Protein AF-A0A7C6NDV7-F1 (afdb_monomer_lite)

Sequence (676 aa):
MKKTLTFMTILLSLICLVVVCAGIGMAAESEEYVTLEDGCYLLGDVNFDERVSTVDARIALRVALNLQKIDDAAMQRADIDGDNYVKLVDARRILRIALGIDPLPDHIAEEDAAVAPTCDKPGLTKGSYCSVCGKILEEQKVIPALGHTVVVDEAVAATCEKTGLTSGAHCSVCNKVFAEQKKVEKIKHVEVIDAEKAATCTETGLTEGKHCATCGKIIIAQEIIPALGHKEVIKKNVAPTCTSIGFSEGRVCSVCNVVIEAQDVIEALGHTFETEIVAPTCTVKGYTINKCTVCGYQYNDNYIDATGHSGGTATCTTLAVCKDCGTAYGEIDKNNHKIVKHAAKAATCTEKGWNAYQTCSRCDYTTYVEIPALGHDYADDYTIDIPATCTTAGSKSKHCLRCDATTDVTAIPVTGHTEGTAATCTTKAICSVCGQEYGVALGHNLIAHVAKAATCTEKGWNAYQTCSRCDYSTYEEIAALGHNLLDHAAKAATCTEKGWDAYQTCSRCDYSTYKEIAALGHDLVDHAAKAATCTEKGWNAYQTCSRCDYTTYVEIPALGHDYADDYTIDTPATCTTAGSKSKHCSRCDATTDVTAIPATGHTEGTAATCTTKAICSVCGQEYGAINKNNHQIIQHAAKAATCTADGYKATILVLVVHIRHLKPFLQPDIHLAISS

Foldseek 3Di:
DDDDDDDDDDDDDDDDDDDDDDDDDDDDDDDDDDDDPAPFQFQCPLPPPSDLALVSLVQLVCVQVVNDDDDPVSQLSCDQVQPSDSHNVSSVVSHCCNVVNDPRDDFDKDKDDWAPAEQPGWTWGIWIARPSGRHTPGDIDTHDHPHFDKDKAPWADAEQVGWTWHIWIAGPRPRHTPGDIDTHDHDHFDKDKDDWADAEQPGWTWHIWIAGPRPRHTPGGIDTHDHPHFDKDKDPWAPAEQPGKTWHIFIAGPGPRHTPGGIDIHDHPHFDWDKDWAPAEQQGKIWMKIATPGPRDIDIHDIGDHDHFDDFDAELVGFTATDPPRHTDDDHDNPDFAKAWAAWDDAELAGWIWGTWMAGPPDGGIDTDIGGRNHFAWDPDWDWPADAEQPGKTWTWTQGPGDRDTDDIDIHDHPHFDFDAPAAQQAATAGNPPRDGDDDHPHFPWDWDPWADAEQPRKTWHTKIAGPGDGDIPIDIGDHPHFPKDWDDWDDAEQPGKTWHTKIAGPGDGDIPIDIGDHPHFQWDWDPWDDAEQPGKTWHTKIAGPRDRDIPIDIGDHPHFAWDPDWDFPFDAAQPGWTWIFTQGPGDRDTPPIDTHDHPHADFDAPAACVAATAGPPPRDGDDDHDVVRDDDDDDDDDDDDDDDDDDDDDDDDDDDDDDDDDDDDDDDDDDDDDD

Secondary structure (DSSP, 8-state):
-------------------------------------SS---TT-SSSSSS--HHHHHHHHHHHTTSS---HHHHHHH-SSSSSS--HHHHHHHHHHTTTSSPPPPP-EEEEPPB---SSS-EE--EEEETTT--EEEPPPEEPP----EEEEPPB---SSS-EE--EEEETTT--EEEPPPEEPPPPPPEEEE--B---SSS-EE--EEEETTT--EEEPPPEEPP----EEEE--B---SSS-EE--EEEETTT--EEEPPPEE------EEEEEE---SSS-EEEEEEETTT--EEEEEEE-----------SS--EE-TTT--EES--------EEE---B---SSS-EE---EEESSS--B---EE------B-SSPEEEE---SSS-EEEEEEBTTSS-EEEEEEEPP--PPEEE---SSS-EEETTT--EES------EEEE--B---SSS-EE--EEEETTSS-B---EEPP----EEEE--B---SSS-EE--EEEETTSS-B---EE------EEEE--B---SSS-EE--EEEETTSS-B---EE------B-SSPEEEE---SSS-EEEEEEETTEEEEEEEEEEPP--PPEEE---SSS-EEETTT--EES---TT-----------------------------------------------

Radius of gyration: 81.98 Å; chains: 1; bounding box: 211×60×214 Å

pLDDT: mean 73.93, std 16.57, range [26.19, 93.75]

Structure (mmCIF, N/CA/C/O backbone):
data_AF-A0A7C6NDV7-F1
#
_entry.id   AF-A0A7C6NDV7-F1
#
loop_
_atom_site.group_PDB
_atom_site.id
_atom_site.type_symbol
_atom_site.label_atom_id
_atom_site.label_alt_id
_atom_site.label_comp_id
_atom_site.label_asym_id
_atom_site.label_entity_id
_atom_site.label_seq_id
_atom_site.pdbx_PDB_ins_code
_atom_site.Cartn_x
_atom_site.Cartn_y
_atom_site.Cartn_z
_atom_site.occupancy
_atom_site.B_iso_or_equiv
_atom_site.auth_seq_id
_atom_site.auth_comp_id
_atom_site.auth_asym_id
_atom_site.auth_atom_id
_atom_site.pdbx_PDB_model_num
ATOM 1 N N . MET A 1 1 ? 19.593 -35.541 46.596 1.00 34.72 1 MET A N 1
ATOM 2 C CA . MET A 1 1 ? 20.617 -35.294 47.645 1.00 34.72 1 MET A CA 1
ATOM 3 C C . MET A 1 1 ? 20.335 -33.904 48.205 1.00 34.72 1 MET A C 1
ATOM 5 O O . MET A 1 1 ? 20.211 -32.989 47.412 1.00 34.72 1 MET A O 1
ATOM 9 N N . LYS A 1 2 ? 19.977 -33.721 49.482 1.00 35.78 2 LYS A N 1
ATOM 10 C CA . LYS A 1 2 ? 20.917 -33.541 50.610 1.00 35.78 2 LYS A CA 1
ATOM 11 C C . LYS A 1 2 ? 22.161 -32.709 50.250 1.00 35.78 2 LYS A C 1
ATOM 13 O O . LYS A 1 2 ? 23.162 -33.295 49.847 1.00 35.78 2 LYS A O 1
ATOM 18 N N . LYS A 1 3 ? 22.118 -31.395 50.511 1.00 30.78 3 LYS A N 1
ATOM 19 C CA . LYS A 1 3 ? 23.190 -30.659 51.211 1.00 30.78 3 LYS A CA 1
ATOM 20 C C . LYS A 1 3 ? 22.704 -29.292 51.710 1.00 30.78 3 LYS A C 1
ATOM 22 O O . LYS A 1 3 ? 22.229 -28.474 50.938 1.00 30.78 3 LYS A O 1
ATOM 27 N N . THR A 1 4 ? 22.834 -29.094 53.015 1.00 35.38 4 THR A N 1
ATOM 28 C CA . THR A 1 4 ? 22.647 -27.841 53.758 1.00 35.38 4 THR A CA 1
ATOM 29 C C . THR A 1 4 ? 23.911 -26.982 53.727 1.00 35.38 4 THR A C 1
ATOM 31 O O . THR A 1 4 ? 25.001 -27.540 53.827 1.00 35.38 4 THR A O 1
ATOM 34 N N . LEU A 1 5 ? 23.746 -25.658 53.716 1.00 30.14 5 LEU A N 1
ATOM 35 C CA . LEU A 1 5 ? 24.633 -24.619 54.276 1.00 30.14 5 LEU A CA 1
ATOM 36 C C . LEU A 1 5 ? 23.697 -23.394 54.462 1.00 30.14 5 LEU A C 1
ATOM 38 O O . LEU A 1 5 ? 23.040 -23.039 53.491 1.00 30.14 5 LEU A O 1
ATOM 42 N N . THR A 1 6 ? 23.372 -22.842 55.640 1.00 34.31 6 THR A N 1
ATOM 43 C CA . THR A 1 6 ? 24.144 -22.444 56.846 1.00 34.31 6 THR A CA 1
ATOM 44 C C . THR A 1 6 ? 24.898 -21.117 56.643 1.00 34.31 6 THR A C 1
ATOM 46 O O . THR A 1 6 ? 25.410 -20.906 55.551 1.00 34.31 6 THR A O 1
ATOM 49 N N . PHE A 1 7 ? 25.009 -20.304 57.717 1.00 27.89 7 PHE A N 1
ATOM 50 C CA . PHE A 1 7 ? 25.459 -18.888 57.831 1.00 27.89 7 PHE A CA 1
ATOM 51 C C . PHE A 1 7 ? 24.321 -17.839 57.695 1.00 27.89 7 PHE A C 1
ATOM 53 O O . PHE A 1 7 ? 23.491 -17.974 56.807 1.00 27.89 7 PHE A O 1
ATOM 60 N N . MET A 1 8 ? 24.207 -16.791 58.540 1.00 27.27 8 MET A N 1
ATOM 61 C CA . MET A 1 8 ? 24.938 -16.445 59.787 1.00 27.27 8 MET A CA 1
ATOM 62 C C . MET A 1 8 ? 24.103 -15.515 60.716 1.00 27.27 8 MET A C 1
ATOM 64 O O . MET A 1 8 ? 23.397 -14.668 60.193 1.00 27.27 8 MET A O 1
ATOM 68 N N . THR A 1 9 ? 24.235 -15.674 62.051 1.00 31.41 9 THR A N 1
ATOM 69 C CA . THR A 1 9 ? 24.132 -14.691 63.190 1.00 31.41 9 THR A CA 1
ATOM 70 C C . THR A 1 9 ? 23.209 -13.446 63.120 1.00 31.41 9 THR A C 1
ATOM 72 O O . THR A 1 9 ? 23.171 -12.752 62.116 1.00 31.41 9 THR A O 1
ATOM 75 N N . ILE A 1 10 ? 22.579 -13.003 64.225 1.00 29.23 10 ILE A N 1
ATOM 76 C CA . ILE A 1 10 ? 23.184 -12.154 65.296 1.00 29.23 10 ILE A CA 1
ATOM 77 C C . ILE A 1 10 ? 22.233 -12.066 66.529 1.00 29.23 10 ILE A C 1
ATOM 79 O O . ILE A 1 10 ? 21.060 -11.827 66.295 1.00 29.23 10 ILE A O 1
ATOM 83 N N . LEU A 1 11 ? 22.773 -12.213 67.769 1.00 28.91 11 LEU A N 1
ATOM 84 C CA . LEU A 1 11 ? 22.363 -11.719 69.137 1.00 28.91 11 LEU A CA 1
ATOM 85 C C . LEU A 1 11 ? 20.854 -11.712 69.574 1.00 28.91 11 LEU A C 1
ATOM 87 O O . LEU A 1 11 ? 19.976 -11.611 68.739 1.00 28.91 11 LEU A O 1
ATOM 91 N N . LEU A 1 12 ? 20.399 -11.706 70.849 1.00 28.77 12 LEU A N 1
ATOM 92 C CA . LEU A 1 12 ? 20.880 -11.853 72.259 1.00 28.77 12 LEU A CA 1
ATOM 93 C C . LEU A 1 12 ? 19.614 -11.654 73.163 1.00 28.77 12 LEU A C 1
ATOM 95 O O . LEU A 1 12 ? 18.788 -10.841 72.767 1.00 28.77 12 LEU A O 1
ATOM 99 N N . SER A 1 13 ? 19.319 -12.233 74.343 1.00 30.70 13 SER A N 1
ATOM 100 C CA . SER A 1 13 ? 19.822 -13.286 75.272 1.00 30.70 13 SER A CA 1
ATOM 101 C C . SER A 1 13 ? 18.596 -14.139 75.735 1.00 30.70 13 SER A C 1
ATOM 103 O O . SER A 1 13 ? 17.495 -13.874 75.268 1.00 30.70 13 SER A O 1
ATOM 105 N N . LEU A 1 14 ? 18.603 -15.225 76.531 1.00 30.91 14 LEU A N 1
ATOM 106 C CA . LEU A 1 14 ? 19.435 -15.808 77.611 1.00 30.91 14 LEU A CA 1
ATOM 107 C C . LEU A 1 14 ? 19.204 -15.197 79.020 1.00 30.91 14 LEU A C 1
ATOM 109 O O . LEU A 1 14 ? 19.175 -13.976 79.144 1.00 30.91 14 LEU A O 1
ATOM 113 N N . ILE A 1 15 ? 19.120 -16.082 80.041 1.00 31.23 15 ILE A N 1
ATOM 114 C CA . ILE A 1 15 ? 18.758 -15.900 81.480 1.00 31.23 15 ILE A CA 1
ATOM 115 C C . ILE A 1 15 ? 17.227 -16.011 81.728 1.00 31.23 15 ILE A C 1
ATOM 117 O O . ILE A 1 15 ? 16.472 -15.293 81.091 1.00 31.23 15 ILE A O 1
ATOM 121 N N . CYS A 1 16 ? 16.689 -16.884 82.605 1.00 26.19 16 CYS A N 1
ATOM 122 C CA . CYS A 1 16 ? 17.303 -17.914 83.471 1.00 26.19 16 CYS A CA 1
ATOM 123 C C . CYS A 1 16 ? 16.455 -19.208 83.593 1.00 26.19 16 CYS A C 1
ATOM 125 O O . CYS A 1 16 ? 15.311 -19.256 83.155 1.00 26.19 16 CYS A O 1
ATOM 127 N N . LEU A 1 17 ? 17.034 -20.237 84.226 1.00 31.86 17 LEU A N 1
ATOM 128 C CA . LEU A 1 17 ? 16.395 -21.497 84.652 1.00 31.86 17 LEU A CA 1
ATOM 129 C C . LEU A 1 17 ? 16.696 -21.718 86.162 1.00 31.86 17 LEU A C 1
ATOM 131 O O . LEU A 1 17 ? 17.020 -20.750 86.845 1.00 31.86 17 LEU A O 1
ATOM 135 N N . VAL A 1 18 ? 16.689 -22.979 86.639 1.00 30.23 18 VAL A N 1
ATOM 136 C CA . VAL A 1 18 ? 16.928 -23.459 88.027 1.00 30.23 18 VAL A CA 1
ATOM 137 C C . VAL A 1 18 ? 15.843 -22.979 89.031 1.00 30.23 18 VAL A C 1
ATOM 139 O O . VAL A 1 18 ? 15.357 -21.864 88.934 1.00 30.23 18 VAL A O 1
ATOM 142 N N . VAL A 1 19 ? 15.344 -23.772 89.992 1.00 29.56 19 VAL A N 1
ATOM 143 C CA . VAL A 1 19 ? 15.856 -25.016 90.602 1.00 29.56 19 VAL A CA 1
ATOM 144 C C . VAL A 1 19 ? 14.757 -26.077 90.777 1.00 29.56 19 VAL A C 1
ATOM 146 O O . VAL A 1 19 ? 13.646 -25.760 91.181 1.00 29.56 19 VAL A O 1
ATOM 149 N N . VAL A 1 20 ? 15.112 -27.353 90.578 1.00 34.66 20 VAL A N 1
ATOM 150 C CA . VAL A 1 20 ? 14.409 -28.511 91.163 1.00 34.66 20 VAL A CA 1
ATOM 151 C C . VAL A 1 20 ? 15.345 -29.159 92.181 1.00 34.66 20 VAL A C 1
ATOM 153 O O . VAL A 1 20 ? 16.495 -29.445 91.853 1.00 34.66 20 VAL A O 1
ATOM 156 N N . CYS A 1 21 ? 14.867 -29.400 93.401 1.00 27.98 21 CYS A N 1
ATOM 157 C CA . CYS A 1 21 ? 15.540 -30.237 94.395 1.00 27.98 21 CYS A CA 1
ATOM 158 C C . CYS A 1 21 ? 14.495 -30.815 95.365 1.00 27.98 21 CYS A C 1
ATOM 160 O O . CYS A 1 21 ? 13.426 -30.231 95.524 1.00 27.98 21 CYS A O 1
ATOM 162 N N . ALA A 1 22 ? 14.774 -31.961 95.988 1.00 30.75 22 ALA A N 1
ATOM 163 C CA . ALA A 1 22 ? 13.779 -32.735 96.737 1.00 30.75 22 ALA A CA 1
ATOM 164 C C . ALA A 1 22 ? 14.287 -33.180 98.116 1.00 30.75 22 ALA A C 1
ATOM 166 O O . ALA A 1 22 ? 15.482 -33.424 98.277 1.00 30.75 22 ALA A O 1
ATOM 167 N N . GLY A 1 23 ? 13.365 -33.401 99.063 1.00 29.33 23 GLY A N 1
ATOM 168 C CA . GLY A 1 23 ? 13.603 -34.315 100.187 1.00 29.33 23 GLY A CA 1
ATOM 169 C C . GLY A 1 23 ? 13.052 -33.911 101.561 1.00 29.33 23 GLY A C 1
ATOM 170 O O . GLY A 1 23 ? 13.602 -33.031 102.204 1.00 29.33 23 GLY A O 1
ATOM 171 N N . ILE A 1 24 ? 12.092 -34.715 102.044 1.00 32.75 24 ILE A N 1
ATOM 172 C CA . ILE A 1 24 ? 11.865 -35.091 103.460 1.00 32.75 24 ILE A CA 1
ATOM 173 C C . ILE A 1 24 ? 11.425 -33.970 104.434 1.00 32.75 24 ILE A C 1
ATOM 175 O O . ILE A 1 24 ? 12.221 -33.138 104.854 1.00 32.75 24 ILE A O 1
ATOM 179 N N . GLY A 1 25 ? 10.180 -34.053 104.930 1.00 27.98 25 GLY A N 1
ATOM 180 C CA . GLY A 1 25 ? 9.696 -33.230 106.051 1.00 27.98 25 GLY A CA 1
ATOM 181 C C . GLY A 1 25 ? 8.214 -33.436 106.398 1.00 27.98 25 GLY A C 1
ATOM 182 O O . GLY A 1 25 ? 7.353 -32.755 105.858 1.00 27.98 25 GLY A O 1
ATOM 183 N N . MET A 1 26 ? 7.916 -34.369 107.307 1.00 27.80 26 MET A N 1
ATOM 184 C CA . MET A 1 26 ? 6.593 -34.530 107.947 1.00 27.80 26 MET A CA 1
ATOM 185 C C . MET A 1 26 ? 6.333 -33.391 108.957 1.00 27.80 26 MET A C 1
ATOM 187 O O . MET A 1 26 ? 7.292 -32.911 109.555 1.00 27.80 26 MET A O 1
ATOM 191 N N . ALA A 1 27 ? 5.107 -32.986 109.307 1.00 31.08 27 ALA A N 1
ATOM 192 C CA . ALA A 1 27 ? 3.778 -33.152 108.698 1.00 31.08 27 ALA A CA 1
ATOM 193 C C . ALA A 1 27 ? 2.791 -32.192 109.409 1.00 31.08 27 ALA A C 1
ATOM 195 O O . ALA A 1 27 ? 2.986 -31.889 110.587 1.00 31.08 27 ALA A O 1
ATOM 196 N N . ALA A 1 28 ? 1.721 -31.769 108.732 1.00 28.09 28 ALA A N 1
ATOM 197 C CA . ALA A 1 28 ? 0.513 -31.193 109.335 1.00 28.09 28 ALA A CA 1
ATOM 198 C C . ALA A 1 28 ? -0.662 -31.355 108.356 1.00 28.09 28 ALA A C 1
ATOM 200 O O . ALA A 1 28 ? -0.466 -31.259 107.145 1.00 28.09 28 ALA A O 1
ATOM 201 N N . GLU A 1 29 ? -1.860 -31.631 108.865 1.00 44.25 29 GLU A N 1
ATOM 202 C CA . GLU A 1 29 ? -3.053 -31.892 108.053 1.00 44.25 29 GLU A CA 1
ATOM 203 C C . GLU A 1 29 ? -3.747 -30.575 107.667 1.00 44.25 29 GLU A C 1
ATOM 205 O O . GLU A 1 29 ? -4.026 -29.737 108.523 1.00 44.25 29 GLU A O 1
ATOM 210 N N . SER A 1 30 ? -4.045 -30.397 106.379 1.00 32.09 30 SER A N 1
ATOM 211 C CA . SER A 1 30 ? -4.961 -29.366 105.872 1.00 32.09 30 SER A CA 1
ATOM 212 C C . SER A 1 30 ? -5.590 -29.848 104.564 1.00 32.09 30 SER A C 1
ATOM 214 O O . SER A 1 30 ? -4.985 -30.650 103.853 1.00 32.09 30 SER A O 1
ATOM 216 N N . GLU A 1 31 ? -6.829 -29.433 104.312 1.00 31.36 31 GLU A N 1
ATOM 217 C CA . GLU A 1 31 ? -7.725 -30.045 103.324 1.00 31.36 31 GLU A CA 1
ATOM 218 C C . GLU A 1 31 ? -7.359 -29.701 101.867 1.00 31.36 31 GLU A C 1
ATOM 220 O O . GLU A 1 31 ? -6.602 -28.773 101.589 1.00 31.36 31 GLU A O 1
ATOM 225 N N . GLU A 1 32 ? -7.890 -30.480 100.925 1.00 29.31 32 GLU A N 1
ATOM 226 C CA . GLU A 1 32 ? -7.588 -30.397 99.492 1.00 29.31 32 GLU A CA 1
ATOM 227 C C . GLU A 1 32 ? -8.224 -29.141 98.860 1.00 29.31 32 GLU A C 1
ATOM 229 O O . GLU A 1 32 ? -9.435 -29.071 98.647 1.00 29.31 32 GLU A O 1
ATOM 234 N N . TYR A 1 33 ? -7.406 -28.116 98.590 1.00 30.33 33 TYR A N 1
ATOM 235 C CA . TYR A 1 33 ? -7.852 -26.856 97.984 1.00 30.33 33 TYR A CA 1
ATOM 236 C C . TYR A 1 33 ? -8.092 -27.001 96.476 1.00 30.33 33 TYR A C 1
ATOM 238 O O . TYR A 1 33 ? -7.190 -27.382 95.731 1.00 30.33 33 TYR A O 1
ATOM 246 N N . VAL A 1 34 ? -9.273 -26.579 96.014 1.00 30.00 34 VAL A N 1
ATOM 247 C CA . VAL A 1 34 ? -9.562 -26.332 94.594 1.00 30.00 34 VAL A CA 1
ATOM 248 C C . VAL A 1 34 ? -9.587 -24.824 94.362 1.00 30.00 34 VAL A C 1
ATOM 250 O O . VAL A 1 34 ? -10.553 -24.153 94.715 1.00 30.00 34 VAL A O 1
ATOM 253 N N . THR A 1 35 ? -8.518 -24.285 93.778 1.00 30.61 35 THR A N 1
ATOM 254 C CA . THR A 1 35 ? -8.440 -22.880 93.354 1.00 30.61 35 THR A CA 1
ATOM 255 C C . THR A 1 35 ? -9.020 -22.716 91.952 1.00 30.61 35 THR A C 1
ATOM 257 O O . THR A 1 35 ? -8.578 -23.391 91.023 1.00 30.61 35 THR A O 1
ATOM 260 N N . LEU A 1 36 ? -9.969 -21.796 91.773 1.00 42.62 36 LEU A N 1
ATOM 261 C CA . LEU A 1 36 ? -10.452 -21.399 90.448 1.00 42.62 36 LEU A CA 1
ATOM 262 C C . LEU A 1 36 ? -9.431 -20.448 89.801 1.00 42.62 36 LEU A C 1
ATOM 264 O O . LEU A 1 36 ? -9.338 -19.288 90.186 1.00 42.62 36 LEU A O 1
ATOM 268 N N . GLU A 1 37 ? -8.673 -20.922 88.808 1.00 40.47 37 GLU A N 1
ATOM 269 C CA . GLU A 1 37 ? -7.580 -20.160 88.160 1.00 40.47 37 GLU A CA 1
ATOM 270 C C . GLU A 1 37 ? -8.049 -18.952 87.311 1.00 40.47 37 GLU A C 1
ATOM 272 O O . GLU A 1 37 ? -7.238 -18.215 86.756 1.00 40.47 37 GLU A O 1
ATOM 277 N N . ASP A 1 38 ? -9.361 -18.738 87.193 1.00 48.94 38 ASP A N 1
ATOM 278 C CA . ASP A 1 38 ? -9.977 -18.271 85.944 1.00 48.94 38 ASP A CA 1
ATOM 279 C C . ASP A 1 38 ? -10.532 -16.830 85.984 1.00 48.94 38 ASP A C 1
ATOM 281 O O . ASP A 1 38 ? -11.418 -16.466 85.207 1.00 48.94 38 ASP A O 1
ATOM 285 N N . GLY A 1 39 ? -10.037 -16.008 86.921 1.00 50.88 39 GLY A N 1
ATOM 286 C CA . GLY A 1 39 ? -10.224 -14.545 86.990 1.00 50.88 39 GLY A CA 1
ATOM 287 C C . GLY A 1 39 ? -11.648 -14.014 87.237 1.00 50.88 39 GLY A C 1
ATOM 288 O O . GLY A 1 39 ? -11.821 -12.821 87.480 1.00 50.88 39 GLY A O 1
ATOM 289 N N . CYS A 1 40 ? -12.663 -14.874 87.189 1.00 53.59 40 CYS A N 1
ATOM 290 C CA . CYS A 1 40 ? -14.064 -14.539 87.414 1.00 53.59 40 CYS A CA 1
ATOM 291 C C . CYS A 1 40 ? -14.424 -14.687 88.896 1.00 53.59 40 CYS A C 1
ATOM 293 O O . CYS A 1 40 ? -14.190 -15.738 89.492 1.00 53.59 40 CYS A O 1
ATOM 295 N N . TYR A 1 41 ? -15.044 -13.664 89.485 1.00 63.59 41 TYR A N 1
ATOM 296 C CA . TYR A 1 41 ? -15.533 -13.745 90.861 1.00 63.59 41 TYR A CA 1
ATOM 297 C C . TYR A 1 41 ? -16.676 -14.765 90.995 1.00 63.59 41 TYR A C 1
ATOM 299 O O . TYR A 1 41 ? -17.496 -14.914 90.086 1.00 63.59 41 TYR A O 1
ATOM 307 N N . LEU A 1 42 ? -16.746 -15.453 92.138 1.00 71.62 42 LEU A N 1
ATOM 308 C CA . LEU A 1 42 ? -17.737 -16.497 92.388 1.00 71.62 42 LEU A CA 1
ATOM 309 C C . LEU A 1 42 ? -19.126 -15.886 92.651 1.00 71.62 42 LEU A C 1
ATOM 311 O O . LEU A 1 42 ? -19.357 -15.261 93.684 1.00 71.62 42 LEU A O 1
ATOM 315 N N . LEU A 1 43 ? -20.066 -16.060 91.719 1.00 75.31 43 LEU A N 1
ATOM 316 C CA . LEU A 1 43 ? -21.458 -15.633 91.908 1.00 75.31 43 LEU A CA 1
ATOM 317 C C . LEU A 1 43 ? -22.087 -16.395 93.087 1.00 75.31 43 LEU A C 1
ATOM 319 O O . LEU A 1 43 ? -22.097 -17.625 93.110 1.00 75.31 43 LEU A O 1
ATOM 323 N N . GLY A 1 44 ? -22.611 -15.653 94.063 1.00 75.56 44 GLY A N 1
ATOM 324 C CA . GLY A 1 44 ? -23.125 -16.168 95.332 1.00 75.56 44 GLY A CA 1
ATOM 325 C C . GLY A 1 44 ? -22.149 -16.128 96.516 1.00 75.56 44 GLY A C 1
ATOM 326 O O . GLY A 1 44 ? -22.595 -16.373 97.634 1.00 75.56 44 GLY A O 1
ATOM 327 N N . ASP A 1 45 ? -20.869 -15.800 96.315 1.00 86.12 45 ASP A N 1
ATOM 328 C CA . ASP A 1 45 ? -19.926 -15.457 97.394 1.00 86.12 45 ASP A CA 1
ATOM 329 C C . ASP A 1 45 ? -20.127 -13.978 97.768 1.00 86.12 45 ASP A C 1
ATOM 331 O O . ASP A 1 45 ? -19.810 -13.075 96.998 1.00 86.12 45 ASP A O 1
ATOM 335 N N . VAL A 1 46 ? -20.726 -13.696 98.924 1.00 86.88 46 VAL A N 1
ATOM 336 C CA . VAL A 1 46 ? -21.109 -12.322 99.310 1.00 86.88 46 VAL A CA 1
ATOM 337 C C . VAL A 1 46 ? -20.194 -11.778 100.413 1.00 86.88 46 VAL A C 1
ATOM 339 O O . VAL A 1 46 ? -20.218 -10.581 100.707 1.00 86.88 46 VAL A O 1
ATOM 342 N N . ASN A 1 47 ? -19.371 -12.633 101.024 1.00 86.62 47 ASN A N 1
ATOM 343 C CA . ASN A 1 47 ? -18.405 -12.270 102.058 1.00 86.62 47 ASN A CA 1
ATOM 344 C C . ASN A 1 47 ? -16.936 -12.255 101.581 1.00 86.62 47 ASN A C 1
ATOM 346 O O . ASN A 1 47 ? -16.081 -11.823 102.357 1.00 86.62 47 ASN A O 1
ATOM 350 N N . PHE A 1 48 ? -16.672 -12.624 100.322 1.00 84.31 48 PHE A N 1
ATOM 351 C CA . PHE A 1 48 ? -15.352 -12.776 99.702 1.00 84.31 48 PHE A CA 1
ATOM 352 C C . PHE A 1 48 ? -14.496 -13.904 100.327 1.00 84.31 48 PHE A C 1
ATOM 354 O O . PHE A 1 48 ? -13.273 -13.770 100.385 1.00 84.31 48 PHE A O 1
ATOM 361 N N . ASP A 1 49 ? -15.104 -14.996 100.819 1.00 82.12 49 ASP A N 1
ATOM 362 C CA . ASP A 1 49 ? -14.385 -16.164 101.378 1.00 82.12 49 ASP A CA 1
ATOM 363 C C . ASP A 1 49 ? -14.098 -17.295 100.366 1.00 82.12 49 ASP A C 1
ATOM 365 O O . ASP A 1 49 ? -13.579 -18.353 100.736 1.00 82.12 49 ASP A O 1
ATOM 369 N N . GLU A 1 50 ? -14.353 -17.028 99.078 1.00 77.88 50 GLU A N 1
ATOM 370 C CA . GLU A 1 50 ? -14.174 -17.927 97.928 1.00 77.88 50 GLU A CA 1
ATOM 371 C C . GLU A 1 50 ? -15.125 -19.142 97.932 1.00 77.88 50 GLU A C 1
ATOM 373 O O . GLU A 1 50 ? -14.918 -20.111 97.193 1.00 77.88 50 GLU A O 1
ATOM 378 N N . ARG A 1 51 ? -16.201 -19.110 98.736 1.00 77.75 51 ARG A N 1
ATOM 379 C CA . ARG A 1 51 ? -17.200 -20.187 98.830 1.00 77.75 51 ARG A CA 1
ATOM 380 C C . ARG A 1 51 ? -18.624 -19.627 98.806 1.00 77.75 51 ARG A C 1
ATOM 382 O O . ARG A 1 51 ? -18.939 -18.637 99.449 1.00 77.75 51 ARG A O 1
ATOM 389 N N . VAL A 1 52 ? -19.538 -20.315 98.118 1.00 82.31 52 VAL A N 1
ATOM 390 C CA . VAL A 1 52 ? -20.979 -20.014 98.216 1.00 82.31 52 VAL A CA 1
ATOM 391 C C . VAL A 1 52 ? -21.552 -20.764 99.412 1.00 82.31 52 VAL A C 1
ATOM 393 O O . VAL A 1 52 ? -21.754 -21.978 99.344 1.00 82.31 52 VAL A O 1
ATOM 396 N N . SER A 1 53 ? -21.807 -20.069 100.521 1.00 87.06 53 SER A N 1
ATOM 397 C CA . SER A 1 53 ? -22.217 -20.703 101.776 1.00 87.06 53 SER A CA 1
ATOM 398 C C . SER A 1 53 ? -23.559 -20.193 102.326 1.00 87.06 53 SER A C 1
ATOM 400 O O . SER A 1 53 ? -24.190 -19.254 101.835 1.00 87.06 53 SER A O 1
ATOM 402 N N . THR A 1 54 ? -24.023 -20.814 103.417 1.00 88.12 54 THR A N 1
ATOM 403 C CA . THR A 1 54 ? -25.206 -20.326 104.152 1.00 88.12 54 THR A CA 1
ATOM 404 C C . THR A 1 54 ? -24.955 -18.989 104.869 1.00 88.12 54 THR A C 1
ATOM 406 O O . THR A 1 54 ? -25.912 -18.338 105.300 1.00 88.12 54 THR A O 1
ATOM 409 N N . VAL A 1 55 ? -23.695 -18.544 104.986 1.00 88.12 55 VAL A N 1
ATOM 410 C CA . VAL A 1 55 ? -23.335 -17.197 105.454 1.00 88.12 55 VAL A CA 1
ATOM 411 C C . VAL A 1 55 ? -23.720 -16.157 104.405 1.00 88.12 55 VAL A C 1
ATOM 413 O O . VAL A 1 55 ? -24.335 -15.152 104.759 1.00 88.12 55 VAL A O 1
ATOM 416 N N . ASP A 1 56 ? -23.450 -16.440 103.138 1.00 88.56 56 ASP A N 1
ATOM 417 C CA . ASP A 1 56 ? -23.650 -15.555 101.989 1.00 88.56 56 ASP A CA 1
ATOM 418 C C . ASP A 1 56 ? -25.121 -15.406 101.653 1.00 88.56 56 ASP A C 1
ATOM 420 O O . ASP A 1 56 ? -25.642 -14.293 101.609 1.00 88.56 56 ASP A O 1
ATOM 424 N N . ALA A 1 57 ? -25.836 -16.531 101.600 1.00 88.62 57 ALA A N 1
ATOM 425 C CA . ALA A 1 57 ? -27.292 -16.555 101.525 1.00 88.62 57 ALA A CA 1
ATOM 426 C C . ALA A 1 57 ? -27.948 -15.702 102.628 1.00 88.62 57 ALA A C 1
ATOM 428 O O . ALA A 1 57 ? -28.935 -15.003 102.395 1.00 88.62 57 ALA A O 1
ATOM 429 N N . ARG A 1 58 ? -27.383 -15.721 103.844 1.00 92.88 58 ARG A N 1
ATOM 430 C CA . ARG A 1 58 ? -27.846 -14.918 104.985 1.00 92.88 58 ARG A CA 1
ATOM 431 C C . ARG A 1 58 ? -27.461 -13.439 104.861 1.00 92.88 58 ARG A C 1
ATOM 433 O O . ARG A 1 58 ? -28.202 -12.602 105.375 1.00 92.88 58 ARG A O 1
ATOM 440 N N . ILE A 1 59 ? -26.343 -13.099 104.218 1.00 89.94 59 ILE A N 1
ATOM 441 C CA . ILE A 1 59 ? -25.960 -11.708 103.936 1.00 89.94 59 ILE A CA 1
ATOM 442 C C . ILE A 1 59 ? -26.854 -11.145 102.827 1.00 89.94 59 ILE A C 1
ATOM 444 O O . ILE A 1 59 ? -27.518 -10.138 103.065 1.00 89.94 59 ILE A O 1
ATOM 448 N N . ALA A 1 60 ? -26.987 -11.838 101.692 1.00 88.94 60 ALA A N 1
ATOM 449 C CA . ALA A 1 60 ? -27.919 -11.495 100.617 1.00 88.94 60 ALA A CA 1
ATOM 450 C C . ALA A 1 60 ? -29.358 -11.329 101.140 1.00 88.94 60 ALA A C 1
ATOM 452 O O . ALA A 1 60 ? -30.003 -10.323 100.857 1.00 88.94 60 ALA A O 1
ATOM 453 N N . LEU A 1 61 ? -29.837 -12.234 102.007 1.00 93.19 61 LEU A N 1
ATOM 454 C CA . LEU A 1 61 ? -31.155 -12.117 102.647 1.00 93.19 61 LEU A CA 1
ATOM 455 C C . LEU A 1 61 ? -31.296 -10.840 103.491 1.00 93.19 61 LEU A C 1
ATOM 457 O O . LEU A 1 61 ? -32.351 -10.209 103.488 1.00 93.19 61 LEU A O 1
ATOM 461 N N . ARG A 1 62 ? -30.251 -10.436 104.221 1.00 93.75 62 ARG A N 1
ATOM 462 C CA . ARG A 1 62 ? -30.266 -9.190 105.004 1.00 93.75 62 ARG A CA 1
ATOM 463 C C . ARG A 1 62 ? -30.209 -7.950 104.118 1.00 93.75 62 ARG A C 1
ATOM 465 O O . ARG A 1 62 ? -30.817 -6.950 104.483 1.00 93.75 62 ARG A O 1
ATOM 472 N N . VAL A 1 63 ? -29.519 -8.011 102.983 1.00 91.56 63 VAL A N 1
ATOM 473 C CA . VAL A 1 63 ? -29.438 -6.918 102.002 1.00 91.56 63 VAL A CA 1
ATOM 474 C C . VAL A 1 63 ? -30.775 -6.749 101.277 1.00 91.56 63 VAL A C 1
ATOM 476 O O . VAL A 1 63 ? -31.322 -5.650 101.273 1.00 91.56 63 VAL A O 1
ATOM 479 N N . ALA A 1 64 ? -31.385 -7.843 100.811 1.00 90.50 64 ALA A N 1
ATOM 480 C CA . ALA A 1 64 ? -32.724 -7.861 100.215 1.00 90.50 64 ALA A CA 1
ATOM 481 C C . ALA A 1 64 ? -33.836 -7.381 101.174 1.00 90.50 64 ALA A C 1
ATOM 483 O O . ALA A 1 64 ? -34.868 -6.876 100.736 1.00 90.50 64 ALA A O 1
ATOM 484 N N . LEU A 1 65 ? -33.631 -7.519 102.490 1.00 92.31 65 LEU A N 1
ATOM 485 C CA . LEU A 1 65 ? -34.509 -6.981 103.538 1.00 92.31 65 LEU A CA 1
ATOM 486 C C . LEU A 1 65 ? -34.082 -5.586 104.049 1.00 92.31 65 LEU A C 1
ATOM 488 O O . LEU A 1 65 ? -34.687 -5.075 104.990 1.00 92.31 65 LEU A O 1
ATOM 492 N N . ASN A 1 66 ? -33.053 -4.967 103.455 1.00 89.06 66 ASN A N 1
ATOM 493 C CA . ASN A 1 66 ? -32.478 -3.666 103.836 1.00 89.06 66 ASN A CA 1
ATOM 494 C C . ASN A 1 66 ? -32.040 -3.572 105.322 1.00 89.06 66 ASN A C 1
ATOM 496 O O . ASN A 1 66 ? -32.055 -2.507 105.937 1.00 89.06 66 ASN A O 1
ATOM 500 N N . LEU A 1 67 ? -31.651 -4.710 105.908 1.00 92.12 67 LEU A N 1
ATOM 501 C CA . LEU A 1 67 ? -31.145 -4.860 107.281 1.00 92.12 67 LEU A CA 1
ATOM 502 C C . LEU A 1 67 ? -29.614 -4.769 107.368 1.00 92.12 67 LEU A C 1
ATOM 504 O O . LEU A 1 67 ? -29.062 -4.593 108.452 1.00 92.12 67 LEU A O 1
ATOM 508 N N . GLN A 1 68 ? -28.924 -4.932 106.241 1.00 90.38 68 GLN A N 1
ATOM 509 C CA . GLN A 1 68 ? -27.472 -4.852 106.121 1.00 90.38 68 GLN A CA 1
ATOM 510 C C . GLN A 1 68 ? -27.130 -4.133 104.815 1.00 90.38 68 GLN A C 1
ATOM 512 O O . GLN A 1 68 ? -27.799 -4.339 103.806 1.00 90.38 68 GLN A O 1
ATOM 517 N N . LYS A 1 69 ? -26.085 -3.304 104.837 1.00 89.12 69 LYS A N 1
ATOM 518 C CA . LYS A 1 69 ? -25.458 -2.768 103.625 1.00 89.12 69 LYS A CA 1
ATOM 519 C C . LYS A 1 69 ? -24.170 -3.532 103.342 1.00 89.12 69 LYS A C 1
ATOM 521 O O . LYS A 1 69 ? -23.498 -3.972 104.275 1.00 89.12 69 LYS A O 1
ATOM 526 N N . ILE A 1 70 ? -23.865 -3.663 102.063 1.00 85.50 70 ILE A N 1
ATOM 527 C CA . ILE A 1 70 ? -22.638 -4.225 101.499 1.00 85.50 70 ILE A CA 1
ATOM 528 C C . ILE A 1 70 ? -22.140 -3.251 100.418 1.00 85.50 70 ILE A C 1
ATOM 530 O O . ILE A 1 70 ? -22.868 -2.316 100.074 1.00 85.50 70 ILE A O 1
ATOM 534 N N . ASP A 1 71 ? -20.910 -3.413 99.937 1.00 83.06 71 ASP A N 1
ATOM 535 C CA . ASP A 1 71 ? -20.388 -2.618 98.818 1.00 83.06 71 ASP A CA 1
ATOM 536 C C . ASP A 1 71 ? -20.890 -3.122 97.452 1.00 83.06 71 ASP A C 1
ATOM 538 O O . ASP A 1 71 ? -21.482 -4.198 97.341 1.00 83.06 71 ASP A O 1
ATOM 542 N N . ASP A 1 72 ? -20.646 -2.329 96.406 1.00 79.25 72 ASP A N 1
ATOM 543 C CA . ASP A 1 72 ? -21.063 -2.633 95.032 1.00 79.25 72 ASP A CA 1
ATOM 544 C C . ASP A 1 72 ? -20.426 -3.945 94.522 1.00 79.25 72 ASP A C 1
ATOM 546 O O . ASP A 1 72 ? -21.075 -4.730 93.829 1.00 79.25 72 ASP A O 1
ATOM 550 N N . ALA A 1 73 ? -19.178 -4.213 94.933 1.00 76.81 73 ALA A N 1
ATOM 551 C CA . ALA A 1 73 ? -18.439 -5.460 94.720 1.00 76.81 73 ALA A CA 1
ATOM 552 C C . ALA A 1 73 ? -19.205 -6.705 95.210 1.00 76.81 73 ALA A C 1
ATOM 554 O O . ALA A 1 73 ? -19.306 -7.725 94.521 1.00 76.81 73 ALA A O 1
ATOM 555 N N . ALA A 1 74 ? -19.735 -6.633 96.427 1.00 80.19 74 ALA A N 1
ATOM 556 C CA . ALA A 1 74 ? -20.553 -7.683 97.017 1.00 80.19 74 ALA A CA 1
ATOM 557 C C . ALA A 1 74 ? -21.979 -7.705 96.437 1.00 80.19 74 ALA A C 1
ATOM 559 O O . ALA A 1 74 ? -22.539 -8.788 96.275 1.00 80.19 74 ALA A O 1
ATOM 560 N N . MET A 1 75 ? -22.565 -6.554 96.072 1.00 82.25 75 MET A N 1
ATOM 561 C CA . MET A 1 75 ? -23.870 -6.513 95.392 1.00 82.25 75 MET A CA 1
ATOM 562 C C . MET A 1 75 ? -23.844 -7.299 94.079 1.00 82.25 75 MET A C 1
ATOM 564 O O . MET A 1 75 ? -24.739 -8.105 93.856 1.00 82.25 75 MET A O 1
ATOM 568 N N . GLN A 1 76 ? -22.795 -7.144 93.267 1.00 79.75 76 GLN A N 1
ATOM 569 C CA . GLN A 1 76 ? -22.634 -7.860 91.991 1.00 79.75 76 GLN A CA 1
ATOM 570 C C . GLN A 1 76 ? -22.446 -9.382 92.129 1.00 79.75 76 GLN A C 1
ATOM 572 O O . GLN A 1 76 ? -22.608 -10.097 91.147 1.00 79.75 76 GLN A O 1
ATOM 577 N N . ARG A 1 77 ? -22.110 -9.898 93.322 1.00 82.88 77 ARG A N 1
ATOM 578 C CA . ARG A 1 77 ? -22.124 -11.348 93.613 1.00 82.88 77 ARG A CA 1
ATOM 579 C C . ARG A 1 77 ? -23.381 -11.817 94.337 1.00 82.88 77 ARG A C 1
ATOM 581 O O . ARG A 1 77 ? -23.684 -13.008 94.307 1.00 82.88 77 ARG A O 1
ATOM 588 N N . ALA A 1 78 ? -24.081 -10.908 95.011 1.00 84.88 78 ALA A N 1
ATOM 589 C CA . ALA A 1 78 ? -25.336 -11.180 95.699 1.00 84.88 78 ALA A CA 1
ATOM 590 C C . ALA A 1 78 ? -26.558 -11.109 94.769 1.00 84.88 78 ALA A C 1
ATOM 592 O O . ALA A 1 78 ? -27.602 -11.639 95.131 1.00 84.88 78 ALA A O 1
ATOM 593 N N . ASP A 1 79 ? -26.430 -10.457 93.615 1.00 85.31 79 ASP A N 1
ATOM 594 C CA . ASP A 1 79 ? -27.302 -10.576 92.446 1.00 85.31 79 ASP A CA 1
ATOM 595 C C . ASP A 1 79 ? -26.817 -11.770 91.607 1.00 85.31 79 ASP A C 1
ATOM 597 O O . ASP A 1 79 ? -25.642 -11.842 91.244 1.00 85.31 79 ASP A O 1
ATOM 601 N N . ILE A 1 80 ? -27.690 -12.751 91.373 1.00 79.31 80 ILE A N 1
ATOM 602 C CA . ILE A 1 80 ? -27.334 -14.026 90.727 1.00 79.31 80 ILE A CA 1
ATOM 603 C C . ILE A 1 80 ? -28.284 -14.407 89.580 1.00 79.31 80 ILE A C 1
ATOM 605 O O . ILE A 1 80 ? -28.096 -15.446 88.938 1.00 79.31 80 ILE A O 1
ATOM 609 N N . ASP A 1 81 ? -29.300 -13.588 89.291 1.00 75.12 81 ASP A N 1
ATOM 610 C CA . ASP A 1 81 ? -30.006 -13.610 88.002 1.00 75.12 81 ASP A CA 1
ATOM 611 C C . ASP A 1 81 ? -29.658 -12.434 87.067 1.00 75.12 81 ASP A C 1
ATOM 613 O O . ASP A 1 81 ? -29.933 -12.527 85.870 1.00 75.12 81 ASP A O 1
ATOM 617 N N . GLY A 1 82 ? -28.908 -11.439 87.552 1.00 75.31 82 GLY A N 1
ATOM 618 C CA . GLY A 1 82 ? -28.275 -10.385 86.757 1.00 75.31 82 GLY A CA 1
ATOM 619 C C . GLY A 1 82 ? -29.163 -9.164 86.515 1.00 75.31 82 GLY A C 1
ATOM 620 O O . GLY A 1 82 ? -28.853 -8.343 85.648 1.00 75.31 82 GLY A O 1
ATOM 621 N N . ASP A 1 83 ? -30.277 -9.028 87.240 1.00 78.88 83 ASP A N 1
ATOM 622 C CA . ASP A 1 83 ? -31.254 -7.959 87.006 1.00 78.88 83 ASP A CA 1
ATOM 623 C C . ASP A 1 83 ? -30.917 -6.614 87.693 1.00 78.88 83 ASP A C 1
ATOM 625 O O . ASP A 1 83 ? -31.662 -5.640 87.556 1.00 78.88 83 ASP A O 1
ATOM 629 N N . ASN A 1 84 ? -29.733 -6.529 88.316 1.00 80.38 84 ASN A N 1
ATOM 630 C CA . ASN A 1 84 ? -29.140 -5.408 89.060 1.00 80.38 84 ASN A CA 1
ATOM 631 C C . ASN A 1 84 ? -29.771 -5.129 90.441 1.00 80.38 84 ASN A C 1
ATOM 633 O O . ASN A 1 84 ? -29.559 -4.053 91.014 1.00 80.38 84 ASN A O 1
ATOM 637 N N . TYR A 1 85 ? -30.511 -6.081 91.027 1.00 83.25 85 TYR A N 1
ATOM 638 C CA . TYR A 1 85 ? -31.103 -5.923 92.362 1.00 83.25 85 TYR A CA 1
ATOM 639 C C . TYR A 1 85 ? -31.069 -7.203 93.210 1.00 83.25 85 TYR A C 1
ATOM 641 O O . TYR A 1 85 ? -31.880 -8.101 93.019 1.00 83.25 85 TYR A O 1
ATOM 649 N N . VAL A 1 86 ? -30.265 -7.205 94.278 1.00 86.69 86 VAL A N 1
ATOM 650 C CA . VAL A 1 86 ? -30.253 -8.268 95.304 1.00 86.69 86 VAL A CA 1
ATOM 651 C C . VAL A 1 86 ? -31.639 -8.432 95.956 1.00 86.69 86 VAL A C 1
ATOM 653 O O . VAL A 1 86 ? -32.042 -7.629 96.805 1.00 86.69 86 VAL A O 1
ATOM 656 N N . LYS A 1 87 ? -32.379 -9.483 95.587 1.00 90.75 87 LYS A N 1
ATOM 657 C CA . LYS A 1 87 ? -33.749 -9.771 96.041 1.00 90.75 87 LYS A CA 1
ATOM 658 C C . LYS A 1 87 ? -33.818 -11.022 96.921 1.00 90.75 87 LYS A C 1
ATOM 660 O O . LYS A 1 87 ? -32.859 -11.755 97.155 1.00 90.75 87 LYS A O 1
ATOM 665 N N . LEU A 1 88 ? -35.030 -11.302 97.408 1.00 89.62 88 LEU A N 1
ATOM 666 C CA . LEU A 1 88 ? -35.365 -12.574 98.063 1.00 89.62 88 LEU A CA 1
ATOM 667 C C . LEU A 1 88 ? -35.244 -13.784 97.116 1.00 89.62 88 LEU A C 1
ATOM 669 O O . LEU A 1 88 ? -35.189 -14.916 97.595 1.00 89.62 88 LEU A O 1
ATOM 673 N N . VAL A 1 89 ? -35.224 -13.558 95.797 1.00 87.44 89 VAL A N 1
ATOM 674 C CA . VAL A 1 89 ? -34.984 -14.594 94.782 1.00 87.44 89 VAL A CA 1
ATOM 675 C C . VAL A 1 89 ? -33.520 -15.025 94.836 1.00 87.44 89 VAL A C 1
ATOM 677 O O . VAL A 1 89 ? -33.249 -16.206 95.055 1.00 87.44 89 VAL A O 1
ATOM 680 N N . ASP A 1 90 ? -32.593 -14.072 94.776 1.00 87.50 90 ASP A N 1
ATOM 681 C CA . ASP A 1 90 ? -31.150 -14.300 94.846 1.00 87.50 90 ASP A CA 1
ATOM 682 C C . ASP A 1 90 ? -30.737 -14.934 96.161 1.00 87.50 90 ASP A C 1
ATOM 684 O O . ASP A 1 90 ? -30.147 -16.010 96.177 1.00 87.50 90 ASP A O 1
ATOM 688 N N . ALA A 1 91 ? -31.153 -14.345 97.285 1.00 89.00 91 ALA A N 1
ATOM 689 C CA . ALA A 1 91 ? -30.865 -14.882 98.611 1.00 89.00 91 ALA A CA 1
ATOM 690 C C . ALA A 1 91 ? -31.336 -16.342 98.771 1.00 89.00 91 ALA A C 1
ATOM 692 O O . ALA A 1 91 ? -30.702 -17.137 99.467 1.00 89.00 91 ALA A O 1
ATOM 693 N N . ARG A 1 92 ? -32.432 -16.721 98.097 1.00 91.06 92 ARG A N 1
ATOM 694 C CA . ARG A 1 92 ? -32.941 -18.098 98.050 1.00 91.06 92 ARG A CA 1
ATOM 695 C C . ARG A 1 92 ? -32.161 -18.986 97.077 1.00 91.06 92 ARG A C 1
ATOM 697 O O . ARG A 1 92 ? -31.988 -20.166 97.374 1.00 91.06 92 ARG A O 1
ATOM 704 N N . ARG A 1 93 ? -31.707 -18.462 95.937 1.00 86.50 93 ARG A N 1
ATOM 705 C CA . ARG A 1 93 ? -30.915 -19.194 94.935 1.00 86.50 93 ARG A CA 1
ATOM 706 C C . ARG A 1 93 ? -29.498 -19.464 95.444 1.00 86.50 93 ARG A C 1
ATOM 708 O O . ARG A 1 93 ? -29.079 -20.614 95.446 1.00 86.50 93 ARG A O 1
ATOM 715 N N . ILE A 1 94 ? -28.845 -18.461 96.031 1.00 86.44 94 ILE A N 1
ATOM 716 C CA . ILE A 1 94 ? -27.584 -18.582 96.779 1.00 86.44 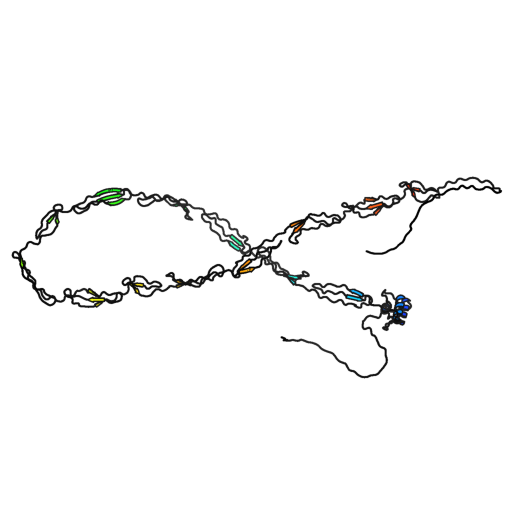94 ILE A CA 1
ATOM 717 C C . ILE A 1 94 ? -27.731 -19.623 97.901 1.00 86.44 94 ILE A C 1
ATOM 719 O O . ILE A 1 94 ? -26.887 -20.506 98.025 1.00 86.44 94 ILE A O 1
ATOM 723 N N . LEU A 1 95 ? -28.842 -19.619 98.658 1.00 88.50 95 LEU A N 1
ATOM 724 C CA . LEU A 1 95 ? -29.101 -20.657 99.670 1.00 88.50 95 LEU A CA 1
ATOM 725 C C . LEU A 1 95 ? -29.213 -22.069 99.075 1.00 88.50 95 LEU A C 1
ATOM 727 O O . LEU A 1 95 ? -28.774 -23.026 99.705 1.00 88.50 95 LEU A O 1
ATOM 731 N N . ARG A 1 96 ? -29.814 -22.227 97.891 1.00 87.06 96 ARG A N 1
ATOM 732 C CA . ARG A 1 96 ? -29.939 -23.536 97.230 1.00 87.06 96 ARG A CA 1
ATOM 733 C C . ARG A 1 96 ? -28.607 -24.013 96.652 1.00 87.06 96 ARG A C 1
ATOM 735 O O . ARG A 1 96 ? -28.324 -25.200 96.774 1.00 87.06 96 ARG A O 1
ATOM 742 N N . ILE A 1 97 ? -27.775 -23.116 96.126 1.00 83.38 97 ILE A N 1
ATOM 743 C CA . ILE A 1 97 ? -26.403 -23.423 95.685 1.00 83.38 97 ILE A CA 1
ATOM 744 C C . ILE A 1 97 ? -25.537 -23.834 96.885 1.00 83.38 97 ILE A C 1
ATOM 746 O O . ILE A 1 97 ? -24.938 -24.905 96.869 1.00 83.38 97 ILE A O 1
ATOM 750 N N . ALA A 1 98 ? -25.581 -23.075 97.985 1.00 84.56 98 ALA A N 1
ATOM 751 C CA . ALA A 1 98 ? -24.887 -23.387 99.242 1.00 84.56 98 ALA A CA 1
ATOM 752 C C . ALA A 1 98 ? -25.321 -24.709 99.914 1.00 84.56 98 ALA A C 1
ATOM 754 O O . ALA A 1 98 ? -24.663 -25.183 100.841 1.00 84.56 98 ALA A O 1
ATOM 755 N N . LEU A 1 99 ? -26.443 -25.292 99.482 1.00 85.44 99 LEU A N 1
ATOM 756 C CA . LEU A 1 99 ? -26.951 -26.593 99.927 1.00 85.44 99 LEU A CA 1
ATOM 757 C C . LEU A 1 99 ? -26.776 -27.700 98.866 1.00 85.44 99 LEU A C 1
ATOM 759 O O . LEU A 1 99 ? -27.256 -28.813 99.078 1.00 85.44 99 LEU A O 1
ATOM 763 N N . GLY A 1 100 ? -26.134 -27.414 97.726 1.00 78.19 100 GLY A N 1
ATOM 764 C CA . GLY A 1 100 ? -25.961 -28.357 96.613 1.00 78.19 100 GLY A CA 1
ATOM 765 C C . GLY A 1 100 ? -27.262 -28.738 95.890 1.00 78.19 100 GLY A C 1
ATOM 766 O O . GLY A 1 100 ? -27.330 -29.788 95.257 1.00 78.19 100 GLY A O 1
ATOM 767 N N . ILE A 1 101 ? -28.313 -27.920 96.020 1.00 85.31 101 ILE A N 1
ATOM 768 C CA . ILE A 1 101 ? -29.655 -28.160 95.461 1.00 85.31 101 ILE A CA 1
ATOM 769 C C . ILE A 1 101 ? -29.798 -27.549 94.056 1.00 85.31 101 ILE A C 1
ATOM 771 O O . ILE A 1 101 ? -30.556 -28.072 93.241 1.00 85.31 101 ILE A O 1
ATOM 775 N N . ASP A 1 102 ? -29.096 -26.447 93.787 1.00 80.31 102 ASP A N 1
ATOM 776 C CA . ASP A 1 102 ? -28.947 -25.837 92.459 1.00 80.31 102 ASP A CA 1
ATOM 777 C C . ASP A 1 102 ? -27.454 -25.803 92.081 1.00 80.31 102 ASP A C 1
ATOM 779 O O . ASP A 1 102 ? -26.619 -25.623 92.972 1.00 80.31 102 ASP A O 1
ATOM 783 N N . PRO A 1 103 ? -27.093 -25.937 90.792 1.00 72.00 103 PRO A N 1
ATOM 784 C CA . PRO A 1 103 ? -25.739 -25.656 90.323 1.00 72.00 103 PRO A CA 1
ATOM 785 C C . PRO A 1 103 ? -25.447 -24.146 90.325 1.00 72.00 103 PRO A C 1
ATOM 787 O O . PRO A 1 103 ? -26.362 -23.315 90.323 1.00 72.00 103 PRO A O 1
ATOM 790 N N . LEU A 1 104 ? -24.158 -23.794 90.271 1.00 67.38 104 LEU A N 1
ATOM 791 C CA . LEU A 1 104 ? -23.719 -22.438 89.922 1.00 67.38 104 LEU A CA 1
ATOM 792 C C . LEU A 1 104 ? -24.257 -22.041 88.529 1.00 67.38 104 LEU A C 1
ATOM 794 O O . LEU A 1 104 ? -24.419 -22.916 87.677 1.00 67.38 104 LEU A O 1
ATOM 798 N N . PRO A 1 105 ? -24.556 -20.752 88.282 1.00 66.31 105 PRO A N 1
ATOM 799 C CA . PRO A 1 105 ? -25.035 -20.294 86.980 1.00 66.31 105 PRO A CA 1
ATOM 800 C C . PRO A 1 105 ? -23.932 -20.337 85.911 1.00 66.31 105 PRO A C 1
ATOM 802 O O . PRO A 1 105 ? -22.821 -19.857 86.135 1.00 66.31 105 PRO A O 1
ATOM 805 N N . ASP A 1 106 ? -24.273 -20.853 84.729 1.00 62.97 106 ASP A N 1
ATOM 806 C CA . ASP A 1 106 ? -23.421 -20.796 83.537 1.00 62.97 106 ASP A CA 1
ATOM 807 C C . ASP A 1 106 ? -23.256 -19.354 83.010 1.00 62.97 106 ASP A C 1
ATOM 809 O O . ASP A 1 106 ? -24.086 -18.474 83.253 1.00 62.97 106 ASP A O 1
ATOM 813 N N . HIS A 1 107 ? -22.185 -19.107 82.250 1.00 66.94 107 HIS A N 1
ATOM 814 C CA . HIS A 1 107 ? -21.932 -17.812 81.611 1.00 66.94 107 HIS A CA 1
ATOM 815 C C . HIS A 1 107 ? -22.938 -17.513 80.482 1.00 66.94 107 HIS A C 1
ATOM 817 O O . HIS A 1 107 ? -23.164 -18.344 79.602 1.00 66.94 107 HIS A O 1
ATOM 823 N N . ILE A 1 108 ? -23.497 -16.297 80.467 1.00 68.88 108 ILE A N 1
ATOM 824 C CA . ILE A 1 108 ? -24.441 -15.832 79.438 1.00 68.88 108 ILE A CA 1
ATOM 825 C C . ILE A 1 108 ? -23.657 -15.164 78.304 1.00 68.88 108 ILE A C 1
ATOM 827 O O . ILE A 1 108 ? -23.111 -14.081 78.493 1.00 68.88 108 ILE A O 1
ATOM 831 N N . ALA A 1 109 ? -23.588 -15.812 77.141 1.00 71.12 109 ALA A N 1
ATOM 832 C CA . ALA A 1 109 ? -22.808 -15.336 75.999 1.00 71.12 109 ALA A CA 1
ATOM 833 C C . ALA A 1 109 ? -23.529 -14.249 75.177 1.00 71.12 109 ALA A C 1
ATOM 835 O O . ALA A 1 109 ? -24.645 -14.462 74.703 1.00 71.12 109 ALA A O 1
ATOM 836 N N . GLU A 1 110 ? -22.845 -13.131 74.934 1.00 76.38 110 GLU A N 1
ATOM 837 C CA . GLU A 1 110 ? -23.142 -12.164 73.869 1.00 76.38 110 GLU A CA 1
ATOM 838 C C . GLU A 1 110 ? -22.100 -12.293 72.745 1.00 76.38 110 GLU A C 1
ATOM 840 O O . GLU A 1 110 ? -20.959 -12.689 72.987 1.00 76.38 110 GLU A O 1
ATOM 845 N N . GLU A 1 111 ? -22.495 -12.011 71.498 1.00 81.50 111 GLU A N 1
ATOM 846 C CA . GLU A 1 111 ? -21.682 -12.287 70.305 1.00 81.50 111 GLU A CA 1
ATOM 847 C C . GLU A 1 111 ? -21.050 -11.024 69.699 1.00 81.50 111 GLU A C 1
ATOM 849 O O . GLU A 1 111 ? -21.754 -10.110 69.264 1.00 81.50 111 GLU A O 1
ATOM 854 N N . ASP A 1 112 ? -19.724 -11.023 69.546 1.00 79.38 112 ASP A N 1
ATOM 855 C CA . ASP A 1 112 ? -19.004 -9.991 68.800 1.00 79.38 112 ASP A CA 1
ATOM 856 C C . ASP A 1 112 ? -19.099 -10.247 67.291 1.00 79.38 112 ASP A C 1
ATOM 858 O O . ASP A 1 112 ? -18.661 -11.284 66.773 1.00 79.38 112 ASP A O 1
ATOM 862 N N . ALA A 1 113 ? -19.640 -9.275 66.555 1.00 76.88 113 ALA A N 1
ATOM 863 C CA . ALA A 1 113 ? -19.789 -9.362 65.107 1.00 76.88 113 ALA A CA 1
ATOM 864 C C . ALA A 1 113 ? -18.429 -9.394 64.378 1.00 76.88 113 ALA A C 1
ATOM 866 O O . ALA A 1 113 ? -17.512 -8.625 64.674 1.00 76.88 113 ALA A O 1
ATOM 867 N N . ALA A 1 114 ? -18.319 -10.257 63.364 1.00 80.56 114 ALA A N 1
ATOM 868 C CA . ALA A 1 114 ? -17.133 -10.338 62.516 1.00 80.56 114 ALA A CA 1
ATOM 869 C C . ALA A 1 114 ? -16.971 -9.081 61.640 1.00 80.56 114 ALA A C 1
ATOM 871 O O . ALA A 1 114 ? -17.933 -8.597 61.041 1.00 80.56 114 ALA A O 1
ATOM 872 N N . VAL A 1 115 ? -15.735 -8.601 61.496 1.00 83.44 115 VAL A N 1
ATOM 873 C CA . VAL A 1 115 ? -15.384 -7.425 60.686 1.00 83.44 115 VAL A CA 1
ATOM 874 C C . VAL A 1 115 ? -14.496 -7.867 59.528 1.00 83.44 115 VAL A C 1
ATOM 876 O O . VAL A 1 115 ? -13.394 -8.369 59.740 1.00 83.44 115 VAL A O 1
ATOM 879 N N . ALA A 1 116 ? -14.950 -7.684 58.288 1.00 78.81 116 ALA A N 1
ATOM 880 C CA . ALA A 1 116 ? -14.175 -8.086 57.115 1.00 78.81 116 ALA A CA 1
ATOM 881 C C . ALA A 1 116 ? -12.883 -7.249 56.958 1.00 78.81 116 ALA A C 1
ATOM 883 O O . ALA A 1 116 ? -12.921 -6.029 57.147 1.00 78.81 116 ALA A O 1
ATOM 884 N N . PRO A 1 117 ? -11.741 -7.862 56.583 1.00 81.75 117 PRO A N 1
ATOM 885 C CA . PRO A 1 117 ? -10.516 -7.127 56.284 1.00 81.75 117 PRO A CA 1
ATOM 886 C C . PRO A 1 117 ? -10.669 -6.286 55.011 1.00 81.75 117 PRO A C 1
ATOM 888 O O . PRO A 1 117 ? -11.424 -6.614 54.097 1.00 81.75 117 PRO A O 1
ATOM 891 N N . THR A 1 118 ? -9.884 -5.217 54.925 1.00 81.56 118 THR A N 1
ATOM 892 C CA . THR A 1 118 ? -9.770 -4.358 53.736 1.00 81.56 118 THR A CA 1
ATOM 893 C C . THR A 1 118 ? -8.321 -4.340 53.243 1.00 81.56 118 THR A C 1
ATOM 895 O O . THR A 1 118 ? -7.439 -4.924 53.870 1.00 81.56 118 THR A O 1
ATOM 898 N N . CYS A 1 119 ? -8.041 -3.649 52.136 1.00 80.50 119 CYS A N 1
ATOM 899 C CA . CYS A 1 119 ? -6.680 -3.534 51.595 1.00 80.50 119 CYS A CA 1
ATOM 900 C C . CYS A 1 119 ? -5.693 -2.858 52.573 1.00 80.50 119 CYS A C 1
ATOM 902 O O . CYS A 1 119 ? -4.520 -3.218 52.610 1.00 80.50 119 CYS A O 1
ATOM 904 N N . ASP A 1 120 ? -6.172 -1.895 53.374 1.00 80.69 120 ASP A N 1
ATOM 905 C CA . ASP A 1 120 ? -5.355 -1.076 54.289 1.00 80.69 120 ASP A CA 1
ATOM 906 C C . ASP A 1 120 ? -5.595 -1.362 55.787 1.00 80.69 120 ASP A C 1
ATOM 908 O O . ASP A 1 120 ? -4.811 -0.911 56.621 1.00 80.69 120 ASP A O 1
ATOM 912 N N . LYS A 1 121 ? -6.664 -2.082 56.161 1.00 80.88 121 LYS A N 1
ATOM 913 C CA . LYS A 1 121 ? -7.005 -2.389 57.565 1.00 80.88 121 LYS A CA 1
ATOM 914 C C . LYS A 1 121 ? -7.274 -3.886 57.772 1.00 80.88 121 LYS A C 1
ATOM 916 O O . LYS A 1 121 ? -8.045 -4.446 56.988 1.00 80.88 121 LYS A O 1
ATOM 921 N N . PRO A 1 122 ? -6.713 -4.510 58.827 1.00 82.50 122 PRO A N 1
ATOM 922 C CA . PRO A 1 122 ? -7.103 -5.846 59.274 1.00 82.50 122 PRO A CA 1
ATOM 923 C C . PRO A 1 122 ? -8.597 -5.954 59.602 1.00 82.50 122 PRO A C 1
ATOM 925 O O . PRO A 1 122 ? -9.249 -4.954 59.907 1.00 82.50 122 PRO A O 1
ATOM 928 N N . GLY A 1 123 ? -9.110 -7.179 59.551 1.00 85.12 123 GLY A N 1
ATOM 929 C CA . GLY A 1 123 ? -10.436 -7.564 60.027 1.00 85.12 123 GLY A CA 1
ATOM 930 C C . GLY A 1 123 ? -10.375 -8.322 61.356 1.00 85.12 123 GLY A C 1
ATOM 931 O O . GLY A 1 123 ? -9.299 -8.543 61.914 1.00 85.12 123 GLY A O 1
ATOM 932 N N . LEU A 1 124 ? -11.534 -8.762 61.835 1.00 88.06 124 LEU A N 1
ATOM 933 C CA . LEU A 1 124 ? -11.720 -9.548 63.055 1.00 88.06 124 LEU A CA 1
ATOM 934 C C . LEU A 1 124 ? -12.677 -10.709 62.771 1.00 88.06 124 LEU A C 1
ATOM 936 O O . LEU A 1 124 ? -13.673 -10.535 62.064 1.00 88.06 124 LEU A O 1
ATOM 940 N N . THR A 1 125 ? -12.405 -11.892 63.322 1.00 83.81 125 THR A N 1
ATOM 941 C CA . THR A 1 125 ? -13.393 -12.982 63.329 1.00 83.81 125 THR A CA 1
ATOM 942 C C . THR A 1 125 ? -14.588 -12.636 64.219 1.00 83.81 125 THR A C 1
ATOM 944 O O . THR A 1 125 ? -14.557 -11.679 64.992 1.00 83.81 125 THR A O 1
ATOM 947 N N . LYS A 1 126 ? -15.636 -13.462 64.157 1.00 84.31 126 LYS A N 1
ATOM 948 C CA . LYS A 1 126 ? -16.626 -13.522 65.237 1.00 84.31 126 LYS A CA 1
ATOM 949 C C . LYS A 1 126 ? -15.919 -13.855 66.564 1.00 84.31 126 LYS A C 1
ATOM 951 O O . LYS A 1 126 ? -14.870 -14.510 66.536 1.00 84.31 126 LYS A O 1
ATOM 956 N N . GLY A 1 127 ? -16.484 -13.401 67.675 1.00 84.88 127 GLY A N 1
ATOM 957 C CA . GLY A 1 127 ? -16.092 -13.762 69.039 1.00 84.88 127 GLY A CA 1
ATOM 958 C C . GLY A 1 127 ? -17.308 -13.771 69.966 1.00 84.88 127 GLY A C 1
ATOM 959 O O . GLY A 1 127 ? -18.440 -13.607 69.503 1.00 84.88 127 GLY A O 1
ATOM 960 N N . SER A 1 128 ? -17.088 -13.971 71.262 1.00 79.56 128 SER A N 1
ATOM 961 C CA . SER A 1 128 ? -18.132 -13.821 72.281 1.00 79.56 128 SER A CA 1
ATOM 962 C C . SER A 1 128 ? -17.561 -13.550 73.672 1.00 79.56 128 SER A C 1
ATOM 964 O O . SER A 1 128 ? -16.453 -13.985 73.999 1.00 79.56 128 SER A O 1
ATOM 966 N N . TYR A 1 129 ? -18.344 -12.878 74.516 1.00 80.31 129 TYR A N 1
ATOM 967 C CA . TYR A 1 129 ? -18.031 -12.603 75.921 1.00 80.31 129 TYR A CA 1
ATOM 968 C C . TYR A 1 129 ? -19.238 -12.880 76.828 1.00 80.31 129 TYR A C 1
ATOM 970 O O . TYR A 1 129 ? -20.381 -12.928 76.380 1.00 80.31 129 TYR A O 1
ATOM 978 N N . CYS A 1 130 ? -18.992 -13.071 78.123 1.00 75.81 130 CYS A N 1
ATOM 979 C CA . CYS A 1 130 ? -20.036 -13.203 79.132 1.00 75.81 130 CYS A CA 1
ATOM 980 C C . CYS A 1 130 ? -20.582 -11.820 79.509 1.00 75.81 130 CYS A C 1
ATOM 982 O O . CYS A 1 130 ? -19.844 -11.018 80.084 1.00 75.81 130 CYS A O 1
ATOM 984 N N . SER A 1 131 ? -21.859 -11.539 79.252 1.00 67.94 131 SER A N 1
ATOM 985 C CA . SER A 1 131 ? -22.455 -10.217 79.515 1.00 67.94 131 SER A CA 1
ATOM 986 C C . SER A 1 131 ? -22.512 -9.838 81.001 1.00 67.94 131 SER A C 1
ATOM 988 O O . SER A 1 131 ? -22.522 -8.657 81.337 1.00 67.94 131 SER A O 1
ATOM 990 N N . VAL A 1 132 ? -22.480 -10.830 81.899 1.00 62.81 132 VAL A N 1
ATOM 991 C CA . VAL A 1 132 ? -22.547 -10.637 83.360 1.00 62.81 132 VAL A CA 1
ATOM 992 C C . VAL A 1 132 ? -21.179 -10.318 83.981 1.00 62.81 132 VAL A C 1
ATOM 994 O O . VAL A 1 132 ? -21.109 -9.553 84.938 1.00 62.81 132 VAL A O 1
ATOM 997 N N . CYS A 1 133 ? -20.081 -10.892 83.468 1.00 66.00 133 CYS A N 1
ATOM 998 C CA . CYS A 1 133 ? -18.747 -10.763 84.083 1.00 66.00 133 CYS A CA 1
ATOM 999 C C . CYS A 1 133 ? -17.619 -10.310 83.138 1.00 66.00 133 CYS A C 1
ATOM 1001 O O . CYS A 1 133 ? -16.467 -10.232 83.558 1.00 66.00 133 CYS A O 1
ATOM 1003 N N . GLY A 1 134 ? -17.911 -10.035 81.864 1.00 66.00 134 GLY A N 1
ATOM 1004 C CA . GLY A 1 134 ? -16.940 -9.566 80.867 1.00 66.00 134 GLY A CA 1
ATOM 1005 C C . GLY A 1 134 ? -15.904 -10.603 80.413 1.00 66.00 134 GLY A C 1
ATOM 1006 O O . GLY A 1 134 ? -15.053 -10.287 79.583 1.00 66.00 134 GLY A O 1
ATOM 1007 N N . LYS A 1 135 ? -15.950 -11.840 80.928 1.00 71.44 135 LYS A N 1
ATOM 1008 C CA . LYS A 1 135 ? -15.036 -12.918 80.528 1.00 71.44 135 LYS A CA 1
ATOM 1009 C C . LYS A 1 135 ? -15.213 -13.246 79.046 1.00 71.44 135 LYS A C 1
ATOM 1011 O O . LYS A 1 135 ? -16.309 -13.614 78.633 1.00 71.44 135 LYS A O 1
ATOM 1016 N N . ILE A 1 136 ? -14.139 -13.163 78.265 1.00 74.00 136 ILE A N 1
ATOM 1017 C CA . ILE A 1 136 ? -14.135 -13.594 76.862 1.00 74.00 136 ILE A CA 1
ATOM 1018 C C . ILE A 1 136 ? -14.349 -15.114 76.819 1.00 74.00 136 ILE A C 1
ATOM 1020 O O . ILE A 1 136 ? -13.652 -15.863 77.503 1.00 74.00 136 ILE A O 1
ATOM 1024 N N . LEU A 1 137 ? -15.330 -15.554 76.033 1.00 78.62 137 LEU A N 1
ATOM 1025 C CA . LEU A 1 137 ? -15.700 -16.958 75.843 1.00 78.62 137 LEU A CA 1
ATOM 1026 C C . LEU A 1 137 ? -15.121 -17.496 74.524 1.00 78.62 137 LEU A C 1
ATOM 1028 O O . LEU A 1 137 ? -14.606 -18.611 74.489 1.00 78.62 137 LEU A O 1
ATOM 1032 N N . GLU A 1 138 ? -15.108 -16.671 73.472 1.00 80.12 138 GLU A N 1
ATOM 1033 C CA . GLU A 1 138 ? -14.360 -16.914 72.234 1.00 80.12 138 GLU A CA 1
ATOM 1034 C C . GLU A 1 138 ? -13.611 -15.644 71.796 1.00 80.12 138 GLU A C 1
ATOM 1036 O O . GLU A 1 138 ? -14.225 -14.629 71.469 1.00 80.12 138 GLU A O 1
ATOM 1041 N N . GLU A 1 139 ? -12.276 -15.695 71.752 1.00 80.12 139 GLU A N 1
ATOM 1042 C CA . GLU A 1 139 ? -11.444 -14.558 71.332 1.00 80.12 139 GLU A CA 1
ATOM 1043 C C . GLU A 1 139 ? -11.621 -14.203 69.844 1.00 80.12 139 GLU A C 1
ATOM 1045 O O . GLU A 1 139 ? -11.403 -15.043 68.961 1.00 80.12 139 GLU A O 1
ATOM 1050 N N . GLN A 1 140 ? -11.888 -12.923 69.551 1.00 78.38 140 GLN A N 1
ATOM 1051 C CA . GLN A 1 140 ? -11.785 -12.392 68.191 1.00 78.38 140 GLN A CA 1
ATOM 1052 C C . GLN A 1 140 ? -10.336 -12.453 67.689 1.00 78.38 140 GLN A C 1
ATOM 1054 O O . GLN A 1 140 ? -9.426 -11.850 68.258 1.00 78.38 140 GLN A O 1
ATOM 1059 N N . LYS A 1 141 ? -10.117 -13.136 66.563 1.00 83.88 141 LYS A N 1
ATOM 1060 C CA . LYS A 1 141 ? -8.799 -13.276 65.934 1.00 83.88 141 LYS A CA 1
ATOM 1061 C C . LYS A 1 141 ? -8.639 -12.255 64.818 1.00 83.88 141 LYS A C 1
ATOM 1063 O O . LYS A 1 141 ? -9.528 -12.080 63.985 1.00 83.88 141 LYS A O 1
ATOM 1068 N N . VAL A 1 142 ? -7.483 -11.593 64.787 1.00 81.06 142 VAL A N 1
ATOM 1069 C CA . VAL A 1 142 ? -7.159 -10.600 63.756 1.00 81.06 142 VAL A CA 1
ATOM 1070 C C . VAL A 1 142 ? -6.963 -11.294 62.410 1.00 81.06 142 VAL A C 1
ATOM 1072 O O . VAL A 1 142 ? -6.062 -12.116 62.243 1.00 81.06 142 VAL A O 1
ATOM 1075 N N . ILE A 1 143 ? -7.787 -10.925 61.434 1.00 78.06 143 ILE A N 1
ATOM 1076 C CA . ILE A 1 143 ? -7.641 -11.327 60.037 1.00 78.06 143 ILE A CA 1
ATOM 1077 C C . ILE A 1 143 ? -6.718 -10.295 59.372 1.00 78.06 143 ILE A C 1
ATOM 1079 O O . ILE A 1 143 ? -7.063 -9.112 59.385 1.00 78.06 143 ILE A O 1
ATOM 1083 N N . PRO A 1 144 ? -5.559 -10.671 58.797 1.00 80.31 144 PRO A N 1
ATOM 1084 C CA . PRO A 1 144 ? -4.664 -9.714 58.149 1.00 80.31 144 PRO A CA 1
ATOM 1085 C C . PRO A 1 144 ? -5.365 -8.850 57.092 1.00 80.31 144 PRO A C 1
ATOM 1087 O O . PRO A 1 144 ? -6.305 -9.295 56.432 1.00 80.31 144 PRO A O 1
ATOM 1090 N N . ALA A 1 145 ? -4.888 -7.615 56.913 1.00 81.06 145 ALA A N 1
ATOM 1091 C CA . ALA A 1 145 ? -5.322 -6.772 55.801 1.00 81.06 145 ALA A CA 1
ATOM 1092 C C . ALA A 1 145 ? -5.046 -7.489 54.468 1.00 81.06 145 ALA A C 1
ATOM 1094 O O . ALA A 1 145 ? -4.017 -8.150 54.322 1.00 81.06 145 ALA A O 1
ATOM 1095 N N . LEU A 1 146 ? -5.937 -7.325 53.488 1.00 80.62 146 LEU A N 1
ATOM 1096 C CA . LEU A 1 146 ? -5.835 -7.985 52.178 1.00 80.62 146 LEU A CA 1
ATOM 1097 C C . LEU A 1 146 ? -4.597 -7.536 51.377 1.00 80.62 146 LEU A C 1
ATOM 1099 O O . LEU A 1 146 ? -4.188 -8.216 50.439 1.00 80.62 146 LEU A O 1
ATOM 1103 N N . GLY A 1 147 ? -3.999 -6.400 51.752 1.00 75.12 147 GLY A N 1
ATOM 1104 C CA . GLY A 1 147 ? -2.914 -5.767 51.013 1.00 75.12 147 GLY A CA 1
ATOM 1105 C C . GLY A 1 147 ? -3.397 -5.135 49.708 1.00 75.12 147 GLY A C 1
ATOM 1106 O O . GLY A 1 147 ? -4.595 -5.028 49.449 1.00 75.12 147 GLY A O 1
ATOM 1107 N N . HIS A 1 148 ? -2.448 -4.701 48.878 1.00 81.12 148 HIS A N 1
ATOM 1108 C CA . HIS A 1 148 ? -2.738 -4.097 47.578 1.00 81.12 148 HIS A CA 1
ATOM 1109 C C . HIS A 1 148 ? -2.180 -4.956 46.449 1.00 81.12 148 HIS A C 1
ATOM 1111 O O . HIS A 1 148 ? -0.965 -5.067 46.289 1.00 81.12 148 HIS A O 1
ATOM 1117 N N . THR A 1 149 ? -3.065 -5.527 45.635 1.00 80.25 149 THR A N 1
ATOM 1118 C CA . THR A 1 149 ? -2.687 -6.137 44.357 1.00 80.25 149 THR A CA 1
ATOM 1119 C C . THR A 1 149 ? -2.483 -5.024 43.335 1.00 80.25 149 THR A C 1
ATOM 1121 O O . THR A 1 149 ? -3.445 -4.474 42.801 1.00 80.25 149 THR A O 1
ATOM 1124 N N . VAL A 1 150 ? -1.222 -4.657 43.104 1.00 81.25 150 VAL A N 1
ATOM 1125 C CA . VAL A 1 150 ? -0.853 -3.593 42.164 1.00 81.25 150 VAL A CA 1
ATOM 1126 C C . VAL A 1 150 ? -0.980 -4.097 40.726 1.00 81.25 150 VAL A C 1
ATOM 1128 O O . VAL A 1 150 ? -0.288 -5.033 40.329 1.00 81.25 150 VAL A O 1
ATOM 1131 N N . VAL A 1 151 ? -1.838 -3.446 39.947 1.00 80.62 151 VAL A N 1
ATOM 1132 C CA . VAL A 1 151 ? -1.915 -3.553 38.488 1.00 80.62 151 VAL A CA 1
ATOM 1133 C C . VAL A 1 151 ? -1.153 -2.377 37.883 1.00 80.62 151 VAL A C 1
ATOM 1135 O O . VAL A 1 151 ? -1.201 -1.265 38.408 1.00 80.62 151 VAL A O 1
ATOM 1138 N N . VAL A 1 152 ? -0.422 -2.634 36.799 1.00 83.00 152 VAL A N 1
ATOM 1139 C CA . VAL A 1 152 ? 0.295 -1.609 36.031 1.00 83.00 152 VAL A CA 1
ATOM 1140 C C . VAL A 1 152 ? -0.598 -1.136 34.891 1.00 83.00 152 VAL A C 1
ATOM 1142 O O . VAL A 1 152 ? -1.057 -1.942 34.086 1.00 83.00 152 VAL A O 1
ATOM 1145 N N . ASP A 1 153 ? -0.801 0.173 34.808 1.00 82.81 153 ASP A N 1
ATOM 1146 C CA . ASP A 1 153 ? -1.464 0.823 33.684 1.00 82.81 153 ASP A CA 1
ATOM 1147 C C . ASP A 1 153 ? -0.420 1.064 32.587 1.00 82.81 153 ASP A C 1
ATOM 1149 O O . ASP A 1 153 ? 0.581 1.757 32.810 1.00 82.81 153 ASP A O 1
ATOM 1153 N N . GLU A 1 154 ? -0.606 0.470 31.408 1.00 84.25 154 GLU A N 1
ATOM 1154 C CA . GLU A 1 154 ? 0.372 0.567 30.319 1.00 84.25 154 GLU A CA 1
ATOM 1155 C C . GLU A 1 154 ? 0.496 1.997 29.762 1.00 84.25 154 GLU A C 1
ATOM 1157 O O . GLU A 1 154 ? -0.430 2.810 29.808 1.00 84.25 154 GLU A O 1
ATOM 1162 N N . ALA A 1 155 ? 1.679 2.325 29.233 1.00 81.94 155 ALA A N 1
ATOM 1163 C CA . ALA A 1 155 ? 1.938 3.629 28.633 1.00 81.94 155 ALA A CA 1
ATOM 1164 C C . ALA A 1 155 ? 1.296 3.733 27.240 1.00 81.94 155 ALA A C 1
ATOM 1166 O O . ALA A 1 155 ? 1.608 2.950 26.344 1.00 81.94 155 ALA A O 1
ATOM 1167 N N . VAL A 1 156 ? 0.471 4.757 27.021 1.00 81.88 156 VAL A N 1
ATOM 1168 C CA . VAL A 1 156 ? -0.090 5.065 25.700 1.00 81.88 156 VAL A CA 1
ATOM 1169 C C . VAL A 1 156 ? 0.854 6.029 24.987 1.00 81.88 156 VAL A C 1
ATOM 1171 O O . VAL A 1 156 ? 0.989 7.184 25.389 1.00 81.88 156 VAL A O 1
ATOM 1174 N N . ALA A 1 157 ? 1.516 5.581 23.921 1.00 77.50 157 ALA A N 1
ATOM 1175 C CA . ALA A 1 157 ? 2.433 6.432 23.163 1.00 77.50 157 ALA A CA 1
ATOM 1176 C C . ALA A 1 157 ? 1.720 7.668 22.576 1.00 77.50 157 ALA A C 1
ATOM 1178 O O . ALA A 1 157 ? 0.611 7.576 22.046 1.00 77.50 157 ALA A O 1
ATOM 1179 N N . ALA A 1 158 ? 2.371 8.832 22.645 1.00 77.12 158 ALA A N 1
ATOM 1180 C CA . ALA A 1 158 ? 1.888 10.033 21.970 1.00 77.12 158 ALA A CA 1
ATOM 1181 C C . ALA A 1 158 ? 2.029 9.887 20.448 1.00 77.12 158 ALA A C 1
ATOM 1183 O O . ALA A 1 158 ? 3.000 9.313 19.956 1.00 77.12 158 ALA A O 1
ATOM 1184 N N . THR A 1 159 ? 1.087 10.450 19.696 1.00 78.38 159 THR A N 1
ATOM 1185 C CA . THR A 1 159 ? 1.146 10.528 18.230 1.00 78.38 159 THR A CA 1
ATOM 1186 C C . THR A 1 159 ? 1.215 11.988 17.788 1.00 78.38 159 THR A C 1
ATOM 1188 O O . THR A 1 159 ? 1.241 12.900 18.616 1.00 78.38 159 THR A O 1
ATOM 1191 N N . CYS A 1 160 ? 1.245 12.247 16.478 1.00 74.81 160 CYS A N 1
ATOM 1192 C CA . CYS A 1 160 ? 1.174 13.617 15.965 1.00 74.81 160 CYS A CA 1
ATOM 1193 C C . CYS A 1 160 ? -0.221 14.263 16.079 1.00 74.81 160 CYS A C 1
ATOM 1195 O O . CYS A 1 160 ? -0.347 15.481 15.956 1.00 74.81 160 CYS A O 1
ATOM 1197 N N . GLU A 1 161 ? -1.259 13.475 16.379 1.00 74.69 161 GLU A N 1
ATOM 1198 C CA . GLU A 1 161 ? -2.644 13.956 16.479 1.00 74.69 161 GLU A CA 1
ATOM 1199 C C . GLU A 1 161 ? -3.243 13.819 17.887 1.00 74.69 161 GLU A C 1
ATOM 1201 O O . GLU A 1 161 ? -4.141 14.582 18.242 1.00 74.69 161 GLU A O 1
ATOM 1206 N N . LYS A 1 162 ? -2.739 12.888 18.712 1.00 78.81 162 LYS A N 1
ATOM 1207 C CA . LYS A 1 162 ? -3.241 12.608 20.067 1.00 78.81 162 LYS A CA 1
ATOM 1208 C C . LYS A 1 162 ? -2.102 12.621 21.090 1.00 78.81 162 LYS A C 1
ATOM 1210 O O . LYS A 1 162 ? -1.043 12.042 20.857 1.00 78.81 162 LYS A O 1
ATOM 1215 N N . THR A 1 163 ? -2.339 13.256 22.236 1.00 78.62 163 THR A N 1
ATOM 1216 C CA . THR A 1 163 ? -1.448 13.191 23.407 1.00 78.62 163 THR A CA 1
ATOM 1217 C C . THR A 1 163 ? -1.383 11.772 23.962 1.00 78.62 163 THR A C 1
ATOM 1219 O O . THR A 1 163 ? -2.409 11.093 24.017 1.00 78.62 163 THR A O 1
ATOM 1222 N N . GLY A 1 164 ? -0.206 11.357 24.419 1.00 85.06 164 GLY A N 1
ATOM 1223 C CA . GLY A 1 164 ? 0.001 10.077 25.094 1.00 85.06 164 GLY A CA 1
ATOM 1224 C C . GLY A 1 164 ? -0.232 10.144 26.605 1.00 85.06 164 GLY A C 1
ATOM 1225 O O . GLY A 1 164 ? -0.556 11.197 27.160 1.00 85.06 164 GLY A O 1
ATOM 1226 N N . LEU A 1 165 ? 0.001 9.017 27.271 1.00 87.31 165 LEU A N 1
ATOM 1227 C CA . LEU A 1 165 ? -0.004 8.838 28.721 1.00 87.31 165 LEU A CA 1
ATOM 1228 C C . LEU A 1 165 ? 1.235 8.033 29.132 1.00 87.31 165 LEU A C 1
ATOM 1230 O O . LEU A 1 165 ? 1.566 7.036 28.492 1.00 87.31 165 LEU A O 1
ATOM 1234 N N . THR A 1 166 ? 1.916 8.429 30.208 1.00 84.62 166 THR A N 1
ATOM 1235 C CA . THR A 1 166 ? 2.931 7.564 30.831 1.00 84.62 166 THR A CA 1
ATOM 1236 C C . THR A 1 166 ? 2.274 6.319 31.425 1.00 84.62 166 THR A C 1
ATOM 1238 O O . THR A 1 166 ? 1.075 6.311 31.696 1.00 84.62 166 THR A O 1
ATOM 1241 N N . SER A 1 167 ? 3.067 5.280 31.693 1.00 85.00 167 SER A N 1
ATOM 1242 C CA . SER A 1 167 ? 2.598 4.175 32.532 1.00 85.00 167 SER A CA 1
ATOM 1243 C C . SER A 1 167 ? 2.222 4.692 33.930 1.00 85.00 167 SER A C 1
ATOM 1245 O O . SER A 1 167 ? 2.781 5.691 34.401 1.00 85.00 167 SER A O 1
ATOM 1247 N N . GLY A 1 168 ? 1.246 4.033 34.548 1.00 86.69 168 GLY A N 1
ATOM 1248 C CA . GLY A 1 168 ? 0.767 4.267 35.907 1.00 86.69 168 GLY A CA 1
ATOM 1249 C C . GLY A 1 168 ? 0.616 2.943 36.656 1.00 86.69 168 GLY A C 1
ATOM 1250 O O . GLY A 1 168 ? 1.033 1.894 36.164 1.00 86.69 168 GLY A O 1
ATOM 1251 N N . ALA A 1 169 ? 0.046 2.984 37.856 1.00 85.69 169 ALA A N 1
ATOM 1252 C CA . ALA A 1 169 ? -0.295 1.781 38.605 1.00 85.69 169 ALA A CA 1
ATOM 1253 C C . ALA A 1 169 ? -1.378 2.054 39.655 1.00 85.69 169 ALA A C 1
ATOM 1255 O O . ALA A 1 169 ? -1.329 3.082 40.340 1.00 85.69 169 ALA A O 1
ATOM 1256 N N . HIS A 1 170 ? -2.284 1.098 39.860 1.00 84.31 170 HIS A N 1
ATOM 1257 C CA . HIS A 1 170 ? -3.379 1.170 40.832 1.00 84.31 170 HIS A CA 1
ATOM 1258 C C . HIS A 1 170 ? -3.627 -0.179 41.533 1.00 84.31 170 HIS A C 1
ATOM 1260 O O . HIS A 1 170 ? -3.155 -1.224 41.093 1.00 84.31 170 HIS A O 1
ATOM 1266 N N . CYS A 1 171 ? -4.361 -0.180 42.648 1.00 85.62 171 CYS A N 1
ATOM 1267 C CA . CYS A 1 171 ? -4.820 -1.410 43.303 1.00 85.62 171 CYS A CA 1
ATOM 1268 C C . CYS A 1 171 ? -6.094 -1.941 42.633 1.00 85.62 171 CYS A C 1
ATOM 1270 O O . CYS A 1 171 ? -7.105 -1.242 42.652 1.00 85.62 171 CYS A O 1
ATOM 1272 N N . SER A 1 172 ? -6.106 -3.181 42.138 1.00 82.50 172 SER A N 1
ATOM 1273 C CA . SER A 1 172 ? -7.295 -3.772 41.489 1.00 82.50 172 SER A CA 1
ATOM 1274 C C . SER A 1 172 ? -8.505 -3.976 42.411 1.00 82.50 172 SER A C 1
ATOM 1276 O O . SER A 1 172 ? -9.613 -4.196 41.929 1.00 82.50 172 SER A O 1
ATOM 1278 N N . VAL A 1 173 ? -8.307 -3.922 43.733 1.00 79.31 173 VAL A N 1
ATOM 1279 C CA . VAL A 1 173 ? -9.350 -4.191 44.741 1.00 79.31 173 VAL A CA 1
ATOM 1280 C C . VAL A 1 173 ? -9.954 -2.901 45.318 1.00 79.31 173 VAL A C 1
ATOM 1282 O O . VAL A 1 173 ? -11.100 -2.903 45.760 1.00 79.31 173 VAL A O 1
ATOM 1285 N N . CYS A 1 174 ? -9.214 -1.786 45.322 1.00 79.88 174 CYS A N 1
ATOM 1286 C CA . CYS A 1 174 ? -9.672 -0.517 45.914 1.00 79.88 174 CYS A CA 1
ATOM 1287 C C . CYS A 1 174 ? -9.350 0.745 45.096 1.00 79.88 174 CYS A C 1
ATOM 1289 O O . CYS A 1 174 ? -9.556 1.853 45.587 1.00 79.88 174 CYS A O 1
ATOM 1291 N N . ASN A 1 175 ? -8.832 0.601 43.872 1.00 80.31 175 ASN A N 1
ATOM 1292 C CA . ASN A 1 175 ? -8.488 1.673 42.925 1.00 80.31 175 ASN A CA 1
ATOM 1293 C C . ASN A 1 175 ? -7.522 2.752 43.459 1.00 80.31 175 ASN A C 1
ATOM 1295 O O . ASN A 1 175 ? -7.356 3.812 42.857 1.00 80.31 175 ASN A O 1
ATOM 1299 N N . LYS A 1 176 ? -6.837 2.474 44.574 1.00 82.06 176 LYS A N 1
ATOM 1300 C CA . LYS A 1 176 ? -5.778 3.313 45.143 1.00 82.06 176 LYS A CA 1
ATOM 1301 C C . LYS A 1 176 ? -4.618 3.418 44.152 1.00 82.06 176 LYS A C 1
ATOM 1303 O O . LYS A 1 176 ? -4.006 2.404 43.825 1.00 82.06 176 LYS A O 1
ATOM 1308 N N . VAL A 1 177 ? -4.330 4.626 43.676 1.00 80.88 177 VAL A N 1
ATOM 1309 C CA . VAL A 1 177 ? -3.257 4.892 42.706 1.00 80.88 177 VAL A CA 1
ATOM 1310 C C . VAL A 1 177 ? -1.899 4.931 43.415 1.00 80.88 177 VAL A C 1
ATOM 1312 O O . VAL A 1 177 ? -1.743 5.601 44.434 1.00 80.88 177 VAL A O 1
ATOM 1315 N N . PHE A 1 178 ? -0.915 4.225 42.858 1.00 81.31 178 PHE A N 1
ATOM 1316 C CA . PHE A 1 178 ? 0.486 4.216 43.298 1.00 81.31 178 PHE A CA 1
ATOM 1317 C C . PHE A 1 178 ? 1.401 5.002 42.354 1.00 81.31 178 PHE A C 1
ATOM 1319 O O . PHE A 1 178 ? 2.403 5.560 42.796 1.00 81.31 178 PHE A O 1
ATOM 1326 N N . ALA A 1 179 ? 1.049 5.071 41.068 1.00 84.81 179 ALA A N 1
ATOM 1327 C CA . ALA A 1 179 ? 1.717 5.912 40.083 1.00 84.81 179 ALA A CA 1
ATOM 1328 C C . ALA A 1 179 ? 0.679 6.531 39.136 1.00 84.81 179 ALA A C 1
ATOM 1330 O O . ALA A 1 179 ? -0.067 5.820 38.468 1.00 84.81 179 ALA A O 1
ATOM 1331 N N . GLU A 1 180 ? 0.626 7.860 39.081 1.00 81.00 180 GLU A N 1
ATOM 1332 C CA . GLU A 1 180 ? -0.301 8.592 38.212 1.00 81.00 180 GLU A CA 1
ATOM 1333 C C . GLU A 1 180 ? 0.183 8.604 36.755 1.00 81.00 180 GLU A C 1
ATOM 1335 O O . GLU A 1 180 ? 1.333 8.962 36.477 1.00 81.00 180 GLU A O 1
ATOM 1340 N N . GLN A 1 181 ? -0.714 8.304 35.811 1.00 78.19 181 GLN A N 1
ATOM 1341 C CA . GLN A 1 181 ? -0.451 8.501 34.386 1.00 78.19 181 GLN A CA 1
ATOM 1342 C C . GLN A 1 181 ? -0.385 9.997 34.050 1.00 78.19 181 GLN A C 1
ATOM 1344 O O . GLN A 1 181 ? -1.354 10.739 34.223 1.00 78.19 181 GLN A O 1
ATOM 1349 N N . LYS A 1 182 ? 0.753 10.453 33.523 1.00 84.88 182 LYS A N 1
ATOM 1350 C CA . LYS A 1 182 ? 0.972 11.847 33.114 1.00 84.88 182 LYS A CA 1
ATOM 1351 C C . LYS A 1 182 ? 0.775 11.990 31.612 1.00 84.88 182 LYS A C 1
ATOM 1353 O O . LYS A 1 182 ? 1.221 11.141 30.844 1.00 84.88 182 LYS A O 1
ATOM 1358 N N . LYS A 1 183 ? 0.137 13.080 31.182 1.00 84.12 183 LYS A N 1
ATOM 1359 C CA . LYS A 1 183 ? -0.037 13.378 29.754 1.00 84.12 183 LYS A CA 1
ATOM 1360 C C . LYS A 1 183 ? 1.315 13.641 29.093 1.00 84.12 183 LYS A C 1
ATOM 1362 O O . LYS A 1 183 ? 2.117 14.421 29.601 1.00 84.12 183 LYS A O 1
ATOM 1367 N N . VAL A 1 184 ? 1.531 13.004 27.949 1.00 80.50 184 VAL A N 1
ATOM 1368 C CA . VAL A 1 184 ? 2.683 13.222 27.072 1.00 80.50 184 VAL A CA 1
ATOM 1369 C C . VAL A 1 184 ? 2.209 14.061 25.892 1.00 80.50 184 VAL A C 1
ATOM 1371 O O . VAL A 1 184 ? 1.255 13.686 25.206 1.00 80.50 184 VAL A O 1
ATOM 1374 N N . GLU A 1 185 ? 2.851 15.205 25.667 1.00 81.44 185 GLU A N 1
ATOM 1375 C CA . GLU A 1 185 ? 2.480 16.110 24.578 1.00 81.44 185 GLU A CA 1
ATOM 1376 C C . GLU A 1 185 ? 2.573 15.448 23.201 1.00 81.44 185 GLU A C 1
ATOM 1378 O O . GLU A 1 185 ? 3.379 14.544 22.968 1.00 81.44 185 GLU A O 1
ATOM 1383 N N . LYS A 1 186 ? 1.725 15.909 22.276 1.00 80.75 186 LYS A N 1
ATOM 1384 C CA . LYS A 1 186 ? 1.687 15.378 20.908 1.00 80.75 186 LYS A CA 1
ATOM 1385 C C . LYS A 1 186 ? 3.020 15.601 20.188 1.00 80.75 186 LYS A C 1
ATOM 1387 O O . LYS A 1 186 ? 3.649 16.656 20.305 1.00 80.75 186 LYS A O 1
ATOM 1392 N N . ILE A 1 187 ? 3.427 14.617 19.395 1.00 78.88 187 ILE A N 1
ATOM 1393 C CA . ILE A 1 187 ? 4.642 14.689 18.581 1.00 78.88 187 ILE A CA 1
ATOM 1394 C C . ILE A 1 187 ? 4.418 15.726 17.464 1.00 78.88 187 ILE A C 1
ATOM 1396 O O . ILE A 1 187 ? 3.315 15.866 16.939 1.00 78.88 187 ILE A O 1
ATOM 1400 N N . LYS A 1 188 ? 5.442 16.495 17.085 1.00 74.31 188 LYS A N 1
ATOM 1401 C CA . LYS A 1 188 ? 5.331 17.393 15.921 1.00 74.31 188 LYS A CA 1
ATOM 1402 C C . LYS A 1 188 ? 5.273 16.568 14.631 1.00 74.31 188 LYS A C 1
ATOM 1404 O O . LYS A 1 188 ? 5.920 15.528 14.542 1.00 74.31 188 LYS A O 1
ATOM 1409 N N . HIS A 1 189 ? 4.531 17.035 13.626 1.00 77.12 189 HIS A N 1
ATOM 1410 C CA . HIS A 1 189 ? 4.574 16.417 12.301 1.00 77.12 189 HIS A CA 1
ATOM 1411 C C . HIS A 1 189 ? 6.013 16.450 11.761 1.00 77.12 189 HIS A C 1
ATOM 1413 O O . HIS A 1 189 ? 6.631 17.512 11.716 1.00 77.12 189 HIS A O 1
ATOM 1419 N N . VAL A 1 190 ? 6.537 15.289 11.364 1.00 79.75 190 VAL A N 1
ATOM 1420 C CA . VAL A 1 190 ? 7.791 15.188 10.606 1.00 79.75 190 VAL A CA 1
ATOM 1421 C C . VAL A 1 190 ? 7.455 15.411 9.137 1.00 79.75 190 VAL A C 1
ATOM 1423 O O . VAL A 1 190 ? 6.658 14.653 8.583 1.00 79.75 190 VAL A O 1
ATOM 1426 N N . GLU A 1 191 ? 8.014 16.460 8.537 1.00 82.94 191 GLU A N 1
ATOM 1427 C CA . GLU A 1 191 ? 7.792 16.810 7.131 1.00 82.94 191 GLU A CA 1
ATOM 1428 C C . GLU A 1 191 ? 8.573 15.872 6.201 1.00 82.94 191 GLU A C 1
ATOM 1430 O O . GLU A 1 191 ? 9.782 15.696 6.358 1.00 82.94 191 GLU A O 1
ATOM 1435 N N . VAL A 1 192 ? 7.884 15.311 5.209 1.00 79.75 192 VAL A N 1
ATOM 1436 C CA . VAL A 1 192 ? 8.469 14.702 4.008 1.00 79.75 192 VAL A CA 1
ATOM 1437 C C . VAL A 1 192 ? 8.185 15.646 2.847 1.00 79.75 192 VAL A C 1
ATOM 1439 O O . VAL A 1 192 ? 7.100 16.224 2.788 1.00 79.75 192 VAL A O 1
ATOM 1442 N N . ILE A 1 193 ? 9.156 15.823 1.952 1.00 83.19 193 ILE A N 1
ATOM 1443 C CA . ILE A 1 193 ? 9.001 16.644 0.748 1.00 83.19 193 ILE A CA 1
ATOM 1444 C C . ILE A 1 193 ? 8.511 15.751 -0.392 1.00 83.19 193 ILE A C 1
ATOM 1446 O O . ILE A 1 193 ? 9.174 14.777 -0.751 1.00 83.19 193 ILE A O 1
ATOM 1450 N N . ASP A 1 194 ? 7.367 16.109 -0.965 1.00 84.06 194 ASP A N 1
ATOM 1451 C CA . ASP A 1 194 ? 6.841 15.526 -2.193 1.00 84.06 194 ASP A CA 1
ATOM 1452 C C . ASP A 1 194 ? 7.472 16.269 -3.372 1.00 84.06 194 ASP A C 1
ATOM 1454 O O . ASP A 1 194 ? 7.186 17.445 -3.607 1.00 84.06 194 ASP A O 1
ATOM 1458 N N . ALA A 1 195 ? 8.387 15.598 -4.073 1.00 81.31 195 ALA A N 1
ATOM 1459 C CA . ALA A 1 195 ? 9.185 16.214 -5.126 1.00 81.31 195 ALA A CA 1
ATOM 1460 C C . ALA A 1 195 ? 8.316 16.790 -6.259 1.00 81.31 195 ALA A C 1
ATOM 1462 O O . ALA A 1 195 ? 7.325 16.183 -6.680 1.00 81.31 195 ALA A O 1
ATOM 1463 N N . GLU A 1 196 ? 8.723 17.948 -6.781 1.00 81.75 196 GLU A N 1
ATOM 1464 C CA . GLU A 1 196 ? 8.090 18.546 -7.954 1.00 81.75 196 GLU A CA 1
ATOM 1465 C C . GLU A 1 196 ? 8.228 17.655 -9.200 1.00 81.75 196 GLU A C 1
ATOM 1467 O O . GLU A 1 196 ? 9.229 16.964 -9.405 1.00 81.75 196 GLU A O 1
ATOM 1472 N N . LYS A 1 197 ? 7.218 17.701 -10.073 1.00 85.19 197 LYS A N 1
ATOM 1473 C CA . LYS A 1 197 ? 7.241 17.060 -11.390 1.00 85.19 197 LYS A CA 1
ATOM 1474 C C . LYS A 1 197 ? 7.051 18.136 -12.450 1.00 85.19 197 LYS A C 1
ATOM 1476 O O . LYS A 1 197 ? 5.959 18.679 -12.586 1.00 85.19 197 LYS A O 1
ATOM 1481 N N . ALA A 1 198 ? 8.082 18.423 -13.239 1.00 80.31 198 ALA A N 1
ATOM 1482 C CA . ALA A 1 198 ? 7.964 19.368 -14.348 1.00 80.31 198 ALA A CA 1
ATOM 1483 C C . ALA A 1 198 ? 6.881 18.931 -15.359 1.00 80.31 198 ALA A C 1
ATOM 1485 O O . ALA A 1 198 ? 6.766 17.750 -15.696 1.00 80.31 198 ALA A O 1
ATOM 1486 N N . ALA A 1 199 ? 6.097 19.892 -15.857 1.00 81.94 199 ALA A N 1
ATOM 1487 C CA . ALA A 1 199 ? 5.126 19.655 -16.924 1.00 81.94 199 ALA A CA 1
ATOM 1488 C C . ALA A 1 199 ? 5.830 19.352 -18.258 1.00 81.94 199 ALA A C 1
ATOM 1490 O O . ALA A 1 199 ? 6.900 19.892 -18.546 1.00 81.94 199 ALA A O 1
ATOM 1491 N N . THR A 1 200 ? 5.213 18.520 -19.097 1.00 82.62 200 THR A N 1
ATOM 1492 C CA . THR A 1 200 ? 5.709 18.199 -20.447 1.00 82.62 200 THR A CA 1
ATOM 1493 C C . THR A 1 200 ? 4.777 18.793 -21.507 1.00 82.62 200 THR A C 1
ATOM 1495 O O . THR A 1 200 ? 3.806 19.473 -21.181 1.00 82.62 200 THR A O 1
ATOM 1498 N N . CYS A 1 201 ? 5.036 18.562 -22.799 1.00 77.81 201 CYS A N 1
ATOM 1499 C CA . CYS A 1 201 ? 4.127 19.012 -23.862 1.00 77.81 201 CYS A CA 1
ATOM 1500 C C . CYS A 1 201 ? 2.731 18.365 -23.790 1.00 77.81 201 CYS A C 1
ATOM 1502 O O . CYS A 1 201 ? 1.777 18.948 -24.299 1.00 77.81 201 CYS A O 1
ATOM 1504 N N . THR A 1 202 ? 2.614 17.183 -23.175 1.00 75.44 202 THR A N 1
ATOM 1505 C CA . THR A 1 202 ? 1.392 16.358 -23.157 1.00 75.44 202 THR A CA 1
ATOM 1506 C C . THR A 1 202 ? 0.912 15.984 -21.754 1.00 75.44 202 THR A C 1
ATOM 1508 O O . THR A 1 202 ? -0.262 15.665 -21.593 1.00 75.44 202 THR A O 1
ATOM 1511 N N . GLU A 1 203 ? 1.774 16.037 -20.734 1.00 80.56 203 GLU A N 1
ATOM 1512 C CA . GLU A 1 203 ? 1.421 15.759 -19.337 1.00 80.56 203 GLU A CA 1
ATOM 1513 C C . GLU A 1 203 ? 1.484 17.020 -18.472 1.00 80.56 203 GLU A C 1
ATOM 1515 O O . GLU A 1 203 ? 2.397 17.841 -18.595 1.00 80.56 203 GLU A O 1
ATOM 1520 N N . THR A 1 204 ? 0.543 17.132 -17.536 1.00 79.81 204 THR A N 1
ATOM 1521 C CA . THR A 1 204 ? 0.592 18.124 -16.461 1.00 79.81 204 THR A CA 1
ATOM 1522 C C . THR A 1 204 ? 1.716 17.822 -15.471 1.00 79.81 204 THR A C 1
ATOM 1524 O O . THR A 1 204 ? 1.997 16.660 -15.157 1.00 79.81 204 THR A O 1
ATOM 1527 N N . GLY A 1 205 ? 2.323 18.881 -14.947 1.00 85.38 205 GLY A N 1
ATOM 1528 C CA . GLY A 1 205 ? 3.269 18.822 -13.839 1.00 85.38 205 GLY A CA 1
ATOM 1529 C C . GLY A 1 205 ? 2.597 18.969 -12.473 1.00 85.38 205 GLY A C 1
ATOM 1530 O O . GLY A 1 205 ? 1.383 19.152 -12.374 1.00 85.38 205 GLY A O 1
ATOM 1531 N N . LEU A 1 206 ? 3.415 18.925 -11.426 1.00 88.12 206 LEU A N 1
ATOM 1532 C CA . LEU A 1 206 ? 3.062 19.146 -10.026 1.00 88.12 206 LEU A CA 1
ATOM 1533 C C . LEU A 1 206 ? 4.131 20.030 -9.373 1.00 88.12 206 LEU A C 1
ATOM 1535 O O . LEU A 1 206 ? 5.320 19.824 -9.626 1.00 88.12 206 LEU A O 1
ATOM 1539 N N . THR A 1 207 ? 3.732 20.978 -8.527 1.00 84.81 207 THR A N 1
ATOM 1540 C CA . THR A 1 207 ? 4.673 21.739 -7.680 1.00 84.81 207 THR A CA 1
ATOM 1541 C C . THR A 1 207 ? 5.325 20.847 -6.619 1.00 84.81 207 THR A C 1
ATOM 1543 O O . THR A 1 207 ? 4.872 19.727 -6.378 1.00 84.81 207 THR A O 1
ATOM 1546 N N . GLU A 1 208 ? 6.349 21.346 -5.920 1.00 88.75 208 GLU A N 1
ATOM 1547 C CA . GLU A 1 208 ? 6.767 20.738 -4.649 1.00 88.75 208 GLU A CA 1
ATOM 1548 C C . GLU A 1 208 ? 5.574 20.730 -3.672 1.00 88.75 208 GLU A C 1
ATOM 1550 O O . GLU A 1 208 ? 4.769 21.668 -3.641 1.00 88.75 208 GLU A O 1
ATOM 1555 N N . GLY A 1 209 ? 5.445 19.654 -2.899 1.00 87.56 209 GLY A N 1
ATOM 1556 C CA . GLY A 1 209 ? 4.471 19.508 -1.820 1.00 87.56 209 GLY A CA 1
ATOM 1557 C C . GLY A 1 209 ? 5.124 18.963 -0.556 1.00 87.56 209 GLY A C 1
ATOM 1558 O O . GLY A 1 209 ? 6.328 18.709 -0.512 1.00 87.56 209 GLY A O 1
ATOM 1559 N N . LYS A 1 210 ? 4.326 18.787 0.497 1.00 88.75 210 LYS A N 1
ATOM 1560 C CA . LYS A 1 210 ? 4.767 18.153 1.742 1.00 88.75 210 LYS A CA 1
ATOM 1561 C C . LYS A 1 210 ? 3.645 17.373 2.403 1.00 88.75 210 LYS A C 1
ATOM 1563 O O . LYS A 1 210 ? 2.540 17.899 2.555 1.00 88.75 210 LYS A O 1
ATOM 1568 N N . HIS A 1 211 ? 3.971 16.219 2.973 1.00 83.81 211 HIS A N 1
ATOM 1569 C CA . HIS A 1 211 ? 3.094 15.461 3.867 1.00 83.81 211 HIS A CA 1
ATOM 1570 C C . HIS A 1 211 ? 3.807 15.076 5.170 1.00 83.81 211 HIS A C 1
ATOM 1572 O O . HIS A 1 211 ? 5.023 15.205 5.311 1.00 83.81 211 HIS A O 1
ATOM 1578 N N . CYS A 1 212 ? 3.047 14.610 6.163 1.00 83.88 212 CYS A N 1
ATOM 1579 C CA . CYS A 1 212 ? 3.621 14.089 7.398 1.00 83.88 212 CYS A CA 1
ATOM 1580 C C . CYS A 1 212 ? 4.002 12.607 7.269 1.00 83.88 212 CYS A C 1
ATOM 1582 O O . CYS A 1 212 ? 3.120 11.771 7.068 1.00 83.88 212 CYS A O 1
ATOM 1584 N N . ALA A 1 213 ? 5.272 12.275 7.530 1.00 78.94 213 ALA A N 1
ATOM 1585 C CA . ALA A 1 213 ? 5.808 10.906 7.504 1.00 78.94 213 ALA A CA 1
ATOM 1586 C C . ALA A 1 213 ? 4.990 9.885 8.323 1.00 78.94 213 ALA A C 1
ATOM 1588 O O . ALA A 1 213 ? 4.979 8.698 8.019 1.00 78.94 213 ALA A O 1
ATOM 1589 N N . THR A 1 214 ? 4.344 10.338 9.403 1.00 75.44 214 THR A N 1
ATOM 1590 C CA . THR A 1 214 ? 3.715 9.470 10.413 1.00 75.44 214 THR A CA 1
ATOM 1591 C C . THR A 1 214 ? 2.213 9.260 10.204 1.00 75.44 214 THR A C 1
ATOM 1593 O O . THR A 1 214 ? 1.668 8.288 10.715 1.00 75.44 214 THR A O 1
ATOM 1596 N N . CYS A 1 215 ? 1.521 10.164 9.501 1.00 76.88 215 CYS A N 1
ATOM 1597 C CA . CYS A 1 215 ? 0.064 10.079 9.311 1.00 76.88 215 CYS A CA 1
ATOM 1598 C C . CYS A 1 215 ? -0.423 10.393 7.887 1.00 76.88 215 CYS A C 1
ATOM 1600 O O . CYS A 1 215 ? -1.629 10.457 7.668 1.00 76.88 215 CYS A O 1
ATOM 1602 N N . GLY A 1 216 ? 0.474 10.641 6.926 1.00 77.44 216 GLY A N 1
ATOM 1603 C CA . GLY A 1 216 ? 0.124 10.951 5.532 1.00 77.44 216 GLY A CA 1
ATOM 1604 C C . GLY A 1 216 ? -0.597 12.289 5.324 1.00 77.44 216 GLY A C 1
ATOM 1605 O O . GLY A 1 216 ? -0.894 12.660 4.193 1.00 77.44 216 GLY A O 1
ATOM 1606 N N . LYS A 1 217 ? -0.880 13.040 6.396 1.00 81.31 217 LYS A N 1
ATOM 1607 C CA . LYS A 1 217 ? -1.574 14.325 6.322 1.00 81.31 217 LYS A CA 1
ATOM 1608 C C . LYS A 1 217 ? -0.761 15.329 5.511 1.00 81.31 217 LYS A C 1
ATOM 1610 O O . LYS A 1 217 ? 0.386 15.611 5.854 1.00 81.31 217 LYS A O 1
ATOM 1615 N N . ILE A 1 218 ? -1.386 15.884 4.478 1.00 79.56 218 ILE A N 1
ATOM 1616 C CA . ILE A 1 218 ? -0.812 16.927 3.627 1.00 79.56 218 ILE A CA 1
ATOM 1617 C C . ILE A 1 218 ? -0.578 18.192 4.469 1.00 79.56 218 ILE A C 1
ATOM 1619 O O . ILE A 1 218 ? -1.468 18.655 5.184 1.00 79.56 218 ILE A O 1
ATOM 1623 N N . ILE A 1 219 ? 0.641 18.718 4.386 1.00 83.19 219 ILE A N 1
ATOM 1624 C CA . ILE A 1 219 ? 1.130 19.933 5.052 1.00 83.19 219 ILE A CA 1
ATOM 1625 C C . ILE A 1 219 ? 1.200 21.079 4.031 1.00 83.19 219 ILE A C 1
ATOM 1627 O O . ILE A 1 219 ? 0.794 22.197 4.336 1.00 83.19 219 ILE A O 1
ATOM 1631 N N . ILE A 1 220 ? 1.654 20.781 2.808 1.00 83.62 220 ILE A N 1
ATOM 1632 C CA . ILE A 1 220 ? 1.592 21.655 1.629 1.00 83.62 220 ILE A CA 1
ATOM 1633 C C . ILE A 1 220 ? 1.076 20.798 0.469 1.00 83.62 220 ILE A C 1
ATOM 1635 O O . ILE A 1 220 ? 1.665 19.763 0.165 1.00 83.62 220 ILE A O 1
ATOM 1639 N N . ALA A 1 221 ? -0.034 21.190 -0.155 1.00 81.06 221 ALA A N 1
ATOM 1640 C CA . ALA A 1 221 ? -0.587 20.458 -1.294 1.00 81.06 221 ALA A CA 1
ATOM 1641 C C . ALA A 1 221 ? 0.206 20.753 -2.576 1.00 81.06 221 ALA A C 1
ATOM 1643 O O . ALA A 1 221 ? 0.615 21.892 -2.791 1.00 81.06 221 ALA A O 1
ATOM 1644 N N . GLN A 1 222 ? 0.381 19.746 -3.435 1.00 80.62 222 GLN A N 1
ATOM 1645 C CA . GLN A 1 222 ? 0.914 19.954 -4.782 1.00 80.62 222 GLN A CA 1
ATOM 1646 C C . GLN A 1 222 ? -0.163 20.581 -5.676 1.00 80.62 222 GLN A C 1
ATOM 1648 O O . GLN A 1 222 ? -1.273 20.054 -5.773 1.00 80.62 222 GLN A O 1
ATOM 1653 N N . GLU A 1 223 ? 0.163 21.680 -6.355 1.00 86.38 223 GLU A N 1
ATOM 1654 C CA . GLU A 1 223 ? -0.702 22.285 -7.370 1.00 86.38 223 GLU A CA 1
ATOM 1655 C C . GLU A 1 223 ? -0.388 21.718 -8.762 1.00 86.38 223 GLU A C 1
ATOM 1657 O O . GLU A 1 223 ? 0.760 21.397 -9.079 1.00 86.38 223 GLU A O 1
ATOM 1662 N N . ILE A 1 224 ? -1.415 21.586 -9.608 1.00 80.69 224 ILE A N 1
ATOM 1663 C CA . ILE A 1 224 ? -1.282 21.016 -10.955 1.00 80.69 224 ILE A CA 1
ATOM 1664 C C . ILE A 1 224 ? -0.792 22.092 -11.927 1.00 80.69 224 ILE A C 1
ATOM 1666 O O . ILE A 1 224 ? -1.494 23.064 -12.204 1.00 80.69 224 ILE A O 1
ATOM 1670 N N . ILE A 1 225 ? 0.386 21.874 -12.507 1.00 79.62 225 ILE A N 1
ATOM 1671 C CA . ILE A 1 225 ? 0.959 22.731 -13.548 1.00 79.62 225 ILE A CA 1
ATOM 1672 C C . ILE A 1 225 ? 0.402 22.269 -14.908 1.00 79.62 225 ILE A C 1
ATOM 1674 O O . ILE A 1 225 ? 0.600 21.103 -15.265 1.00 79.62 225 ILE A O 1
ATOM 1678 N N . PRO A 1 226 ? -0.275 23.124 -15.700 1.00 79.81 226 PRO A N 1
ATOM 1679 C CA . PRO A 1 226 ? -0.789 22.740 -17.016 1.00 79.81 226 PRO A CA 1
ATOM 1680 C C . PRO A 1 226 ? 0.298 22.204 -17.960 1.00 79.81 226 PRO A C 1
ATOM 1682 O O . PRO A 1 226 ? 1.444 22.651 -17.921 1.00 79.81 226 PRO A O 1
ATOM 1685 N N . ALA A 1 227 ? -0.073 21.268 -18.839 1.00 81.88 227 ALA A N 1
ATOM 1686 C CA . ALA A 1 227 ? 0.818 20.783 -19.891 1.00 81.88 227 ALA A CA 1
ATOM 1687 C C . ALA A 1 227 ? 1.238 21.937 -20.823 1.00 81.88 227 ALA A C 1
ATOM 1689 O O . ALA A 1 227 ? 0.428 22.795 -21.176 1.00 81.88 227 ALA A O 1
ATOM 1690 N N . LEU A 1 228 ? 2.502 21.939 -21.248 1.00 82.25 228 LEU A N 1
ATOM 1691 C CA . LEU A 1 228 ? 3.128 23.023 -22.017 1.00 82.25 228 LEU A CA 1
ATOM 1692 C C . LEU A 1 228 ? 2.595 23.150 -23.457 1.00 82.25 228 LEU A C 1
ATOM 1694 O O . LEU A 1 228 ? 2.853 24.154 -24.123 1.00 82.25 228 LEU A O 1
ATOM 1698 N N . GLY A 1 229 ? 1.886 22.130 -23.948 1.00 74.44 229 GLY A N 1
ATOM 1699 C CA . GLY A 1 229 ? 1.405 22.041 -25.323 1.00 74.44 229 GLY A CA 1
ATOM 1700 C C . GLY A 1 229 ? 2.523 21.861 -26.356 1.00 74.44 229 GLY A C 1
ATOM 1701 O O . GLY A 1 229 ? 3.708 21.718 -26.036 1.00 74.44 229 GLY A O 1
ATOM 1702 N N . HIS A 1 230 ? 2.137 21.874 -27.634 1.00 80.12 230 HIS A N 1
ATOM 1703 C CA . HIS A 1 230 ? 3.070 21.788 -28.754 1.00 80.12 230 HIS A CA 1
ATOM 1704 C C . HIS A 1 230 ? 3.310 23.162 -29.382 1.00 80.12 230 HIS A C 1
ATOM 1706 O O . HIS A 1 230 ? 2.409 23.768 -29.954 1.00 80.12 230 HIS A O 1
ATOM 1712 N N . LYS A 1 231 ? 4.558 23.636 -29.321 1.00 80.44 231 LYS A N 1
ATOM 1713 C CA . LYS A 1 231 ? 5.011 24.816 -30.067 1.00 80.44 231 LYS A CA 1
ATOM 1714 C C . LYS A 1 231 ? 5.509 24.399 -31.449 1.00 80.44 231 LYS A C 1
ATOM 1716 O O . LYS A 1 231 ? 6.525 23.712 -31.541 1.00 80.44 231 LYS A O 1
ATOM 1721 N N . GLU A 1 232 ? 4.790 24.781 -32.497 1.00 82.00 232 GLU A N 1
ATOM 1722 C CA . GLU A 1 232 ? 5.086 24.367 -33.873 1.00 82.00 232 GLU A CA 1
ATOM 1723 C C . GLU A 1 232 ? 6.323 25.067 -34.457 1.00 82.00 232 GLU A C 1
ATOM 1725 O O . GLU A 1 232 ? 6.536 26.264 -34.257 1.00 82.00 232 GLU A O 1
ATOM 1730 N N . VAL A 1 233 ? 7.114 24.323 -35.233 1.00 79.62 233 VAL A N 1
ATOM 1731 C CA . VAL A 1 233 ? 8.181 24.826 -36.105 1.00 79.62 233 VAL A CA 1
ATOM 1732 C C . VAL A 1 233 ? 8.049 24.176 -37.480 1.00 79.62 233 VAL A C 1
ATOM 1734 O O . VAL A 1 233 ? 7.885 22.961 -37.600 1.00 79.62 233 VAL A O 1
ATOM 1737 N N . ILE A 1 234 ? 8.138 25.009 -38.517 1.00 81.19 234 ILE A N 1
ATOM 1738 C CA . ILE A 1 234 ? 8.024 24.608 -39.919 1.00 81.19 234 ILE A CA 1
ATOM 1739 C C . ILE A 1 234 ? 9.341 23.983 -40.394 1.00 81.19 234 ILE A C 1
ATOM 1741 O O . ILE A 1 234 ? 10.401 24.617 -40.363 1.00 81.19 234 ILE A O 1
ATOM 1745 N N . LYS A 1 235 ? 9.264 22.746 -40.886 1.00 77.62 235 LYS A N 1
ATOM 1746 C CA . LYS A 1 235 ? 10.334 22.047 -41.594 1.00 77.62 235 LYS A CA 1
ATOM 1747 C C . LYS A 1 235 ? 10.119 22.244 -43.095 1.00 77.62 235 LYS A C 1
ATOM 1749 O O . LYS A 1 235 ? 9.216 21.655 -43.684 1.00 77.62 235 LYS A O 1
ATOM 1754 N N . LYS A 1 236 ? 10.953 23.106 -43.684 1.00 81.06 236 LYS A N 1
ATOM 1755 C CA . LYS A 1 236 ? 10.857 23.537 -45.087 1.00 81.06 236 LYS A CA 1
ATOM 1756 C C . LYS A 1 236 ? 10.857 22.361 -46.069 1.00 81.06 236 LYS A C 1
ATOM 1758 O O . LYS A 1 236 ? 11.516 21.343 -45.843 1.00 81.06 236 LYS A O 1
ATOM 1763 N N . ASN A 1 237 ? 10.157 22.568 -47.178 1.00 71.94 237 ASN A N 1
ATOM 1764 C CA . ASN A 1 237 ? 10.137 21.676 -48.330 1.00 71.94 237 ASN A CA 1
ATOM 1765 C C . ASN A 1 237 ? 11.513 21.537 -49.012 1.00 71.94 237 ASN A C 1
ATOM 1767 O O . ASN A 1 237 ? 12.405 22.376 -48.869 1.00 71.94 237 ASN A O 1
ATOM 1771 N N . VAL A 1 238 ? 11.668 20.463 -49.789 1.00 83.88 238 VAL A N 1
ATOM 1772 C CA . VAL A 1 238 ? 12.851 20.172 -50.612 1.00 83.88 238 VAL A CA 1
ATOM 1773 C C . VAL A 1 238 ? 12.372 19.737 -51.994 1.00 83.88 238 VAL A C 1
ATOM 1775 O O . VAL A 1 238 ? 11.599 18.791 -52.106 1.00 83.88 238 VAL A O 1
ATOM 1778 N N . ALA A 1 239 ? 12.804 20.415 -53.057 1.00 79.06 239 ALA A N 1
ATOM 1779 C CA . ALA A 1 239 ? 12.408 20.050 -54.418 1.00 79.06 239 ALA A CA 1
ATOM 1780 C C . ALA A 1 239 ? 13.096 18.744 -54.883 1.00 79.06 239 ALA A C 1
ATOM 1782 O O . ALA A 1 239 ? 14.273 18.547 -54.564 1.00 79.06 239 ALA A O 1
ATOM 1783 N N . PRO A 1 240 ? 12.408 17.869 -55.644 1.00 81.75 240 PRO A N 1
ATOM 1784 C CA . PRO A 1 240 ? 13.017 16.681 -56.241 1.00 81.75 240 PRO A CA 1
ATOM 1785 C C . PRO A 1 240 ? 14.034 17.048 -57.333 1.00 81.75 240 PRO A C 1
ATOM 1787 O O . PRO A 1 240 ? 13.996 18.132 -57.918 1.00 81.75 240 PRO A O 1
ATOM 1790 N N . THR A 1 241 ? 14.921 16.107 -57.651 1.00 81.00 241 THR A N 1
ATOM 1791 C CA . THR A 1 241 ? 15.895 16.202 -58.750 1.00 81.00 241 THR A CA 1
ATOM 1792 C C . THR A 1 241 ? 15.712 15.037 -59.731 1.00 81.00 241 THR A C 1
ATOM 1794 O O . THR A 1 241 ? 14.803 14.223 -59.586 1.00 81.00 241 THR A O 1
ATOM 1797 N N . CYS A 1 242 ? 16.576 14.920 -60.743 1.00 74.38 242 CYS A N 1
ATOM 1798 C CA . CYS A 1 242 ? 16.560 13.805 -61.703 1.00 74.38 242 CYS A CA 1
ATOM 1799 C C . CYS A 1 242 ? 16.914 12.436 -61.079 1.00 74.38 242 CYS A C 1
ATOM 1801 O O . CYS A 1 242 ? 16.657 11.400 -61.690 1.00 74.38 242 CYS A O 1
ATOM 1803 N N . THR A 1 243 ? 17.521 12.424 -59.885 1.00 74.75 243 THR A N 1
ATOM 1804 C CA . THR A 1 243 ? 17.999 11.218 -59.178 1.00 74.75 243 THR A CA 1
ATOM 1805 C C . THR A 1 243 ? 17.544 11.114 -57.721 1.00 74.75 243 THR A C 1
ATOM 1807 O O . THR A 1 243 ? 17.664 10.039 -57.140 1.00 74.75 243 THR A O 1
ATOM 1810 N N . SER A 1 244 ? 17.032 12.195 -57.125 1.00 78.50 244 SER A N 1
ATOM 1811 C CA . SER A 1 244 ? 16.646 12.249 -55.711 1.00 78.50 244 SER A CA 1
ATOM 1812 C C . SER A 1 244 ? 15.197 12.691 -55.547 1.00 78.50 244 SER A C 1
ATOM 1814 O O . SER A 1 244 ? 14.766 13.663 -56.170 1.00 78.50 244 SER A O 1
ATOM 1816 N N . ILE A 1 245 ? 14.475 12.015 -54.655 1.00 79.06 245 ILE A N 1
ATOM 1817 C CA . ILE A 1 245 ? 13.148 12.433 -54.194 1.00 79.06 245 ILE A CA 1
ATOM 1818 C C . ILE A 1 245 ? 13.201 13.780 -53.456 1.00 79.06 245 ILE A C 1
ATOM 1820 O O . ILE A 1 245 ? 14.212 14.139 -52.846 1.00 79.06 245 ILE A O 1
ATOM 1824 N N . GLY A 1 246 ? 12.094 14.513 -53.517 1.00 83.00 246 GLY A N 1
ATOM 1825 C CA . GLY A 1 246 ? 11.821 15.717 -52.739 1.00 83.00 246 GLY A CA 1
ATOM 1826 C C . GLY A 1 246 ? 10.857 15.452 -51.580 1.00 83.00 246 GLY A C 1
ATOM 1827 O O . GLY A 1 246 ? 10.386 14.333 -51.382 1.00 83.00 246 GLY A O 1
ATOM 1828 N N . PHE A 1 247 ? 10.544 16.508 -50.834 1.00 83.75 247 PHE A N 1
ATOM 1829 C CA . PHE A 1 247 ? 9.654 16.486 -49.673 1.00 83.75 247 PHE A CA 1
ATOM 1830 C C . PHE A 1 247 ? 8.762 17.735 -49.638 1.00 83.75 247 PHE A C 1
ATOM 1832 O O . PHE A 1 247 ? 9.252 18.840 -49.900 1.00 83.75 247 PHE A O 1
ATOM 1839 N N . SER A 1 248 ? 7.481 17.587 -49.279 1.00 80.94 248 SER A N 1
ATOM 1840 C CA . SER A 1 248 ? 6.575 18.722 -49.021 1.00 80.94 248 SER A CA 1
ATOM 1841 C C . SER A 1 248 ? 6.968 19.492 -47.741 1.00 80.94 248 SER A C 1
ATOM 1843 O O . SER A 1 248 ? 7.972 19.182 -47.096 1.00 80.94 248 SER A O 1
ATOM 1845 N N . GLU A 1 249 ? 6.253 20.562 -47.390 1.00 82.25 249 GLU A N 1
ATOM 1846 C CA . GLU A 1 249 ? 6.467 21.258 -46.111 1.00 82.25 249 GLU A CA 1
ATOM 1847 C C . GLU A 1 249 ? 5.787 20.485 -44.970 1.00 82.25 249 GLU A C 1
ATOM 1849 O O . GLU A 1 249 ? 4.722 19.914 -45.171 1.00 82.25 249 GLU A O 1
ATOM 1854 N N . GLY A 1 250 ? 6.395 20.451 -43.780 1.00 81.50 250 GLY A N 1
ATOM 1855 C CA . GLY A 1 250 ? 5.832 19.760 -42.612 1.00 81.50 250 GLY A CA 1
ATOM 1856 C C . GLY A 1 250 ? 6.056 20.527 -41.311 1.00 81.50 250 GLY A C 1
ATOM 1857 O O . GLY A 1 250 ? 6.805 21.505 -41.273 1.00 81.50 250 GLY A O 1
ATOM 1858 N N . ARG A 1 251 ? 5.433 20.082 -40.217 1.00 83.25 251 ARG A N 1
ATOM 1859 C CA . ARG A 1 251 ? 5.479 20.761 -38.908 1.00 83.25 251 ARG A CA 1
ATOM 1860 C C . ARG A 1 251 ? 5.894 19.810 -37.791 1.00 83.25 251 ARG A C 1
ATOM 1862 O O . ARG A 1 251 ? 5.414 18.682 -37.715 1.00 83.25 251 ARG A O 1
ATOM 1869 N N . VAL A 1 252 ? 6.768 20.272 -36.896 1.00 82.56 252 VAL A N 1
ATOM 1870 C CA . VAL A 1 252 ? 7.229 19.517 -35.713 1.00 82.56 252 VAL A CA 1
ATOM 1871 C C . VAL A 1 252 ? 7.130 20.365 -34.448 1.00 82.56 252 VAL A C 1
ATOM 1873 O O . VAL A 1 252 ? 7.183 21.592 -34.516 1.00 82.56 252 VAL A O 1
ATOM 1876 N N . CYS A 1 253 ? 7.025 19.737 -33.278 1.00 83.19 253 CYS A N 1
ATOM 1877 C CA . CYS A 1 253 ? 7.098 20.460 -32.010 1.00 83.19 253 CYS A CA 1
ATOM 1878 C C . CYS A 1 253 ? 8.550 20.803 -31.638 1.00 83.19 253 CYS A C 1
ATOM 1880 O O . CYS A 1 253 ? 9.376 19.906 -31.512 1.00 83.19 253 CYS A O 1
ATOM 1882 N N . SER A 1 254 ? 8.852 22.072 -31.344 1.00 79.06 254 SER A N 1
ATOM 1883 C CA . SER A 1 254 ? 10.208 22.542 -31.002 1.00 79.06 254 SER A CA 1
ATOM 1884 C C . SER A 1 254 ? 10.749 22.095 -29.635 1.00 79.06 254 SER A C 1
ATOM 1886 O O . SER A 1 254 ? 11.814 22.561 -29.235 1.00 79.06 254 SER A O 1
ATOM 1888 N N . VAL A 1 255 ? 9.983 21.312 -28.870 1.00 77.25 255 VAL A N 1
ATOM 1889 C CA . VAL A 1 255 ? 10.292 20.948 -27.472 1.00 77.25 255 VAL A CA 1
ATOM 1890 C C . VAL A 1 255 ? 10.381 19.430 -27.294 1.00 77.25 255 VAL A C 1
ATOM 1892 O O . VAL A 1 255 ? 11.290 18.951 -26.628 1.00 77.25 255 VAL A O 1
ATOM 1895 N N . CYS A 1 256 ? 9.475 18.667 -27.916 1.00 79.06 256 CYS A N 1
ATOM 1896 C CA . CYS A 1 256 ? 9.468 17.198 -27.869 1.00 79.06 256 CYS A CA 1
ATOM 1897 C C . CYS A 1 256 ? 9.725 16.522 -29.228 1.00 79.06 256 CYS A C 1
ATOM 1899 O O . CYS A 1 256 ? 9.656 15.301 -29.317 1.00 79.06 256 CYS A O 1
ATO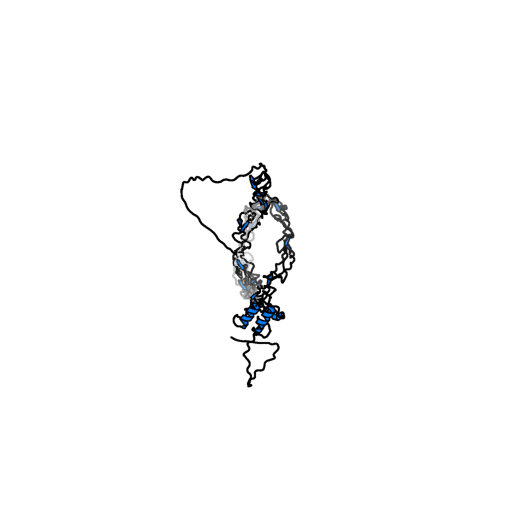M 1901 N N . ASN A 1 257 ? 9.993 17.291 -30.291 1.00 76.56 257 ASN A N 1
ATOM 1902 C CA . ASN A 1 257 ? 10.249 16.824 -31.661 1.00 76.56 257 ASN A CA 1
ATOM 1903 C C . ASN A 1 257 ? 9.168 15.920 -32.289 1.00 76.56 257 ASN A C 1
ATOM 1905 O O . ASN A 1 257 ? 9.402 15.357 -33.359 1.00 76.56 257 ASN A O 1
ATOM 1909 N N . VAL A 1 258 ? 7.976 15.804 -31.686 1.00 81.75 258 VAL A N 1
ATOM 1910 C CA . VAL A 1 258 ? 6.862 15.065 -32.296 1.00 81.75 258 VAL A CA 1
ATOM 1911 C C . VAL A 1 258 ? 6.471 15.713 -33.626 1.00 81.75 258 VAL A C 1
ATOM 1913 O O . VAL A 1 258 ? 6.448 16.942 -33.749 1.00 81.75 258 VAL A O 1
ATOM 1916 N N . VAL A 1 259 ? 6.186 14.882 -34.626 1.00 77.94 259 VAL A N 1
ATOM 1917 C CA . VAL A 1 259 ? 5.694 15.327 -35.932 1.00 77.94 259 VAL A CA 1
ATOM 1918 C C . VAL A 1 259 ? 4.220 15.693 -35.785 1.00 77.94 259 VAL A C 1
ATOM 1920 O O . VAL A 1 259 ? 3.419 14.871 -35.350 1.00 77.94 259 VAL A O 1
ATOM 1923 N N . ILE A 1 260 ? 3.890 16.937 -36.121 1.00 81.62 260 ILE A N 1
ATOM 1924 C CA . ILE A 1 260 ? 2.535 17.500 -36.080 1.00 81.62 260 ILE A CA 1
ATOM 1925 C C . ILE A 1 260 ? 1.897 17.354 -37.466 1.00 81.62 260 ILE A C 1
ATOM 1927 O O . ILE A 1 260 ? 0.763 16.904 -37.581 1.00 81.62 260 ILE A O 1
ATOM 1931 N N . GLU A 1 261 ? 2.671 17.634 -38.519 1.00 80.81 261 GLU A N 1
ATOM 1932 C CA . GLU A 1 261 ? 2.351 17.286 -39.906 1.00 80.81 261 GLU A CA 1
ATOM 1933 C C . GLU A 1 261 ? 3.587 16.683 -40.574 1.00 80.81 261 GLU A C 1
ATOM 1935 O O . GLU A 1 261 ? 4.683 17.252 -40.516 1.00 80.81 261 GLU A O 1
ATOM 1940 N N . ALA A 1 262 ? 3.415 15.508 -41.180 1.00 76.19 262 ALA A N 1
ATOM 1941 C CA . ALA A 1 262 ? 4.474 14.813 -41.900 1.00 76.19 262 ALA A CA 1
ATOM 1942 C C . ALA A 1 262 ? 4.749 15.477 -43.257 1.00 76.19 262 ALA A C 1
ATOM 1944 O O . ALA A 1 262 ? 3.875 16.119 -43.826 1.00 76.19 262 ALA A O 1
ATOM 1945 N N . GLN A 1 263 ? 5.964 15.292 -43.778 1.00 78.06 263 GLN A N 1
ATOM 1946 C CA . GLN A 1 263 ? 6.292 15.675 -45.150 1.00 78.06 263 GLN A CA 1
ATOM 1947 C C . GLN A 1 263 ? 5.964 14.511 -46.088 1.00 78.06 263 GLN A C 1
ATOM 1949 O O . GLN A 1 263 ? 6.461 13.401 -45.886 1.00 78.06 263 GLN A O 1
ATOM 1954 N N . ASP A 1 264 ? 5.188 14.780 -47.129 1.00 82.31 264 ASP A N 1
ATOM 1955 C CA . ASP A 1 264 ? 4.946 13.856 -48.234 1.00 82.31 264 ASP A CA 1
ATOM 1956 C C . ASP A 1 264 ? 6.210 13.699 -49.081 1.00 82.31 264 ASP A C 1
ATOM 1958 O O . ASP A 1 264 ? 6.964 14.657 -49.278 1.00 82.31 264 ASP A O 1
ATOM 1962 N N . VAL A 1 265 ? 6.417 12.501 -49.625 1.00 79.06 265 VAL A N 1
ATOM 1963 C CA . VAL A 1 265 ? 7.482 12.232 -50.597 1.00 79.06 265 VAL A CA 1
ATOM 1964 C C . VAL A 1 265 ? 7.049 12.723 -51.977 1.00 79.06 265 VAL A C 1
ATOM 1966 O O . VAL A 1 265 ? 5.944 12.433 -52.433 1.00 79.06 265 VAL A O 1
ATOM 1969 N N . ILE A 1 266 ? 7.940 13.443 -52.655 1.00 78.56 266 ILE A N 1
ATOM 1970 C CA . ILE A 1 266 ? 7.764 13.884 -54.040 1.00 78.56 266 ILE A CA 1
ATOM 1971 C C . ILE A 1 266 ? 8.740 13.083 -54.903 1.00 78.56 266 ILE A C 1
ATOM 1973 O O . ILE A 1 266 ? 9.950 13.167 -54.700 1.00 78.56 266 ILE A O 1
ATOM 1977 N N . GLU A 1 267 ? 8.230 12.303 -55.853 1.00 79.50 267 GLU A N 1
ATOM 1978 C CA . GLU A 1 267 ? 9.063 11.410 -56.667 1.00 79.50 267 GLU A CA 1
ATOM 1979 C C . GLU A 1 267 ? 10.111 12.141 -57.523 1.00 79.50 267 GLU A C 1
ATOM 1981 O O . GLU A 1 267 ? 9.959 13.310 -57.891 1.00 79.50 267 GLU A O 1
ATOM 1986 N N . ALA A 1 268 ? 11.200 11.434 -57.836 1.00 79.38 268 ALA A N 1
ATOM 1987 C CA . ALA A 1 268 ? 12.296 11.968 -58.640 1.00 79.38 268 ALA A CA 1
ATOM 1988 C C . ALA A 1 268 ? 11.870 12.202 -60.104 1.00 79.38 268 ALA A C 1
ATOM 1990 O O . ALA A 1 268 ? 11.124 11.422 -60.692 1.00 79.38 268 ALA A O 1
ATOM 1991 N N . LEU A 1 269 ? 12.403 13.258 -60.725 1.00 79.25 269 LEU A N 1
ATOM 1992 C CA . LEU A 1 269 ? 11.991 13.746 -62.052 1.00 79.25 269 LEU A CA 1
ATOM 1993 C C . LEU A 1 269 ? 12.417 12.844 -63.229 1.00 79.25 269 LEU A C 1
ATOM 1995 O O . LEU A 1 269 ? 12.001 13.077 -64.363 1.00 79.25 269 LEU A O 1
ATOM 1999 N N . GLY A 1 270 ? 13.257 11.834 -62.984 1.00 70.81 270 GLY A N 1
ATOM 2000 C CA . GLY A 1 270 ? 13.792 10.9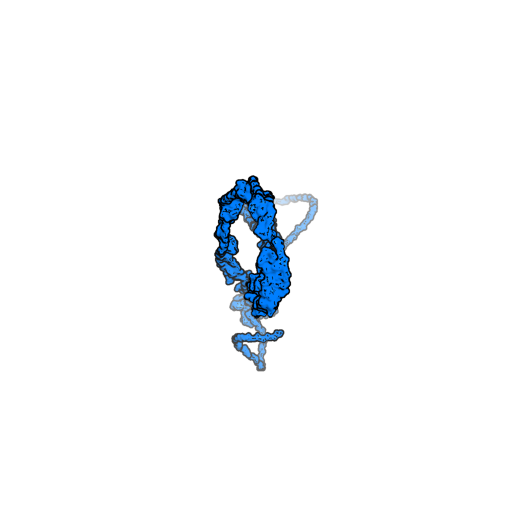50 -64.020 1.00 70.81 270 GLY A CA 1
ATOM 2001 C C . GLY A 1 270 ? 14.763 11.645 -64.985 1.00 70.81 270 GLY A C 1
ATOM 2002 O O . GLY A 1 270 ? 15.314 12.705 -64.692 1.00 70.81 270 GLY A O 1
ATOM 2003 N N . HIS A 1 271 ? 15.010 11.015 -66.137 1.00 77.81 271 HIS A N 1
ATOM 2004 C CA . HIS A 1 271 ? 15.900 11.522 -67.189 1.00 77.81 271 HIS A CA 1
ATOM 2005 C C . HIS A 1 271 ? 15.214 11.433 -68.557 1.00 77.81 271 HIS A C 1
ATOM 2007 O O . HIS A 1 271 ? 14.572 10.433 -68.865 1.00 77.81 271 HIS A O 1
ATOM 2013 N N . THR A 1 272 ? 15.393 12.458 -69.392 1.00 74.56 272 THR A N 1
ATOM 2014 C CA . THR A 1 272 ? 14.944 12.495 -70.796 1.00 74.56 272 THR A CA 1
ATOM 2015 C C . THR A 1 272 ? 16.141 12.877 -71.661 1.00 74.56 272 THR A C 1
ATOM 2017 O O . THR A 1 272 ? 16.792 13.878 -71.366 1.00 74.56 272 THR A O 1
ATOM 2020 N N . PHE A 1 273 ? 16.463 12.070 -72.676 1.00 80.06 273 PHE A N 1
ATOM 2021 C CA . PHE A 1 273 ? 17.721 12.162 -73.426 1.00 80.06 273 PHE A CA 1
ATOM 2022 C C . PHE A 1 273 ? 17.523 12.610 -74.883 1.00 80.06 273 PHE A C 1
ATOM 2024 O O . PHE A 1 273 ? 16.607 12.147 -75.556 1.00 80.06 273 PHE A O 1
ATOM 2031 N N . GLU A 1 274 ? 18.436 13.452 -75.369 1.00 77.75 274 GLU A N 1
ATOM 2032 C CA . GLU A 1 274 ? 18.648 13.784 -76.787 1.00 77.75 274 GLU A CA 1
ATOM 2033 C C . GLU A 1 274 ? 19.946 13.125 -77.294 1.00 77.75 274 GLU A C 1
ATOM 2035 O O . GLU A 1 274 ? 20.799 12.745 -76.485 1.00 77.75 274 GLU A O 1
ATOM 2040 N N . THR A 1 275 ? 20.104 12.956 -78.615 1.00 79.12 275 THR A N 1
ATOM 2041 C CA . THR A 1 275 ? 21.135 12.067 -79.194 1.00 79.12 275 THR A CA 1
ATOM 2042 C C . THR A 1 275 ? 21.887 12.640 -80.402 1.00 79.12 275 THR A C 1
ATOM 2044 O O . THR A 1 275 ? 21.264 13.219 -81.291 1.00 79.12 275 THR A O 1
ATOM 2047 N N . GLU A 1 276 ? 23.194 12.378 -80.496 1.00 80.38 276 GLU A N 1
ATOM 2048 C CA . GLU A 1 276 ? 24.108 12.831 -81.568 1.00 80.38 276 GLU A CA 1
ATOM 2049 C C . GLU A 1 276 ? 25.050 11.689 -82.017 1.00 80.38 276 GLU A C 1
ATOM 2051 O O . GLU A 1 276 ? 25.407 10.847 -81.198 1.00 80.38 276 GLU A O 1
ATOM 2056 N N . ILE A 1 277 ? 25.465 11.624 -83.294 1.00 79.56 277 ILE A N 1
ATOM 2057 C CA . ILE A 1 277 ? 26.239 10.491 -83.861 1.00 79.56 277 ILE A CA 1
ATOM 2058 C C . ILE A 1 277 ? 27.606 10.942 -84.407 1.00 79.56 277 ILE A C 1
ATOM 2060 O O . ILE A 1 277 ? 27.687 11.870 -85.209 1.00 79.56 277 ILE A O 1
ATOM 2064 N N . VAL A 1 278 ? 28.671 10.222 -84.037 1.00 78.50 278 VAL A N 1
ATOM 2065 C CA . VAL A 1 278 ? 30.067 10.434 -84.457 1.00 78.50 278 VAL A CA 1
ATOM 2066 C C . VAL A 1 278 ? 30.547 9.270 -85.338 1.00 78.50 278 VAL A C 1
ATOM 2068 O O . VAL A 1 278 ? 30.441 8.105 -84.956 1.00 78.50 278 VAL A O 1
ATOM 2071 N N . ALA A 1 279 ? 31.101 9.568 -86.516 1.00 72.44 279 ALA A N 1
ATOM 2072 C CA . ALA A 1 279 ? 31.534 8.564 -87.498 1.00 72.44 279 ALA A CA 1
ATOM 2073 C C . ALA A 1 279 ? 32.975 8.034 -87.262 1.00 72.44 279 ALA A C 1
ATOM 2075 O O . ALA A 1 279 ? 33.821 8.781 -86.767 1.00 72.44 279 ALA A O 1
ATOM 2076 N N . PRO A 1 280 ? 33.285 6.774 -87.642 1.00 77.62 280 PRO A N 1
ATOM 2077 C CA . PRO A 1 280 ? 34.632 6.200 -87.541 1.00 77.62 280 PRO A CA 1
ATOM 2078 C C . PRO A 1 280 ? 35.617 6.761 -88.582 1.00 77.62 280 PRO A C 1
ATOM 2080 O O . PRO A 1 280 ? 35.233 7.295 -89.622 1.00 77.62 280 PRO A O 1
ATOM 2083 N N . THR A 1 281 ? 36.912 6.564 -88.327 1.00 74.38 281 THR A N 1
ATOM 2084 C CA . THR A 1 281 ? 38.028 6.882 -89.237 1.00 74.38 281 THR A CA 1
ATOM 2085 C C . THR A 1 281 ? 38.899 5.642 -89.490 1.00 74.38 281 THR A C 1
ATOM 2087 O O . THR A 1 281 ? 38.586 4.545 -89.028 1.00 74.38 281 THR A O 1
ATOM 2090 N N . CYS A 1 282 ? 40.025 5.780 -90.201 1.00 62.94 282 CYS A N 1
ATOM 2091 C CA . CYS A 1 282 ? 40.962 4.666 -90.409 1.00 62.94 282 CYS A CA 1
ATOM 2092 C C . CYS A 1 282 ? 41.648 4.165 -89.124 1.00 62.94 282 CYS A C 1
ATOM 2094 O O . CYS A 1 282 ? 42.155 3.044 -89.123 1.00 62.94 282 CYS A O 1
ATOM 2096 N N . THR A 1 283 ? 41.632 4.946 -88.034 1.00 63.12 283 THR A N 1
ATOM 2097 C CA . THR A 1 283 ? 42.285 4.612 -86.752 1.00 63.12 283 THR A CA 1
ATOM 2098 C C . THR A 1 283 ? 41.407 4.798 -85.507 1.00 63.12 283 THR A C 1
ATOM 2100 O O . THR A 1 283 ? 41.808 4.364 -84.429 1.00 63.12 283 THR A O 1
ATOM 2103 N N . VAL A 1 284 ? 40.220 5.411 -85.615 1.00 75.38 284 VAL A N 1
ATOM 2104 C CA . VAL A 1 284 ? 39.342 5.737 -84.471 1.00 75.38 284 VAL A CA 1
ATOM 2105 C C . VAL A 1 284 ? 37.921 5.214 -84.702 1.00 75.38 284 VAL A C 1
ATOM 2107 O O . VAL A 1 284 ? 37.402 5.286 -85.815 1.00 75.38 284 VAL A O 1
ATOM 2110 N N . LYS A 1 285 ? 37.290 4.689 -83.645 1.00 77.62 285 LYS A N 1
ATOM 2111 C CA . LYS A 1 285 ? 35.909 4.181 -83.665 1.00 77.62 285 LYS A CA 1
ATOM 2112 C C . LYS A 1 285 ? 34.873 5.313 -83.636 1.00 77.62 285 LYS A C 1
ATOM 2114 O O . LYS A 1 285 ? 35.082 6.312 -82.953 1.00 77.62 285 LYS A O 1
ATOM 2119 N N . GLY A 1 286 ? 33.748 5.120 -84.322 1.00 81.75 286 GLY A N 1
ATOM 2120 C CA . GLY A 1 286 ? 32.546 5.955 -84.195 1.00 81.75 286 GLY A CA 1
ATOM 2121 C C . GLY A 1 286 ? 31.673 5.517 -83.015 1.00 81.75 286 GLY A C 1
ATOM 2122 O O . GLY A 1 286 ? 31.896 4.434 -82.469 1.00 81.75 286 GLY A O 1
ATOM 2123 N N . TYR A 1 287 ? 30.706 6.345 -82.615 1.00 85.00 287 TYR A N 1
ATOM 2124 C CA . TYR A 1 287 ? 29.758 6.094 -81.515 1.00 85.00 287 TYR A CA 1
ATOM 2125 C C . TYR A 1 287 ? 28.610 7.11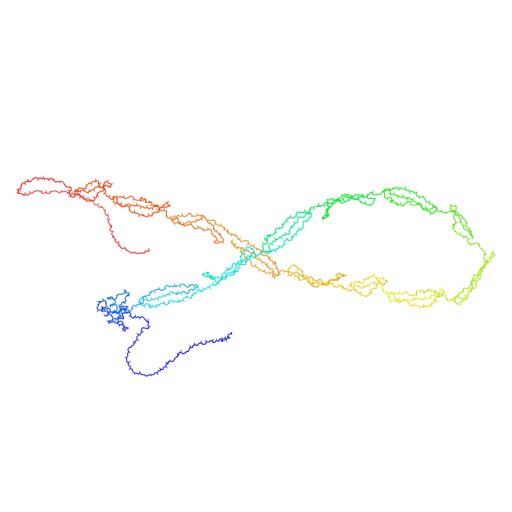7 -81.506 1.00 85.00 287 TYR A C 1
ATOM 2127 O O . TYR A 1 287 ? 28.713 8.183 -82.111 1.00 85.00 287 TYR A O 1
ATOM 2135 N N . THR A 1 288 ? 27.542 6.825 -80.767 1.00 82.56 288 THR A N 1
ATOM 2136 C CA . THR A 1 288 ? 26.441 7.756 -80.468 1.00 82.56 288 THR A CA 1
ATOM 2137 C C . THR A 1 288 ? 26.612 8.334 -79.060 1.00 82.56 288 THR A C 1
ATOM 2139 O O . THR A 1 288 ? 27.127 7.662 -78.168 1.00 82.56 288 THR A O 1
ATOM 2142 N N . ILE A 1 289 ? 26.197 9.582 -78.848 1.00 83.12 289 ILE A N 1
ATOM 2143 C CA . ILE A 1 289 ? 26.159 10.277 -77.553 1.00 83.12 289 ILE A CA 1
ATOM 2144 C C . ILE A 1 289 ? 24.692 10.480 -77.167 1.00 83.12 289 ILE A C 1
ATOM 2146 O O . ILE A 1 289 ? 23.932 11.028 -77.959 1.00 83.12 289 ILE A O 1
ATOM 2150 N N . ASN A 1 290 ? 24.311 10.098 -75.949 1.00 81.12 290 ASN A N 1
ATOM 2151 C CA . ASN A 1 290 ? 23.004 10.359 -75.341 1.00 81.12 290 ASN A CA 1
ATOM 2152 C C . ASN A 1 290 ? 23.175 11.381 -74.206 1.00 81.12 290 ASN A C 1
ATOM 2154 O O . ASN A 1 290 ? 24.007 11.162 -73.324 1.00 81.12 290 ASN A O 1
ATOM 2158 N N . LYS A 1 291 ? 22.391 12.465 -74.172 1.00 81.38 291 LYS A N 1
ATOM 2159 C CA . LYS A 1 291 ? 22.516 13.546 -73.174 1.00 81.38 291 LYS A CA 1
ATOM 2160 C C . LYS A 1 291 ? 21.181 13.955 -72.558 1.00 81.38 291 LYS A C 1
ATOM 2162 O O . LYS A 1 291 ? 20.241 14.278 -73.273 1.00 81.38 291 LYS A O 1
ATOM 2167 N N . CYS A 1 292 ? 21.107 13.970 -71.228 1.00 82.12 292 CYS A N 1
ATOM 2168 C CA . CYS A 1 292 ? 19.911 14.362 -70.491 1.00 82.12 292 CYS A CA 1
ATOM 2169 C C . CYS A 1 292 ? 19.703 15.881 -70.537 1.00 82.12 292 CYS A C 1
ATOM 2171 O O . CYS A 1 292 ? 20.586 16.643 -70.134 1.00 82.12 292 CYS A O 1
ATOM 2173 N N . THR A 1 293 ? 18.516 16.315 -70.959 1.00 76.69 293 THR A N 1
ATOM 2174 C CA . THR A 1 293 ? 18.170 17.735 -71.139 1.00 76.69 293 THR A CA 1
ATOM 2175 C C . THR A 1 293 ? 18.013 18.510 -69.826 1.00 76.69 293 THR A C 1
ATOM 2177 O O . THR A 1 293 ? 18.122 19.733 -69.829 1.00 76.69 293 THR A O 1
ATOM 2180 N N . VAL A 1 294 ? 17.794 17.819 -68.698 1.00 75.25 294 VAL A N 1
ATOM 2181 C CA . VAL A 1 294 ? 17.513 18.447 -67.391 1.00 75.25 294 VAL A CA 1
ATOM 2182 C C . VAL A 1 294 ? 18.751 18.524 -66.488 1.00 75.25 294 VAL A C 1
ATOM 2184 O O . VAL A 1 294 ? 18.999 19.561 -65.880 1.00 75.25 294 VAL A O 1
ATOM 2187 N N . CYS A 1 295 ? 19.551 17.453 -66.399 1.00 78.75 295 CYS A N 1
ATOM 2188 C CA . CYS A 1 295 ? 20.738 17.396 -65.528 1.00 78.75 295 CYS A CA 1
ATOM 2189 C C . CYS A 1 295 ? 22.083 17.449 -66.272 1.00 78.75 295 CYS A C 1
ATOM 2191 O O . CYS A 1 295 ? 23.131 17.488 -65.631 1.00 78.75 295 CYS A O 1
ATOM 2193 N N . GLY A 1 296 ? 22.088 17.409 -67.609 1.00 72.44 296 GLY A N 1
ATOM 2194 C CA . GLY A 1 296 ? 23.308 17.441 -68.423 1.00 72.44 296 GLY A CA 1
ATOM 2195 C C . GLY A 1 296 ? 24.149 16.157 -68.419 1.00 72.44 296 GLY A C 1
ATOM 2196 O O . GLY A 1 296 ? 25.135 16.100 -69.155 1.00 72.44 296 GLY A O 1
ATOM 2197 N N . TYR A 1 297 ? 23.772 15.130 -67.643 1.00 77.31 297 TYR A N 1
ATOM 2198 C CA . TYR A 1 297 ? 24.413 13.809 -67.656 1.00 77.31 297 TYR A CA 1
ATOM 2199 C C . TYR A 1 297 ? 24.386 13.203 -69.065 1.00 77.31 297 TYR A C 1
ATOM 2201 O O . TYR A 1 297 ? 23.343 13.208 -69.719 1.00 77.31 297 TYR A O 1
ATOM 2209 N N . GLN A 1 298 ? 25.518 12.667 -69.523 1.00 82.19 298 GLN A N 1
ATOM 2210 C CA . GLN A 1 298 ? 25.655 12.074 -70.852 1.00 82.19 298 GLN A CA 1
ATOM 2211 C C . GLN A 1 298 ? 26.479 10.784 -70.831 1.00 82.19 298 GLN A C 1
ATOM 2213 O O . GLN A 1 298 ? 27.388 10.638 -70.013 1.00 82.19 298 GLN A O 1
ATOM 2218 N N . TYR A 1 299 ? 26.169 9.872 -71.751 1.00 83.31 299 TYR A N 1
ATOM 2219 C CA . TYR A 1 299 ? 26.881 8.611 -71.967 1.00 83.31 299 TYR A CA 1
ATOM 2220 C C . TYR A 1 299 ? 26.946 8.271 -73.461 1.00 83.31 299 TYR A C 1
ATOM 2222 O O . TYR A 1 299 ? 26.134 8.760 -74.246 1.00 83.31 299 TYR A O 1
ATOM 2230 N N . ASN A 1 300 ? 27.895 7.416 -73.849 1.00 85.75 300 ASN A N 1
ATOM 2231 C CA . ASN A 1 300 ? 28.130 7.055 -75.247 1.00 85.75 300 ASN A CA 1
ATOM 2232 C C . ASN A 1 300 ? 27.869 5.558 -75.485 1.00 85.75 300 ASN A C 1
ATOM 2234 O O . ASN A 1 300 ? 28.343 4.724 -74.708 1.00 85.75 300 ASN A O 1
ATOM 2238 N N . ASP A 1 301 ? 27.177 5.219 -76.572 1.00 79.94 301 ASP A N 1
ATOM 2239 C CA . ASP A 1 301 ? 26.838 3.848 -76.979 1.00 79.94 301 ASP A CA 1
ATOM 2240 C C . ASP A 1 301 ? 27.013 3.625 -78.501 1.00 79.94 301 ASP A C 1
ATOM 2242 O O . ASP A 1 301 ? 27.646 4.430 -79.184 1.00 79.94 301 ASP A O 1
ATOM 2246 N N . ASN A 1 302 ? 26.506 2.498 -79.025 1.00 78.94 302 ASN A N 1
ATOM 2247 C CA . ASN A 1 302 ? 26.439 2.188 -80.463 1.00 78.94 302 ASN A CA 1
ATOM 2248 C C . ASN A 1 302 ? 27.771 2.388 -81.225 1.00 78.94 302 ASN A C 1
ATOM 2250 O O . ASN A 1 302 ? 27.832 3.024 -82.276 1.00 78.94 302 ASN A O 1
ATOM 2254 N N . TYR A 1 303 ? 28.853 1.833 -80.672 1.00 80.44 303 TYR A N 1
ATOM 2255 C CA . TYR A 1 303 ? 30.209 1.956 -81.214 1.00 80.44 303 TYR A CA 1
ATOM 2256 C C . TYR A 1 303 ? 30.393 1.220 -82.554 1.00 80.44 303 TYR A C 1
ATOM 2258 O O . TYR A 1 303 ? 29.934 0.090 -82.715 1.00 80.44 303 TYR A O 1
ATOM 2266 N N . ILE A 1 304 ? 31.139 1.829 -83.484 1.00 75.56 304 ILE A N 1
ATOM 2267 C CA . ILE A 1 304 ? 31.450 1.288 -84.823 1.00 75.56 304 ILE A CA 1
ATOM 2268 C C . ILE A 1 304 ? 32.970 1.276 -85.041 1.00 75.56 304 ILE A C 1
ATOM 2270 O O . ILE A 1 304 ? 33.642 2.269 -84.769 1.00 75.56 304 ILE A O 1
ATOM 2274 N N . ASP A 1 305 ? 33.518 0.164 -85.536 1.00 72.25 305 ASP A N 1
ATOM 2275 C CA . ASP A 1 305 ? 34.965 -0.042 -85.703 1.00 72.25 305 ASP A CA 1
ATOM 2276 C C . ASP A 1 305 ? 35.641 0.825 -86.790 1.00 72.25 305 ASP A C 1
ATOM 2278 O O . ASP A 1 305 ? 35.000 1.372 -87.687 1.00 72.25 305 ASP A O 1
ATOM 2282 N N . ALA A 1 306 ? 36.970 0.952 -86.678 1.00 73.00 306 ALA A N 1
ATOM 2283 C CA . ALA A 1 306 ? 37.837 1.741 -87.562 1.00 73.00 306 ALA A CA 1
ATOM 2284 C C . ALA A 1 306 ? 38.207 1.004 -88.871 1.00 73.00 306 ALA A C 1
ATOM 2286 O O . ALA A 1 306 ? 38.187 -0.225 -88.927 1.00 73.00 306 ALA A O 1
ATOM 2287 N N . THR A 1 307 ? 38.569 1.744 -89.929 1.00 68.00 307 THR A N 1
ATOM 2288 C CA . THR A 1 307 ? 38.510 1.233 -91.320 1.00 68.00 307 THR A CA 1
ATOM 2289 C C . THR A 1 307 ? 39.811 0.710 -91.965 1.00 68.00 307 THR A C 1
ATOM 2291 O O . THR A 1 307 ? 39.722 0.059 -93.005 1.00 68.00 307 THR A O 1
ATOM 2294 N N . GLY A 1 308 ? 41.005 0.905 -91.382 1.00 64.62 308 GLY A N 1
ATOM 2295 C CA . GLY A 1 308 ? 42.251 0.238 -91.826 1.00 64.62 308 GLY A CA 1
ATOM 2296 C C . GLY A 1 308 ? 43.114 0.947 -92.897 1.00 64.62 308 GLY A C 1
ATOM 2297 O O . GLY A 1 308 ? 43.002 2.154 -93.114 1.00 64.62 308 GLY A O 1
ATOM 2298 N N . HIS A 1 309 ? 44.049 0.204 -93.519 1.00 64.94 309 HIS A N 1
ATOM 2299 C CA . HIS A 1 309 ? 45.130 0.698 -94.410 1.00 64.94 309 HIS A CA 1
ATOM 2300 C C . HIS A 1 309 ? 45.380 -0.231 -95.624 1.00 64.94 309 HIS A C 1
ATOM 2302 O O . HIS A 1 309 ? 45.184 -1.442 -95.507 1.00 64.94 309 HIS A O 1
ATOM 2308 N N . SER A 1 310 ? 45.860 0.294 -96.771 1.00 62.75 310 SER A N 1
ATOM 2309 C CA . SER A 1 310 ? 46.076 -0.501 -98.002 1.00 62.75 310 SER A CA 1
ATOM 2310 C C . SER A 1 310 ? 47.207 -0.026 -98.959 1.00 62.75 310 SER A C 1
ATOM 2312 O O . SER A 1 310 ? 47.444 1.171 -99.115 1.00 62.75 310 SER A O 1
ATOM 2314 N N . GLY A 1 311 ? 47.857 -0.977 -99.660 1.00 62.00 311 GLY A N 1
ATOM 2315 C CA . GLY A 1 311 ? 48.746 -0.784 -100.834 1.00 62.00 311 GLY A CA 1
ATOM 2316 C C . GLY A 1 311 ? 50.275 -0.665 -100.602 1.00 62.00 311 GLY A C 1
ATOM 2317 O O . GLY A 1 311 ? 50.712 0.049 -99.715 1.00 62.00 311 GLY A O 1
ATOM 2318 N N . GLY A 1 312 ? 51.104 -1.299 -101.457 1.00 63.12 312 GLY A N 1
ATOM 2319 C CA . GLY A 1 312 ? 52.564 -1.048 -101.563 1.00 63.12 312 GLY A CA 1
ATOM 2320 C C . GLY A 1 312 ? 53.469 -2.289 -101.754 1.00 63.12 312 GLY A C 1
ATOM 2321 O O . GLY A 1 312 ? 52.988 -3.418 -101.720 1.00 63.12 312 GLY A O 1
ATOM 2322 N N . THR A 1 313 ? 54.784 -2.082 -101.952 1.00 57.22 313 THR A N 1
ATOM 2323 C CA . THR A 1 313 ? 55.839 -3.128 -102.069 1.00 57.22 313 THR A CA 1
ATOM 2324 C C . THR A 1 313 ? 57.194 -2.642 -101.522 1.00 57.22 313 THR A C 1
ATOM 2326 O O . THR A 1 313 ? 57.495 -1.457 -101.645 1.00 57.22 313 THR A O 1
ATOM 2329 N N . ALA A 1 314 ? 58.017 -3.545 -100.972 1.00 58.12 314 ALA A N 1
ATOM 2330 C CA . ALA A 1 314 ? 59.262 -3.251 -100.237 1.00 58.12 314 ALA A CA 1
ATOM 2331 C C . ALA A 1 314 ? 60.535 -3.862 -100.881 1.00 58.12 314 ALA A C 1
ATOM 2333 O O . ALA A 1 314 ? 60.444 -4.668 -101.806 1.00 58.12 314 ALA A O 1
ATOM 2334 N N . THR A 1 315 ? 61.728 -3.490 -100.390 1.00 59.53 315 THR A N 1
ATOM 2335 C CA . THR A 1 315 ? 63.046 -4.011 -100.837 1.00 59.53 315 THR A CA 1
ATOM 2336 C C . THR A 1 315 ? 64.003 -4.235 -99.655 1.00 59.53 315 THR A C 1
ATOM 2338 O O . THR A 1 315 ? 63.640 -3.943 -98.520 1.00 59.53 315 THR A O 1
ATOM 2341 N N . CYS A 1 316 ? 65.247 -4.680 -99.889 1.00 56.56 316 CYS A N 1
ATOM 2342 C CA . CYS A 1 316 ? 66.253 -4.872 -98.831 1.00 56.56 316 CYS A CA 1
ATOM 2343 C C . CYS A 1 316 ? 66.734 -3.594 -98.122 1.00 56.56 316 CYS A C 1
ATOM 2345 O O . CYS A 1 316 ? 67.482 -3.696 -97.150 1.00 56.56 316 CYS A O 1
ATOM 2347 N N . THR A 1 317 ? 66.291 -2.410 -98.557 1.00 57.44 317 THR A N 1
ATOM 2348 C CA . THR A 1 317 ? 66.587 -1.123 -97.904 1.00 57.44 317 THR A CA 1
ATOM 2349 C C . THR A 1 317 ? 65.372 -0.198 -97.725 1.00 57.44 317 THR A C 1
ATOM 2351 O O . THR A 1 317 ? 65.535 0.867 -97.131 1.00 57.44 317 THR A O 1
ATOM 2354 N N . THR A 1 318 ? 64.163 -0.555 -98.188 1.00 61.53 318 THR A N 1
ATOM 2355 C CA . THR A 1 318 ? 62.986 0.352 -98.180 1.00 61.53 318 THR A CA 1
ATOM 2356 C C . THR A 1 318 ? 61.642 -0.338 -97.904 1.00 61.53 318 THR A C 1
ATOM 2358 O O . THR A 1 318 ? 61.441 -1.493 -98.276 1.00 61.53 318 THR A O 1
ATOM 2361 N N . LEU A 1 319 ? 60.724 0.392 -97.250 1.00 64.88 319 LEU A N 1
ATOM 2362 C CA . LEU A 1 319 ? 59.380 -0.040 -96.818 1.00 64.88 319 LEU A CA 1
ATOM 2363 C C . LEU A 1 319 ? 58.273 0.240 -97.858 1.00 64.88 319 LEU A C 1
ATOM 2365 O O . LEU A 1 319 ? 58.463 1.033 -98.779 1.00 64.88 319 LEU A O 1
ATOM 2369 N N . ALA A 1 320 ? 57.095 -0.360 -97.649 1.00 61.91 320 ALA A N 1
ATOM 2370 C CA . ALA A 1 320 ? 55.851 -0.031 -98.354 1.00 61.91 320 ALA A CA 1
ATOM 2371 C C . ALA A 1 320 ? 55.136 1.198 -97.738 1.00 61.91 320 ALA A C 1
ATOM 2373 O O . ALA A 1 320 ? 55.426 1.596 -96.609 1.00 61.91 320 ALA A O 1
ATOM 2374 N N . VAL A 1 321 ? 54.205 1.819 -98.480 1.00 69.50 321 VAL A N 1
ATOM 2375 C CA . VAL A 1 321 ? 53.526 3.075 -98.094 1.00 69.50 321 VAL A CA 1
ATOM 2376 C C . VAL A 1 321 ? 52.039 3.034 -98.450 1.00 69.50 321 VAL A C 1
ATOM 2378 O O . VAL A 1 321 ? 51.688 2.813 -99.606 1.00 69.50 321 VAL A O 1
ATOM 2381 N N . CYS A 1 322 ? 51.182 3.285 -97.456 1.00 68.50 322 CYS A N 1
ATOM 2382 C CA . CYS A 1 322 ? 49.726 3.209 -97.558 1.00 68.50 322 CYS A CA 1
ATOM 2383 C C . CYS A 1 322 ? 49.157 4.294 -98.482 1.00 68.50 322 CYS A C 1
ATOM 2385 O O . CYS A 1 322 ? 49.492 5.474 -98.363 1.00 68.50 322 CYS A O 1
ATOM 2387 N N . LYS A 1 323 ? 48.242 3.897 -99.369 1.00 62.53 323 LYS A N 1
ATOM 2388 C CA . LYS A 1 323 ? 47.644 4.757 -100.395 1.00 62.53 323 LYS A CA 1
ATOM 2389 C C . LYS A 1 323 ? 46.710 5.829 -99.827 1.00 62.53 323 LYS A C 1
ATOM 2391 O O . LYS A 1 323 ? 46.659 6.931 -100.365 1.00 62.53 323 LYS A O 1
ATOM 2396 N N . ASP A 1 324 ? 45.986 5.506 -98.758 1.00 61.53 324 ASP A N 1
ATOM 2397 C CA . ASP A 1 324 ? 44.845 6.303 -98.285 1.00 61.53 324 ASP A CA 1
ATOM 2398 C C . ASP A 1 324 ? 45.226 7.313 -97.183 1.00 61.53 324 ASP A C 1
ATOM 2400 O O . ASP A 1 324 ? 44.535 8.310 -96.985 1.00 61.53 324 ASP A O 1
ATOM 2404 N N . CYS A 1 325 ? 46.352 7.091 -96.491 1.00 68.81 325 CYS A N 1
ATOM 2405 C CA . CYS A 1 325 ? 46.888 7.978 -95.446 1.00 68.81 325 CYS A CA 1
ATOM 2406 C C . CYS A 1 325 ? 48.371 8.367 -95.633 1.00 68.81 325 CYS A C 1
ATOM 2408 O O . CYS A 1 325 ? 48.940 9.054 -94.785 1.00 68.81 325 CYS A O 1
ATOM 2410 N N . GLY A 1 326 ? 49.028 7.916 -96.710 1.00 65.44 326 GLY A N 1
ATOM 2411 C CA . GLY A 1 326 ? 50.415 8.268 -97.049 1.00 65.44 326 GLY A CA 1
ATOM 2412 C C . GLY A 1 326 ? 51.494 7.754 -96.084 1.00 65.44 326 GLY A C 1
ATOM 2413 O O . GLY A 1 326 ? 52.657 8.125 -96.219 1.00 65.44 326 GLY A O 1
ATOM 2414 N N . THR A 1 327 ? 51.137 6.933 -95.092 1.00 66.12 327 THR A N 1
ATOM 2415 C CA . THR A 1 327 ? 52.052 6.496 -94.026 1.00 66.12 327 THR A CA 1
ATOM 2416 C C . THR A 1 327 ? 52.812 5.223 -94.420 1.00 66.12 327 THR A C 1
ATOM 2418 O O . THR A 1 327 ? 52.232 4.303 -95.000 1.00 66.12 327 THR A O 1
ATOM 2421 N N . ALA A 1 328 ? 54.109 5.147 -94.107 1.00 63.84 328 ALA A N 1
ATOM 2422 C CA . ALA A 1 328 ? 54.912 3.941 -94.329 1.00 63.84 328 ALA A CA 1
ATOM 2423 C C . ALA A 1 328 ? 54.505 2.811 -93.366 1.00 63.84 328 ALA A C 1
ATOM 2425 O O . ALA A 1 328 ? 54.286 3.065 -92.182 1.00 63.84 328 ALA A O 1
ATOM 2426 N N . TYR A 1 329 ? 54.408 1.573 -93.862 1.00 63.16 329 TYR A N 1
ATOM 2427 C CA . TYR A 1 329 ? 53.994 0.408 -93.071 1.00 63.16 329 TYR A CA 1
ATOM 2428 C C . TYR A 1 329 ? 54.559 -0.913 -93.632 1.00 63.16 329 TYR A C 1
ATOM 2430 O O . TYR A 1 329 ? 54.991 -0.981 -94.784 1.00 63.16 329 TYR A O 1
ATOM 2438 N N . GLY A 1 330 ? 54.567 -1.970 -92.811 1.00 67.88 330 GLY A N 1
ATOM 2439 C CA . GLY A 1 330 ? 55.190 -3.263 -93.136 1.00 67.88 330 GLY A CA 1
ATOM 2440 C C . GLY A 1 330 ? 56.679 -3.334 -92.768 1.00 67.88 330 GLY A C 1
ATOM 2441 O O . GLY A 1 330 ? 57.145 -2.579 -91.917 1.00 67.88 330 GLY A O 1
ATOM 2442 N N . GLU A 1 331 ? 57.425 -4.244 -93.405 1.00 63.94 331 GLU A N 1
ATOM 2443 C CA . GLU A 1 331 ? 58.864 -4.474 -93.174 1.00 63.94 331 GLU A CA 1
ATOM 2444 C C . GLU A 1 331 ? 59.689 -4.476 -94.480 1.00 63.94 331 GLU A C 1
ATOM 2446 O O . GLU A 1 331 ? 59.134 -4.503 -95.579 1.00 63.94 331 GLU A O 1
ATOM 2451 N N . ILE A 1 332 ? 61.025 -4.426 -94.359 1.00 61.09 332 ILE A N 1
ATOM 2452 C CA . ILE A 1 332 ? 61.985 -4.450 -95.482 1.00 61.09 332 ILE A CA 1
ATOM 2453 C C . ILE A 1 332 ? 62.453 -5.887 -95.795 1.00 61.09 332 ILE A C 1
ATOM 2455 O O . ILE A 1 332 ? 62.746 -6.657 -94.878 1.00 61.09 332 ILE A O 1
ATOM 2459 N N . ASP A 1 333 ? 62.586 -6.254 -97.075 1.00 59.50 333 ASP A N 1
ATOM 2460 C CA . ASP A 1 333 ? 62.973 -7.614 -97.502 1.00 59.50 333 ASP A CA 1
ATOM 2461 C C . ASP A 1 333 ? 64.498 -7.811 -97.544 1.00 59.50 333 ASP A C 1
ATOM 2463 O O . ASP A 1 333 ? 65.155 -7.650 -98.573 1.00 59.50 333 ASP A O 1
ATOM 2467 N N . LYS A 1 334 ? 65.079 -8.177 -96.402 1.00 58.69 334 LYS A N 1
ATOM 2468 C CA . LYS A 1 334 ? 66.536 -8.242 -96.169 1.00 58.69 334 LYS A CA 1
ATOM 2469 C C . LYS A 1 334 ? 67.282 -9.358 -96.933 1.00 58.69 334 LYS A C 1
ATOM 2471 O O . LYS A 1 334 ? 68.493 -9.472 -96.777 1.00 58.69 334 LYS A O 1
ATOM 2476 N N . ASN A 1 335 ? 66.622 -10.196 -97.738 1.00 55.22 335 ASN A N 1
ATOM 2477 C CA . ASN A 1 335 ? 67.141 -11.529 -98.102 1.00 55.22 335 ASN A CA 1
ATOM 2478 C C . ASN A 1 335 ? 67.876 -11.649 -99.461 1.00 55.22 335 ASN A C 1
ATOM 2480 O O . ASN A 1 335 ? 68.068 -12.754 -99.969 1.00 55.22 335 ASN A O 1
ATOM 2484 N N . ASN A 1 336 ? 68.318 -10.544 -100.070 1.00 59.78 336 ASN A N 1
ATOM 2485 C CA . ASN A 1 336 ? 68.809 -10.518 -101.461 1.00 59.78 336 ASN A CA 1
ATOM 2486 C C . ASN A 1 336 ? 70.357 -10.437 -101.583 1.00 59.78 336 ASN A C 1
ATOM 2488 O O . ASN A 1 336 ? 70.919 -9.377 -101.874 1.00 59.78 336 ASN A O 1
ATOM 2492 N N . HIS A 1 337 ? 71.071 -11.550 -101.333 1.00 61.94 337 HIS A N 1
ATOM 2493 C CA . HIS A 1 337 ? 72.552 -11.630 -101.256 1.00 61.94 337 HIS A CA 1
ATOM 2494 C C . HIS A 1 337 ? 73.162 -12.892 -101.937 1.00 61.94 337 HIS A C 1
ATOM 2496 O O . HIS A 1 337 ? 72.437 -13.803 -102.329 1.00 61.94 337 HIS A O 1
ATOM 2502 N N . LYS A 1 338 ? 74.506 -12.976 -102.091 1.00 61.22 338 LYS A N 1
ATOM 2503 C CA . LYS A 1 338 ? 75.229 -14.129 -102.704 1.00 61.22 338 LYS A CA 1
ATOM 2504 C C . LYS A 1 338 ? 76.578 -14.435 -102.006 1.00 61.22 338 LYS A C 1
ATOM 2506 O O . LYS A 1 338 ? 77.480 -13.604 -102.057 1.00 61.22 338 LYS A O 1
ATOM 2511 N N . ILE A 1 339 ? 76.727 -15.621 -101.394 1.00 72.75 339 ILE A N 1
ATOM 2512 C CA . ILE A 1 339 ? 77.702 -15.895 -100.303 1.00 72.75 339 ILE A CA 1
ATOM 2513 C C . ILE A 1 339 ? 78.471 -17.240 -100.455 1.00 72.75 339 ILE A C 1
ATOM 2515 O O . ILE A 1 339 ? 77.949 -18.181 -101.052 1.00 72.75 339 ILE A O 1
ATOM 2519 N N . VAL A 1 340 ? 79.676 -17.338 -99.868 1.00 59.75 340 VAL A N 1
ATOM 2520 C CA . VAL A 1 340 ? 80.580 -18.516 -99.719 1.00 59.75 340 VAL A CA 1
ATOM 2521 C C . VAL A 1 340 ? 80.951 -18.711 -98.223 1.00 59.75 340 VAL A C 1
ATOM 2523 O O . VAL A 1 340 ? 80.846 -17.745 -97.471 1.00 59.75 340 VAL A O 1
ATOM 2526 N N . LYS A 1 341 ? 81.319 -19.919 -97.732 1.00 66.44 341 LYS A N 1
ATOM 2527 C CA . LYS A 1 341 ? 81.371 -20.239 -96.272 1.00 66.44 341 LYS A CA 1
ATOM 2528 C C . LYS A 1 341 ? 82.539 -21.130 -95.779 1.00 66.44 341 LYS A C 1
ATOM 2530 O O . LYS A 1 341 ? 82.989 -22.012 -96.502 1.00 66.44 341 LYS A O 1
ATOM 2535 N N . HIS A 1 342 ? 82.916 -20.954 -94.503 1.00 63.41 342 HIS A N 1
ATOM 2536 C CA . HIS A 1 342 ? 83.901 -21.701 -93.688 1.00 63.41 342 HIS A CA 1
ATOM 2537 C C . HIS A 1 342 ? 83.349 -21.991 -92.256 1.00 63.41 342 HIS A C 1
ATOM 2539 O O . HIS A 1 342 ? 82.262 -21.524 -91.916 1.00 63.41 342 HIS A O 1
ATOM 2545 N N . ALA A 1 343 ? 84.064 -22.755 -91.407 1.00 63.47 343 ALA A N 1
ATOM 2546 C CA . ALA A 1 343 ? 83.573 -23.302 -90.117 1.00 63.47 343 ALA A CA 1
ATOM 2547 C C . ALA A 1 343 ? 84.276 -22.759 -88.837 1.00 63.47 343 ALA A C 1
ATOM 2549 O O . ALA A 1 343 ? 85.316 -22.113 -88.933 1.00 63.47 343 ALA A O 1
ATOM 2550 N N . ALA A 1 344 ? 83.688 -23.004 -87.649 1.00 68.69 344 ALA A N 1
ATOM 2551 C CA . ALA A 1 344 ? 84.023 -22.378 -86.350 1.00 68.69 344 ALA A CA 1
ATOM 2552 C C . ALA A 1 344 ? 84.800 -23.272 -85.360 1.00 68.69 344 ALA A C 1
ATOM 2554 O O . ALA A 1 344 ? 84.783 -24.496 -85.469 1.00 68.69 344 ALA A O 1
ATOM 2555 N N . LYS A 1 345 ? 85.347 -22.644 -84.307 1.00 65.31 345 LYS A N 1
ATOM 2556 C CA . LYS A 1 345 ? 85.776 -23.251 -83.036 1.00 65.31 345 LYS A CA 1
ATOM 2557 C C . LYS A 1 345 ? 85.507 -22.270 -81.877 1.00 65.31 345 LYS A C 1
ATOM 2559 O O . LYS A 1 345 ? 86.135 -21.224 -81.826 1.00 65.31 345 LYS A O 1
ATOM 2564 N N . ALA A 1 346 ? 84.618 -22.567 -80.930 1.00 62.53 346 ALA A N 1
ATOM 2565 C CA . ALA A 1 346 ? 84.331 -21.637 -79.823 1.00 62.53 346 ALA A CA 1
ATOM 2566 C C . ALA A 1 346 ? 85.526 -21.436 -78.856 1.00 62.53 346 ALA A C 1
ATOM 2568 O O . ALA A 1 346 ? 86.405 -22.292 -78.758 1.00 62.53 346 ALA A O 1
ATOM 2569 N N . ALA A 1 347 ? 85.535 -20.303 -78.144 1.00 62.66 347 ALA A N 1
ATOM 2570 C CA . ALA A 1 347 ? 86.390 -20.044 -76.980 1.00 62.66 347 ALA A CA 1
ATOM 2571 C C . ALA A 1 347 ? 85.625 -20.343 -75.676 1.00 62.66 347 ALA A C 1
ATOM 2573 O O . ALA A 1 347 ? 84.394 -20.358 -75.671 1.00 62.66 347 ALA A O 1
ATOM 2574 N N . THR A 1 348 ? 86.340 -20.553 -74.571 1.00 70.12 348 THR A N 1
ATOM 2575 C CA . THR A 1 348 ? 85.771 -20.825 -73.237 1.00 70.12 348 THR A CA 1
ATOM 2576 C C . THR A 1 348 ? 86.398 -19.901 -72.189 1.00 70.12 348 THR A C 1
ATOM 2578 O O . THR A 1 348 ? 87.290 -19.113 -72.505 1.00 70.12 348 THR A O 1
ATOM 2581 N N . CYS A 1 349 ? 85.980 -19.996 -70.921 1.00 69.19 349 CYS A N 1
ATOM 2582 C CA . CYS A 1 349 ? 86.605 -19.258 -69.813 1.00 69.19 349 CYS A CA 1
ATOM 2583 C C . CYS A 1 349 ? 88.124 -19.523 -69.689 1.00 69.19 349 CYS A C 1
ATOM 2585 O O . CYS A 1 349 ? 88.849 -18.663 -69.191 1.00 69.19 349 CYS A O 1
ATOM 2587 N N . THR A 1 350 ? 88.617 -20.668 -70.183 1.00 65.19 350 THR A N 1
ATOM 2588 C CA . THR A 1 350 ? 90.020 -21.109 -70.074 1.00 65.19 350 THR A CA 1
ATOM 2589 C C . THR A 1 350 ? 90.742 -21.345 -71.412 1.00 65.19 350 THR A C 1
ATOM 2591 O O . THR A 1 350 ? 91.970 -21.394 -71.414 1.00 65.19 350 THR A O 1
ATOM 2594 N N . GLU A 1 351 ? 90.047 -21.436 -72.557 1.00 65.56 351 GLU A N 1
ATOM 2595 C CA . GLU A 1 351 ? 90.649 -21.728 -73.875 1.00 65.56 351 GLU A CA 1
ATOM 2596 C C . GLU A 1 351 ? 90.242 -20.759 -75.005 1.00 65.56 351 GLU A C 1
ATOM 2598 O O . GLU A 1 351 ? 89.174 -20.151 -74.980 1.00 65.56 351 GLU A O 1
ATOM 2603 N N . LYS A 1 352 ? 91.090 -20.648 -76.044 1.00 68.25 352 LYS A N 1
ATOM 2604 C CA . LYS A 1 352 ? 90.894 -19.779 -77.226 1.00 68.25 352 LYS A CA 1
ATOM 2605 C C . LYS A 1 352 ? 90.143 -20.447 -78.395 1.00 68.25 352 LYS A C 1
ATOM 2607 O O . LYS A 1 352 ? 90.290 -21.653 -78.638 1.00 68.25 352 LYS A O 1
ATOM 2612 N N . GLY A 1 353 ? 89.463 -19.625 -79.201 1.00 72.38 353 GLY A N 1
ATOM 2613 C CA . GLY A 1 353 ? 88.690 -20.023 -80.387 1.00 72.38 353 GLY A CA 1
ATOM 2614 C C . GLY A 1 353 ? 88.685 -18.992 -81.530 1.00 72.38 353 GLY A C 1
ATOM 2615 O O . GLY A 1 353 ? 89.455 -18.038 -81.521 1.00 72.38 353 GLY A O 1
ATOM 2616 N N . TRP A 1 354 ? 87.832 -19.203 -82.536 1.00 65.62 354 TRP A N 1
ATOM 2617 C CA . TRP A 1 354 ? 87.612 -18.372 -83.728 1.00 65.62 354 TRP A CA 1
ATOM 2618 C C . TRP A 1 354 ? 86.278 -18.724 -84.423 1.00 65.62 354 TRP A C 1
ATOM 2620 O O . TRP A 1 354 ? 85.799 -19.858 -84.359 1.00 65.62 354 TRP A O 1
ATOM 2630 N N . ASN A 1 355 ? 85.659 -17.771 -85.121 1.00 63.22 355 ASN A N 1
ATOM 2631 C CA . ASN A 1 355 ? 84.308 -17.946 -85.680 1.00 63.22 355 ASN A CA 1
ATOM 2632 C C . ASN A 1 355 ? 84.245 -18.649 -87.051 1.00 63.22 355 ASN A C 1
ATOM 2634 O O . ASN A 1 355 ? 85.188 -18.623 -87.841 1.00 63.22 355 ASN A O 1
ATOM 2638 N N . ALA A 1 356 ? 83.075 -19.229 -87.358 1.00 59.78 356 ALA A N 1
ATOM 2639 C CA . ALA A 1 356 ? 82.709 -19.645 -88.714 1.00 59.78 356 ALA A CA 1
ATOM 2640 C C . ALA A 1 356 ? 82.496 -18.399 -89.566 1.00 59.78 356 ALA A C 1
ATOM 2642 O O . ALA A 1 356 ? 81.613 -17.592 -89.272 1.00 59.78 356 ALA A O 1
ATOM 2643 N N . TYR A 1 357 ? 83.283 -18.267 -90.628 1.00 68.25 357 TYR A N 1
ATOM 2644 C CA . TYR A 1 357 ? 83.287 -17.070 -91.453 1.00 68.25 357 TYR A CA 1
ATOM 2645 C C . TYR A 1 357 ? 82.798 -17.326 -92.873 1.00 68.25 357 TYR A C 1
ATOM 2647 O O . TYR A 1 357 ? 82.816 -18.445 -93.382 1.00 68.25 357 TYR A O 1
ATOM 2655 N N . GLN A 1 358 ? 82.291 -16.276 -93.501 1.00 62.66 358 GLN A N 1
ATOM 2656 C CA . GLN A 1 358 ? 81.642 -16.304 -94.804 1.00 62.66 358 GLN A CA 1
ATOM 2657 C C . GLN A 1 358 ? 82.118 -15.098 -95.610 1.00 62.66 358 GLN A C 1
ATOM 2659 O O . GLN A 1 358 ? 82.464 -14.073 -95.026 1.00 62.66 358 GLN A O 1
ATOM 2664 N N . THR A 1 359 ? 82.138 -15.214 -96.935 1.00 62.56 359 THR A N 1
ATOM 2665 C CA . THR A 1 359 ? 82.567 -14.142 -97.843 1.00 62.56 359 THR A CA 1
ATOM 2666 C C . THR A 1 359 ? 81.537 -13.902 -98.946 1.00 62.56 359 THR A C 1
ATOM 2668 O O . THR A 1 359 ? 80.914 -14.837 -99.453 1.00 62.56 359 THR A O 1
ATOM 2671 N N . CYS A 1 360 ? 81.313 -12.639 -99.314 1.00 60.53 360 CYS A N 1
ATOM 2672 C CA . CYS A 1 360 ? 80.453 -12.258 -100.440 1.00 60.53 360 CYS A CA 1
ATOM 2673 C C . CYS A 1 360 ? 81.291 -12.037 -101.705 1.00 60.53 360 CYS A C 1
ATOM 2675 O O . CYS A 1 360 ? 82.406 -11.536 -101.639 1.00 60.53 360 CYS A O 1
ATOM 2677 N N . SER A 1 361 ? 80.742 -12.354 -102.883 1.00 57.84 361 SER A N 1
ATOM 2678 C CA . SER A 1 361 ? 81.430 -12.125 -104.168 1.00 57.84 361 SER A CA 1
ATOM 2679 C C . SER A 1 361 ? 81.052 -10.795 -104.848 1.00 57.84 361 SER A C 1
ATOM 2681 O O . SER A 1 361 ? 81.206 -10.676 -106.066 1.00 57.84 361 SER A O 1
ATOM 2683 N N . ARG A 1 362 ? 80.424 -9.858 -104.121 1.00 55.19 362 ARG A N 1
ATOM 2684 C CA . ARG A 1 362 ? 79.840 -8.606 -104.663 1.00 55.19 362 ARG A CA 1
ATOM 2685 C C . ARG A 1 362 ? 79.948 -7.379 -103.741 1.00 55.19 362 ARG A C 1
ATOM 2687 O O . ARG A 1 362 ? 79.534 -6.298 -104.143 1.00 55.19 362 ARG A O 1
ATOM 2694 N N . CYS A 1 363 ? 80.470 -7.542 -102.531 1.00 55.66 363 CYS A N 1
ATOM 2695 C CA . CYS A 1 363 ? 80.796 -6.481 -101.577 1.00 55.66 363 CYS A CA 1
ATOM 2696 C C . CYS A 1 363 ? 81.802 -7.039 -100.559 1.00 55.66 363 CYS A C 1
ATOM 2698 O O . CYS A 1 363 ? 81.921 -8.260 -100.439 1.00 55.66 363 CYS A O 1
ATOM 2700 N N . ASP A 1 364 ? 82.474 -6.172 -99.800 1.00 56.62 364 ASP A N 1
ATOM 2701 C CA . ASP A 1 364 ? 83.609 -6.523 -98.922 1.00 56.62 364 ASP A CA 1
ATOM 2702 C C . ASP A 1 364 ? 83.211 -7.249 -97.616 1.00 56.62 364 ASP A C 1
ATOM 2704 O O . ASP A 1 364 ? 83.896 -7.194 -96.596 1.00 56.62 364 ASP A O 1
ATOM 2708 N N . TYR A 1 365 ? 82.076 -7.947 -97.640 1.00 57.47 365 TYR A N 1
ATOM 2709 C CA . TYR A 1 365 ? 81.581 -8.769 -96.546 1.00 57.47 365 TYR A CA 1
ATOM 2710 C C . TYR A 1 365 ? 82.487 -9.993 -96.357 1.00 57.47 365 TYR A C 1
ATOM 2712 O O . TYR A 1 365 ? 82.464 -10.931 -97.158 1.00 57.47 365 TYR A O 1
ATOM 2720 N N . THR A 1 366 ? 83.258 -9.970 -95.270 1.00 55.09 366 THR A N 1
ATOM 2721 C CA . THR A 1 366 ? 83.991 -11.093 -94.671 1.00 55.09 366 THR A CA 1
ATOM 2722 C C . THR A 1 366 ? 83.724 -11.115 -93.163 1.00 55.09 366 THR A C 1
ATOM 2724 O O . THR A 1 366 ? 83.370 -10.084 -92.591 1.00 55.09 366 THR A O 1
ATOM 2727 N N . THR A 1 367 ? 83.870 -12.266 -92.501 1.00 64.56 367 THR A N 1
ATOM 2728 C CA . THR A 1 367 ? 83.514 -12.423 -91.073 1.00 64.56 367 THR A CA 1
ATOM 2729 C C . THR A 1 367 ? 84.529 -13.216 -90.228 1.00 64.56 367 THR A C 1
ATOM 2731 O O . THR A 1 367 ? 84.160 -13.809 -89.215 1.00 64.56 367 THR A O 1
ATOM 2734 N N . TYR A 1 368 ? 85.812 -13.254 -90.617 1.00 61.00 368 TYR A N 1
ATOM 2735 C CA . TYR A 1 368 ? 86.861 -13.941 -89.837 1.00 61.00 368 TYR A CA 1
ATOM 2736 C C . TYR A 1 368 ? 87.256 -13.171 -88.565 1.00 61.00 368 TYR A C 1
ATOM 2738 O O . TYR A 1 368 ? 87.603 -11.994 -88.644 1.00 61.00 368 TYR A O 1
ATOM 2746 N N . VAL A 1 369 ? 87.244 -13.849 -87.408 1.00 61.41 369 VAL A N 1
ATOM 2747 C CA . VAL A 1 369 ? 87.594 -13.296 -86.084 1.00 61.41 369 VAL A CA 1
ATOM 2748 C C . VAL A 1 369 ? 88.202 -14.395 -85.192 1.00 61.41 369 VAL A C 1
ATOM 2750 O O . VAL A 1 369 ? 87.599 -15.463 -85.063 1.00 61.41 369 VAL A O 1
ATOM 2753 N N . GLU A 1 370 ? 89.348 -14.126 -84.547 1.00 64.00 370 GLU A N 1
ATOM 2754 C CA . GLU A 1 370 ? 89.910 -14.923 -83.430 1.00 64.00 370 GLU A CA 1
ATOM 2755 C C . GLU A 1 370 ? 89.388 -14.401 -82.077 1.00 64.00 370 GLU A C 1
ATOM 2757 O O . GLU A 1 370 ? 89.150 -13.205 -81.913 1.00 64.00 370 GLU A O 1
ATOM 2762 N N . ILE A 1 371 ? 89.212 -15.298 -81.103 1.00 65.62 371 ILE A N 1
ATOM 2763 C CA . ILE A 1 371 ? 88.613 -15.036 -79.792 1.00 65.62 371 ILE A CA 1
ATOM 2764 C C . ILE A 1 371 ? 89.552 -15.555 -78.677 1.00 65.62 371 ILE A C 1
ATOM 2766 O O . ILE A 1 371 ? 89.786 -16.767 -78.588 1.00 65.62 371 ILE A O 1
ATOM 2770 N N . PRO A 1 372 ? 90.096 -14.675 -77.810 1.00 61.28 372 PRO A N 1
ATOM 2771 C CA . PRO A 1 372 ? 90.865 -15.069 -76.627 1.00 61.28 372 PRO A CA 1
ATOM 2772 C C . PRO A 1 372 ? 90.067 -15.914 -75.617 1.00 61.28 372 PRO A C 1
ATOM 2774 O O . PRO A 1 372 ? 88.840 -15.945 -75.649 1.00 61.28 372 PRO A O 1
ATOM 2777 N N . ALA A 1 373 ? 90.772 -16.561 -74.682 1.00 63.22 373 ALA A N 1
ATOM 2778 C CA . ALA A 1 373 ? 90.144 -17.211 -73.532 1.00 63.22 373 ALA A CA 1
ATOM 2779 C C . ALA A 1 373 ? 89.447 -16.156 -72.660 1.00 63.22 373 ALA A C 1
ATOM 2781 O O . ALA A 1 373 ? 90.003 -15.084 -72.415 1.00 63.22 373 ALA A O 1
ATOM 2782 N N . LEU A 1 374 ? 88.219 -16.447 -72.236 1.00 67.44 374 LEU A N 1
ATOM 2783 C CA . LEU A 1 374 ? 87.256 -15.431 -71.805 1.00 67.44 374 LEU A CA 1
ATOM 2784 C C . LEU A 1 374 ? 87.373 -15.017 -70.330 1.00 67.44 374 LEU A C 1
ATOM 2786 O O . LEU A 1 374 ? 86.762 -14.018 -69.952 1.00 67.44 374 LEU A O 1
ATOM 2790 N N . GLY A 1 375 ? 88.131 -15.760 -69.517 1.00 68.00 375 GLY A N 1
ATOM 2791 C CA . GLY A 1 375 ? 88.233 -15.555 -68.071 1.00 68.00 375 GLY A CA 1
ATOM 2792 C C . GLY A 1 375 ? 86.937 -15.870 -67.314 1.00 68.00 375 GLY A C 1
ATOM 2793 O O . GLY A 1 375 ? 85.939 -16.291 -67.902 1.00 68.00 375 GLY A O 1
ATOM 2794 N N . HIS A 1 376 ? 86.960 -15.652 -65.998 1.00 72.75 376 HIS A N 1
ATOM 2795 C CA . HIS A 1 376 ? 85.751 -15.620 -65.174 1.00 72.75 376 HIS A CA 1
ATOM 2796 C C . HIS A 1 376 ? 85.260 -14.180 -65.032 1.00 72.75 376 HIS A C 1
ATOM 2798 O O . HIS A 1 376 ? 86.052 -13.267 -64.810 1.00 72.75 376 HIS A O 1
ATOM 2804 N N . ASP A 1 377 ? 83.951 -14.007 -65.165 1.00 75.75 377 ASP A N 1
ATOM 2805 C CA . ASP A 1 377 ? 83.256 -12.725 -65.242 1.00 75.75 377 ASP A CA 1
ATOM 2806 C C . ASP A 1 377 ? 82.120 -12.763 -64.217 1.00 75.75 377 ASP A C 1
ATOM 2808 O O . ASP A 1 377 ? 81.016 -13.220 -64.512 1.00 75.75 377 ASP A O 1
ATOM 2812 N N . TYR A 1 378 ? 82.447 -12.446 -62.963 1.00 80.88 378 TYR A N 1
ATOM 2813 C CA . TYR A 1 378 ? 81.522 -12.553 -61.834 1.00 80.88 378 TYR A CA 1
ATOM 2814 C C . TYR A 1 378 ? 80.571 -11.359 -61.794 1.00 80.88 378 TYR A C 1
ATOM 2816 O O . TYR A 1 378 ? 81.009 -10.220 -61.921 1.00 80.88 378 TYR A O 1
ATOM 2824 N N . ALA A 1 379 ? 79.282 -11.623 -61.577 1.00 74.81 379 ALA A N 1
ATOM 2825 C CA . ALA A 1 379 ? 78.267 -10.583 -61.473 1.00 74.81 379 ALA A CA 1
ATOM 2826 C C . ALA A 1 379 ? 78.608 -9.543 -60.387 1.00 74.81 379 ALA A C 1
ATOM 2828 O O . ALA A 1 379 ? 79.083 -9.882 -59.295 1.00 74.81 379 ALA A O 1
ATOM 2829 N N . ASP A 1 380 ? 78.332 -8.266 -60.662 1.00 74.56 380 ASP A N 1
ATOM 2830 C CA . ASP A 1 380 ? 78.482 -7.192 -59.674 1.00 74.56 380 ASP A CA 1
ATOM 2831 C C . ASP A 1 380 ? 77.465 -7.318 -58.527 1.00 74.56 380 ASP A C 1
ATOM 2833 O O . ASP A 1 380 ? 77.808 -7.071 -57.367 1.00 74.56 380 ASP A O 1
ATOM 2837 N N . ASP A 1 381 ? 76.266 -7.814 -58.831 1.00 74.12 381 ASP A N 1
ATOM 2838 C CA . ASP A 1 381 ? 75.221 -8.124 -57.861 1.00 74.12 381 ASP A CA 1
ATOM 2839 C C . ASP A 1 381 ? 75.339 -9.542 -57.283 1.00 74.12 381 ASP A C 1
ATOM 2841 O O . ASP A 1 381 ? 75.790 -10.486 -57.931 1.00 74.12 381 ASP A O 1
ATOM 2845 N N . TYR A 1 382 ? 74.876 -9.693 -56.041 1.00 79.81 382 TYR A N 1
ATOM 2846 C CA . TYR A 1 382 ? 74.742 -10.991 -55.382 1.00 79.81 382 TYR A CA 1
ATOM 2847 C C . TYR A 1 382 ? 73.377 -11.599 -55.713 1.00 79.81 382 TYR A C 1
ATOM 2849 O O . TYR A 1 382 ? 72.346 -11.014 -55.371 1.00 79.81 382 TYR A O 1
ATOM 2857 N N . THR A 1 383 ? 73.354 -12.806 -56.268 1.00 76.12 383 THR A N 1
ATOM 2858 C CA . THR A 1 383 ? 72.129 -13.602 -56.414 1.00 76.12 383 THR A CA 1
ATOM 2859 C C . THR A 1 383 ? 71.903 -14.466 -55.177 1.00 76.12 383 THR A C 1
ATOM 2861 O O . THR A 1 383 ? 72.851 -14.964 -54.573 1.00 76.12 383 THR A O 1
ATOM 2864 N N . ILE A 1 384 ? 70.642 -14.638 -54.777 1.00 79.44 384 ILE A N 1
ATOM 2865 C CA . ILE A 1 384 ? 70.269 -15.479 -53.633 1.00 79.44 384 ILE A CA 1
ATOM 2866 C C . ILE A 1 384 ? 70.383 -16.949 -54.049 1.00 79.44 384 ILE A C 1
ATOM 2868 O O . ILE A 1 384 ? 69.643 -17.386 -54.927 1.00 79.44 384 ILE A O 1
ATOM 2872 N N . ASP A 1 385 ? 71.277 -17.703 -53.407 1.00 79.00 385 ASP A N 1
ATOM 2873 C CA . ASP A 1 385 ? 71.421 -19.146 -53.643 1.00 79.00 385 ASP A CA 1
ATOM 2874 C C . ASP A 1 385 ? 70.384 -19.927 -52.819 1.00 79.00 385 ASP A C 1
ATOM 2876 O O . ASP A 1 385 ? 69.799 -20.900 -53.292 1.00 79.00 385 ASP A O 1
ATOM 2880 N N . ILE A 1 386 ? 70.136 -19.477 -51.581 1.00 78.88 386 ILE A N 1
ATOM 2881 C CA . ILE A 1 386 ? 69.131 -20.031 -50.665 1.00 78.88 386 ILE A CA 1
ATOM 2882 C C . ILE A 1 386 ? 68.400 -18.857 -49.991 1.00 78.88 386 ILE A C 1
ATOM 2884 O O . ILE A 1 386 ? 69.043 -18.075 -49.287 1.00 78.88 386 ILE A O 1
ATOM 2888 N N . PRO A 1 387 ? 67.075 -18.694 -50.159 1.00 71.88 387 PRO A N 1
ATOM 2889 C CA . PRO A 1 387 ? 66.335 -17.619 -49.502 1.00 71.88 387 PRO A CA 1
ATOM 2890 C C . PRO A 1 387 ? 66.248 -17.842 -47.987 1.00 71.88 387 PRO A C 1
ATOM 2892 O O . PRO A 1 387 ? 66.006 -18.955 -47.521 1.00 71.88 387 PRO A O 1
ATOM 2895 N N . ALA A 1 388 ? 66.412 -16.766 -47.212 1.00 72.56 388 ALA A N 1
ATOM 2896 C CA . ALA A 1 388 ? 66.206 -16.803 -45.767 1.00 72.56 388 ALA A CA 1
ATOM 2897 C C . ALA A 1 388 ? 64.715 -16.945 -45.423 1.00 72.56 388 ALA A C 1
ATOM 2899 O O . ALA A 1 388 ? 63.849 -16.383 -46.095 1.00 72.56 388 ALA A O 1
ATOM 2900 N N . THR A 1 389 ? 64.424 -17.655 -44.336 1.00 73.44 389 THR A N 1
ATOM 2901 C CA . THR A 1 389 ? 63.078 -17.793 -43.768 1.00 73.44 389 THR A CA 1
ATOM 2902 C C . THR A 1 389 ? 62.993 -17.091 -42.407 1.00 73.44 389 THR A C 1
ATOM 2904 O O . THR A 1 389 ? 63.983 -16.570 -41.883 1.00 73.44 389 THR A O 1
ATOM 2907 N N . CYS A 1 390 ? 61.809 -17.115 -41.790 1.00 66.81 390 CYS A N 1
ATOM 2908 C CA . CYS A 1 390 ? 61.595 -16.603 -40.435 1.00 66.81 390 CYS A CA 1
ATOM 2909 C C . CYS A 1 390 ? 62.460 -17.295 -39.361 1.00 66.81 390 CYS A C 1
ATOM 2911 O O . CYS A 1 390 ? 62.663 -16.727 -38.291 1.00 66.81 390 CYS A O 1
ATOM 2913 N N . THR A 1 391 ? 62.960 -18.509 -39.631 1.00 66.69 391 THR A N 1
ATOM 2914 C CA . THR A 1 391 ? 63.663 -19.377 -38.665 1.00 66.69 391 THR A CA 1
ATOM 2915 C C . THR A 1 391 ? 64.961 -20.002 -39.192 1.00 66.69 391 THR A C 1
ATOM 2917 O O . THR A 1 391 ? 65.675 -20.646 -38.426 1.00 66.69 391 THR A O 1
ATOM 2920 N N . THR A 1 392 ? 65.309 -19.839 -40.472 1.00 72.12 392 THR A N 1
ATOM 2921 C CA . THR A 1 392 ? 66.530 -20.404 -41.079 1.00 72.12 392 THR A CA 1
ATOM 2922 C C . THR A 1 392 ? 67.226 -19.368 -41.957 1.00 72.12 392 THR A C 1
ATOM 2924 O O . THR A 1 392 ? 66.594 -18.736 -42.801 1.00 72.12 392 THR A O 1
ATOM 2927 N N . ALA A 1 393 ? 68.525 -19.162 -41.730 1.00 74.88 393 ALA A N 1
ATOM 2928 C CA . ALA A 1 393 ? 69.329 -18.211 -42.493 1.00 74.88 393 ALA A CA 1
ATOM 2929 C C . ALA A 1 393 ? 69.504 -18.676 -43.949 1.00 74.88 393 ALA A C 1
ATOM 2931 O O . ALA A 1 393 ? 69.614 -19.873 -44.214 1.00 74.88 393 ALA A O 1
ATOM 2932 N N . GLY A 1 394 ? 69.537 -17.720 -44.874 1.00 79.31 394 GLY A N 1
ATOM 2933 C CA . GLY A 1 394 ? 69.786 -17.963 -46.296 1.00 79.31 394 GLY A CA 1
ATOM 2934 C C . GLY A 1 394 ? 71.252 -17.755 -46.679 1.00 79.31 394 GLY A C 1
ATOM 2935 O O . GLY A 1 394 ? 72.091 -17.426 -45.838 1.00 79.31 394 GLY A O 1
ATOM 2936 N N . SER A 1 395 ? 71.554 -17.861 -47.970 1.00 81.12 395 SER A N 1
ATOM 2937 C CA . SER A 1 395 ? 72.850 -17.498 -48.550 1.00 81.12 395 SER A CA 1
ATOM 2938 C C . SER A 1 395 ? 72.688 -16.791 -49.893 1.00 81.12 395 SER A C 1
ATOM 2940 O O . SER A 1 395 ? 71.707 -16.990 -50.614 1.00 81.12 395 SER A O 1
ATOM 2942 N N . LYS A 1 396 ? 73.667 -15.951 -50.220 1.00 82.06 396 LYS A N 1
ATOM 2943 C CA . LYS A 1 396 ? 73.818 -15.313 -51.527 1.00 82.06 396 LYS A CA 1
ATOM 2944 C C . LYS A 1 396 ? 75.288 -15.277 -51.932 1.00 82.06 396 LYS A C 1
ATOM 2946 O O . LYS A 1 396 ? 76.161 -15.092 -51.078 1.00 82.06 396 LYS A O 1
ATOM 2951 N N . SER A 1 397 ? 75.555 -15.360 -53.226 1.00 84.38 397 SER A N 1
ATOM 2952 C CA . SER A 1 397 ? 76.905 -15.324 -53.786 1.00 84.38 397 SER A CA 1
ATOM 2953 C C . SER A 1 397 ? 76.928 -14.601 -55.135 1.00 84.38 397 SER A C 1
ATOM 2955 O O . SER A 1 397 ? 75.884 -14.246 -55.690 1.00 84.38 397 SER A O 1
ATOM 2957 N N . LYS A 1 398 ? 78.126 -14.337 -55.655 1.00 82.25 398 LYS A N 1
ATOM 2958 C CA . LYS A 1 398 ? 78.344 -13.767 -56.988 1.00 82.25 398 LYS A CA 1
ATOM 2959 C C . LYS A 1 398 ? 78.664 -14.889 -57.965 1.00 82.25 398 LYS A C 1
ATOM 2961 O O . LYS A 1 398 ? 79.703 -15.539 -57.852 1.00 82.25 398 LYS A O 1
ATOM 2966 N N . HIS A 1 399 ? 77.779 -15.112 -58.930 1.00 77.75 399 HIS A N 1
ATOM 2967 C CA . HIS A 1 399 ? 77.931 -16.157 -59.946 1.00 77.75 399 HIS A CA 1
ATOM 2968 C C . HIS A 1 399 ? 78.708 -15.626 -61.153 1.00 77.75 399 HIS A C 1
ATOM 2970 O O . HIS A 1 399 ? 78.562 -14.465 -61.540 1.00 77.75 399 HIS A O 1
ATOM 2976 N N . CYS A 1 400 ? 79.544 -16.467 -61.757 1.00 77.69 400 CYS A N 1
ATOM 2977 C CA . CYS A 1 400 ? 80.195 -16.165 -63.024 1.00 77.69 400 CYS A CA 1
ATOM 2978 C C . CYS A 1 400 ? 79.156 -16.226 -64.150 1.00 77.69 400 CYS A C 1
ATOM 2980 O O . CYS A 1 400 ? 78.568 -17.270 -64.416 1.00 77.69 400 CYS A O 1
ATOM 2982 N N . LEU A 1 401 ? 78.979 -15.124 -64.879 1.00 73.88 401 LEU A N 1
ATOM 2983 C CA . LEU A 1 401 ? 77.975 -14.933 -65.940 1.00 73.88 401 LEU A CA 1
ATOM 2984 C C . LEU A 1 401 ? 78.145 -15.874 -67.156 1.00 73.88 401 LEU A C 1
ATOM 2986 O O . LEU A 1 401 ? 77.434 -15.751 -68.152 1.00 73.88 401 LEU A O 1
ATOM 2990 N N . ARG A 1 402 ? 79.135 -16.773 -67.108 1.00 67.44 402 ARG A N 1
ATOM 2991 C CA . ARG A 1 402 ? 79.622 -17.605 -68.218 1.00 67.44 402 ARG A CA 1
ATOM 2992 C C . ARG A 1 402 ? 79.860 -19.079 -67.835 1.00 67.44 402 ARG A C 1
ATOM 2994 O O . ARG A 1 402 ? 80.163 -19.872 -68.721 1.00 67.44 402 ARG A O 1
ATOM 3001 N N . CYS A 1 403 ? 79.768 -19.447 -66.549 1.00 73.00 403 CYS A N 1
ATOM 3002 C CA . CYS A 1 403 ? 79.898 -20.827 -66.043 1.00 73.00 403 CYS A CA 1
ATOM 3003 C C . CYS A 1 403 ? 79.532 -20.910 -64.549 1.00 73.00 403 CYS A C 1
ATOM 3005 O O . CYS A 1 403 ? 79.647 -19.910 -63.851 1.00 73.00 403 CYS A O 1
ATOM 3007 N N . ASP A 1 404 ? 79.240 -22.108 -64.035 1.00 75.56 404 ASP A N 1
ATOM 3008 C CA . ASP A 1 404 ? 78.712 -22.379 -62.677 1.00 75.56 404 ASP A CA 1
ATOM 3009 C C . ASP A 1 404 ? 79.693 -22.128 -61.497 1.00 75.56 404 ASP A C 1
ATOM 3011 O O . ASP A 1 404 ? 79.605 -22.756 -60.442 1.00 75.56 404 ASP A O 1
ATOM 3015 N N . ALA A 1 405 ? 80.673 -21.238 -61.666 1.00 72.62 405 ALA A N 1
ATOM 3016 C CA . ALA A 1 405 ? 81.624 -20.840 -60.633 1.00 72.62 405 ALA A CA 1
ATOM 3017 C C . ALA A 1 405 ? 81.066 -19.674 -59.801 1.00 72.62 405 ALA A C 1
ATOM 3019 O O . ALA A 1 405 ? 80.568 -18.695 -60.358 1.00 72.62 405 ALA A O 1
ATOM 3020 N N . THR A 1 406 ? 81.217 -19.737 -58.477 1.00 79.00 406 THR A N 1
ATOM 3021 C CA . THR A 1 406 ? 80.728 -18.717 -57.532 1.00 79.00 406 THR A CA 1
ATOM 3022 C C . THR A 1 406 ? 81.855 -18.135 -56.681 1.00 79.00 406 THR A C 1
ATOM 3024 O O . THR A 1 406 ? 82.753 -18.867 -56.264 1.00 79.00 406 THR A O 1
ATOM 3027 N N . THR A 1 407 ? 81.765 -16.849 -56.345 1.00 76.62 407 THR A N 1
ATOM 3028 C CA . THR A 1 407 ? 82.625 -16.166 -55.363 1.00 76.62 407 THR A CA 1
ATOM 3029 C C . THR A 1 407 ? 81.785 -15.435 -54.310 1.00 76.62 407 THR A C 1
ATOM 3031 O O . THR A 1 407 ? 80.573 -15.285 -54.461 1.00 76.62 407 THR A O 1
ATOM 3034 N N . ASP A 1 408 ? 82.430 -14.982 -53.235 1.00 75.19 408 ASP A N 1
ATOM 3035 C CA . ASP A 1 408 ? 81.866 -14.085 -52.216 1.00 75.19 408 ASP A CA 1
ATOM 3036 C C . ASP A 1 408 ? 80.566 -14.611 -51.572 1.00 75.19 408 ASP A C 1
ATOM 3038 O O . ASP A 1 408 ? 79.564 -13.906 -51.454 1.00 75.19 408 ASP A O 1
ATOM 3042 N N . VAL A 1 409 ? 80.562 -15.879 -51.147 1.00 80.50 409 VAL A N 1
ATOM 3043 C CA . VAL A 1 409 ? 79.405 -16.483 -50.464 1.00 80.50 409 VAL A CA 1
ATOM 3044 C C . VAL A 1 409 ? 79.178 -15.801 -49.108 1.00 80.50 409 VAL A C 1
ATOM 3046 O O . VAL A 1 409 ? 80.050 -15.809 -48.240 1.00 80.50 409 VAL A O 1
ATOM 3049 N N . THR A 1 410 ? 77.988 -15.232 -48.907 1.00 72.94 410 THR A N 1
ATOM 3050 C CA . THR A 1 410 ? 77.595 -14.516 -47.683 1.00 72.94 410 THR A CA 1
ATOM 3051 C C . THR A 1 410 ? 76.240 -14.996 -47.165 1.00 72.94 410 THR A C 1
ATOM 3053 O O . THR A 1 410 ? 75.337 -15.317 -47.938 1.00 72.94 410 THR A O 1
ATOM 3056 N N . ALA A 1 411 ? 76.084 -15.054 -45.840 1.00 73.81 411 ALA A N 1
ATOM 3057 C CA . ALA A 1 411 ? 74.835 -15.471 -45.206 1.00 73.81 411 ALA A CA 1
ATOM 3058 C C . ALA A 1 411 ? 73.805 -14.328 -45.172 1.00 73.81 411 ALA A C 1
ATOM 3060 O O . ALA A 1 411 ? 74.138 -13.181 -44.870 1.00 73.81 411 ALA A O 1
ATOM 3061 N N . ILE A 1 412 ? 72.539 -14.659 -45.427 1.00 74.38 412 ILE A N 1
ATOM 3062 C CA . ILE A 1 412 ? 71.391 -13.764 -45.251 1.00 74.38 412 ILE A CA 1
ATOM 3063 C C . ILE A 1 412 ? 70.780 -14.064 -43.871 1.00 74.38 412 ILE A C 1
ATOM 3065 O O . ILE A 1 412 ? 70.374 -15.208 -43.643 1.00 74.38 412 ILE A O 1
ATOM 3069 N N . PRO A 1 413 ? 70.699 -13.094 -42.940 1.00 70.44 413 PRO A N 1
ATOM 3070 C CA . PRO A 1 413 ? 70.110 -13.326 -41.622 1.00 70.44 413 PRO A CA 1
ATOM 3071 C C . PRO A 1 413 ? 68.618 -13.684 -41.712 1.00 70.44 413 PRO A C 1
ATOM 3073 O O . PRO A 1 413 ? 67.936 -13.329 -42.673 1.00 70.44 413 PRO A O 1
ATOM 3076 N N . VAL A 1 414 ? 68.111 -14.381 -40.690 1.00 73.62 414 VAL A N 1
ATOM 3077 C CA . VAL A 1 414 ? 66.683 -14.731 -40.574 1.00 73.62 414 VAL A CA 1
ATOM 3078 C C . VAL A 1 414 ? 65.796 -13.487 -40.570 1.00 73.62 414 VAL A C 1
ATOM 3080 O O . VAL A 1 414 ? 66.143 -12.469 -39.973 1.00 73.62 414 VAL A O 1
ATOM 3083 N N . THR A 1 415 ? 64.625 -13.583 -41.197 1.00 66.44 415 THR A N 1
ATOM 3084 C CA . THR A 1 415 ? 63.688 -12.452 -41.326 1.00 66.44 415 THR A CA 1
ATOM 3085 C C . THR A 1 415 ? 62.831 -12.214 -40.079 1.00 66.44 415 THR A C 1
ATOM 3087 O O . THR A 1 415 ? 62.204 -11.163 -39.962 1.00 66.44 415 THR A O 1
ATOM 3090 N N . GLY A 1 416 ? 62.815 -13.163 -39.135 1.00 62.81 416 GLY A N 1
ATOM 3091 C CA . GLY A 1 416 ? 61.931 -13.147 -37.968 1.00 62.81 416 GLY A CA 1
ATOM 3092 C C . GLY A 1 416 ? 60.467 -13.458 -38.310 1.00 62.81 416 GLY A C 1
ATOM 3093 O O . GLY A 1 416 ? 60.118 -13.732 -39.458 1.00 62.81 416 GLY A O 1
ATOM 3094 N N . HIS A 1 417 ? 59.597 -13.443 -37.299 1.00 69.12 417 HIS A N 1
ATOM 3095 C CA . HIS A 1 417 ? 58.151 -13.587 -37.495 1.00 69.12 417 HIS A CA 1
ATOM 3096 C C . HIS A 1 417 ? 57.501 -12.218 -37.719 1.00 69.12 417 HIS A C 1
ATOM 3098 O O . HIS A 1 417 ? 57.657 -11.312 -36.901 1.00 69.12 417 HIS A O 1
ATOM 3104 N N . THR A 1 418 ? 56.751 -12.087 -38.811 1.00 63.94 418 THR A N 1
ATOM 3105 C CA . THR A 1 418 ? 55.970 -10.895 -39.154 1.00 63.94 418 THR A CA 1
ATOM 3106 C C . THR A 1 418 ? 54.532 -11.025 -38.662 1.00 63.94 418 THR A C 1
ATOM 3108 O O . THR A 1 418 ? 53.941 -12.105 -38.708 1.00 63.94 418 THR A O 1
ATOM 3111 N N . GLU A 1 419 ? 53.953 -9.920 -38.195 1.00 60.00 419 GLU A N 1
ATOM 3112 C CA . GLU A 1 419 ? 52.600 -9.915 -37.636 1.00 60.00 419 GLU A CA 1
ATOM 3113 C C . GLU A 1 419 ? 51.554 -10.351 -38.678 1.00 60.00 419 GLU A C 1
ATOM 3115 O O . GLU A 1 419 ? 51.634 -9.990 -39.856 1.00 60.00 419 GLU A O 1
ATOM 3120 N N . GLY A 1 420 ? 50.610 -11.195 -38.255 1.00 70.50 420 GLY A N 1
ATOM 3121 C CA . GLY A 1 420 ? 49.526 -11.717 -39.089 1.00 70.50 420 GLY A CA 1
ATOM 3122 C C . GLY A 1 420 ? 48.194 -11.659 -38.360 1.00 70.50 420 GLY A C 1
ATOM 3123 O O . GLY A 1 420 ? 47.392 -10.769 -38.624 1.00 70.50 420 GLY A O 1
ATOM 3124 N N . THR A 1 421 ? 47.975 -12.560 -37.402 1.00 73.50 421 THR A N 1
ATOM 3125 C CA . THR A 1 421 ? 46.907 -12.388 -36.405 1.00 73.50 421 THR A CA 1
ATOM 3126 C C . THR A 1 421 ? 47.525 -12.006 -35.068 1.00 73.50 421 THR A C 1
ATOM 3128 O O . THR A 1 421 ? 48.427 -12.694 -34.587 1.00 73.50 421 THR A O 1
ATOM 3131 N N . ALA A 1 422 ? 47.028 -10.935 -34.449 1.00 75.31 422 ALA A N 1
ATOM 3132 C CA . ALA A 1 422 ? 47.430 -10.546 -33.101 1.00 75.31 422 ALA A CA 1
ATOM 3133 C C . ALA A 1 422 ? 47.082 -11.643 -32.072 1.00 75.31 422 ALA A C 1
ATOM 3135 O O . ALA A 1 422 ? 46.145 -12.422 -32.263 1.00 75.31 422 ALA A O 1
ATOM 3136 N N . ALA A 1 423 ? 47.832 -11.695 -30.969 1.00 80.75 423 ALA A N 1
ATOM 3137 C CA . ALA A 1 423 ? 47.538 -12.597 -29.858 1.00 80.75 423 ALA A CA 1
ATOM 3138 C C . ALA A 1 423 ? 46.220 -12.213 -29.160 1.00 80.75 423 ALA A C 1
ATOM 3140 O O . ALA A 1 423 ? 45.894 -11.032 -29.027 1.00 80.75 423 ALA A O 1
ATOM 3141 N N . THR A 1 424 ? 45.485 -13.206 -28.661 1.00 82.12 424 THR A N 1
ATOM 3142 C CA . THR A 1 424 ? 44.258 -13.006 -27.871 1.00 82.12 424 THR A CA 1
ATOM 3143 C C . THR A 1 424 ? 44.521 -13.314 -26.393 1.00 82.12 424 THR A C 1
ATOM 3145 O O . THR A 1 424 ? 45.656 -13.575 -25.995 1.00 82.12 424 THR A O 1
ATOM 3148 N N . CYS A 1 425 ? 43.493 -13.302 -25.541 1.00 80.94 425 CYS A N 1
ATOM 3149 C CA . CYS A 1 425 ? 43.638 -13.730 -24.145 1.00 80.94 425 CYS A CA 1
ATOM 3150 C C . CYS A 1 425 ? 44.042 -15.206 -23.992 1.00 80.94 425 CYS A C 1
ATOM 3152 O O . CYS A 1 425 ? 44.689 -15.540 -23.001 1.00 80.94 425 CYS A O 1
ATOM 3154 N N . THR A 1 426 ? 43.688 -16.069 -24.952 1.00 80.19 426 THR A N 1
ATOM 3155 C CA . THR A 1 426 ? 43.883 -17.529 -24.879 1.00 80.19 426 THR A CA 1
ATOM 3156 C C . THR A 1 426 ? 44.780 -18.095 -25.984 1.00 80.19 426 THR A C 1
ATOM 3158 O O . THR A 1 426 ? 45.362 -19.159 -25.790 1.00 80.19 426 THR A O 1
ATOM 3161 N N . THR A 1 427 ? 44.945 -17.395 -27.111 1.00 81.25 427 THR A N 1
ATOM 3162 C CA . THR A 1 427 ? 45.777 -17.823 -28.252 1.00 81.25 427 THR A CA 1
ATOM 3163 C C . THR A 1 427 ? 46.972 -16.897 -28.478 1.00 81.25 427 THR A C 1
ATOM 3165 O O . THR A 1 427 ? 46.929 -15.702 -28.180 1.00 81.25 427 THR A O 1
ATOM 3168 N N . LYS A 1 428 ? 48.056 -17.454 -29.026 1.00 82.81 428 LYS A N 1
ATOM 3169 C CA . LYS A 1 428 ? 49.253 -16.707 -29.442 1.00 82.81 428 LYS A CA 1
ATOM 3170 C C . LYS A 1 428 ? 49.018 -15.928 -30.741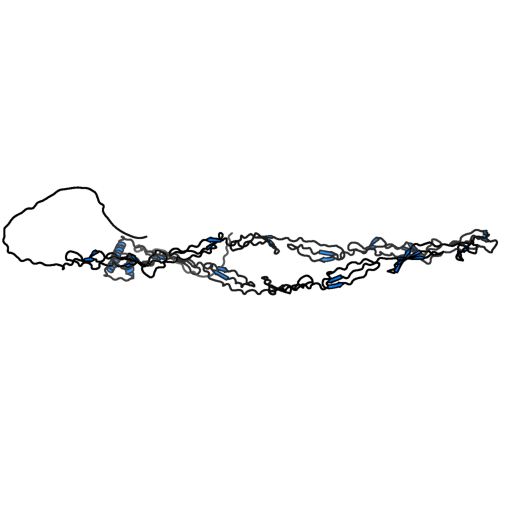 1.00 82.81 428 LYS A C 1
ATOM 3172 O O . LYS A 1 428 ? 47.997 -16.104 -31.404 1.00 82.81 428 LYS A O 1
ATOM 3177 N N . ALA A 1 429 ? 49.976 -15.075 -31.103 1.00 78.50 429 ALA A N 1
ATOM 3178 C CA . ALA A 1 429 ? 49.995 -14.434 -32.414 1.00 78.50 429 ALA A CA 1
ATOM 3179 C C . ALA A 1 429 ? 50.390 -15.454 -33.495 1.00 78.50 429 ALA A C 1
ATOM 3181 O O . ALA A 1 429 ? 51.202 -16.341 -33.230 1.00 78.50 429 ALA A O 1
ATOM 3182 N N . ILE A 1 430 ? 49.851 -15.320 -34.709 1.00 80.06 430 ILE A N 1
ATOM 3183 C CA . ILE A 1 430 ? 50.178 -16.191 -35.850 1.00 80.06 430 ILE A CA 1
ATOM 3184 C C . ILE A 1 430 ? 50.899 -15.367 -36.915 1.00 80.06 430 ILE A C 1
ATOM 3186 O O . ILE A 1 430 ? 50.448 -14.284 -37.291 1.00 80.06 430 ILE A O 1
ATOM 3190 N N . CYS A 1 431 ? 52.031 -15.883 -37.393 1.00 78.75 431 CYS A N 1
ATOM 3191 C CA . CYS A 1 431 ? 52.869 -15.216 -38.384 1.00 78.75 431 CYS A CA 1
ATOM 3192 C C . CYS A 1 431 ? 52.209 -15.215 -39.771 1.00 78.75 431 CYS A C 1
ATOM 3194 O O . CYS A 1 431 ? 51.905 -16.285 -40.306 1.00 78.75 431 CYS A O 1
ATOM 3196 N N . SER A 1 432 ? 52.059 -14.041 -40.392 1.00 75.19 432 SER A N 1
ATOM 3197 C CA . SER A 1 432 ? 51.424 -13.889 -41.716 1.00 75.19 432 SER A CA 1
ATOM 3198 C C . SER A 1 432 ? 52.148 -14.632 -42.842 1.00 75.19 432 SER A C 1
ATOM 3200 O O . SER A 1 432 ? 51.516 -15.036 -43.814 1.00 75.19 432 SER A O 1
ATOM 3202 N N . VAL A 1 433 ? 53.464 -14.829 -42.714 1.00 71.62 433 VAL A N 1
ATOM 3203 C CA . VAL A 1 433 ? 54.314 -15.419 -43.764 1.00 71.62 433 VAL A CA 1
ATOM 3204 C C . VAL A 1 433 ? 54.461 -16.942 -43.644 1.00 71.62 433 VAL A C 1
ATOM 3206 O O . VAL A 1 433 ? 54.711 -17.602 -44.649 1.00 71.62 433 VAL A O 1
ATOM 3209 N N . CYS A 1 434 ? 54.308 -17.528 -42.448 1.00 76.69 434 CYS A N 1
ATOM 3210 C CA . CYS A 1 434 ? 54.551 -18.968 -42.233 1.00 76.69 434 CYS A CA 1
ATOM 3211 C C . CYS A 1 434 ? 53.467 -19.726 -41.446 1.00 76.69 434 CYS A C 1
ATOM 3213 O O . CYS A 1 434 ? 53.608 -20.930 -41.230 1.00 76.69 434 CYS A O 1
ATOM 3215 N N . GLY A 1 435 ? 52.403 -19.053 -40.992 1.00 73.00 435 GLY A N 1
ATOM 3216 C CA . GLY A 1 435 ? 51.270 -19.683 -40.303 1.00 73.00 435 GLY A CA 1
ATOM 3217 C C . GLY A 1 435 ? 51.580 -20.287 -38.926 1.00 73.00 435 GLY A C 1
ATOM 3218 O O . GLY A 1 435 ? 50.722 -20.951 -38.356 1.00 73.00 435 GLY A O 1
ATOM 3219 N N . GLN A 1 436 ? 52.787 -20.084 -38.386 1.00 79.12 436 GLN A N 1
ATOM 3220 C CA . GLN A 1 436 ? 53.185 -20.600 -37.073 1.00 79.12 436 GLN A CA 1
ATOM 3221 C C . GLN A 1 436 ? 52.771 -19.656 -35.938 1.00 79.12 436 GLN A C 1
ATOM 3223 O O . GLN A 1 436 ? 52.870 -18.432 -36.075 1.00 79.12 436 GLN A O 1
ATOM 3228 N N . GLU A 1 437 ? 52.371 -20.234 -34.803 1.00 78.12 437 GLU A N 1
ATOM 3229 C CA . GLU A 1 437 ? 52.176 -19.507 -33.545 1.00 78.12 437 GLU A CA 1
ATOM 3230 C C . GLU A 1 437 ? 53.511 -19.037 -32.953 1.00 78.12 437 GLU A C 1
ATOM 3232 O O . GLU A 1 437 ? 54.456 -19.818 -32.826 1.00 78.12 437 GLU A O 1
ATOM 3237 N N . TYR A 1 438 ? 53.573 -17.783 -32.503 1.00 72.38 438 TYR A N 1
ATOM 3238 C CA . TYR A 1 438 ? 54.749 -17.217 -31.846 1.00 72.38 438 TYR A CA 1
ATOM 3239 C C . TYR A 1 438 ? 54.376 -16.235 -30.721 1.00 72.38 438 TYR A C 1
ATOM 3241 O O . TYR A 1 438 ? 53.247 -15.751 -30.617 1.00 72.38 438 TYR A O 1
ATOM 3249 N N . GLY A 1 439 ? 55.332 -15.973 -29.827 1.00 74.94 439 GLY A N 1
ATOM 3250 C CA . GLY A 1 439 ? 55.104 -15.175 -28.619 1.00 74.94 439 GLY A CA 1
ATOM 3251 C C . GLY A 1 439 ? 54.264 -15.901 -27.558 1.00 74.94 439 GLY A C 1
ATOM 3252 O O . GLY A 1 439 ? 54.327 -17.126 -27.413 1.00 74.94 439 GLY A O 1
ATOM 3253 N N . VAL A 1 440 ? 53.492 -15.129 -26.792 1.00 74.88 440 VAL A N 1
ATOM 3254 C CA . VAL A 1 440 ? 52.611 -15.601 -25.711 1.00 74.88 440 VAL A CA 1
ATOM 3255 C C . VAL A 1 440 ? 51.191 -15.070 -25.910 1.00 74.88 440 VAL A C 1
ATOM 3257 O O . VAL A 1 440 ? 51.005 -14.012 -26.508 1.00 74.88 440 VAL A O 1
ATOM 3260 N N . ALA A 1 441 ? 50.191 -15.794 -25.404 1.00 80.50 441 ALA A N 1
ATOM 3261 C CA . ALA A 1 441 ? 48.837 -15.258 -25.283 1.00 80.50 441 ALA A CA 1
ATOM 3262 C C . ALA A 1 441 ? 48.824 -14.094 -24.272 1.00 80.50 441 ALA A C 1
ATOM 3264 O O . ALA A 1 441 ? 49.589 -14.095 -23.307 1.00 80.50 441 ALA A O 1
ATOM 3265 N N . LEU A 1 442 ? 47.946 -13.111 -24.475 1.00 83.06 442 LEU A N 1
ATOM 3266 C CA . LEU A 1 442 ? 47.885 -11.878 -23.677 1.00 83.06 442 LEU A CA 1
ATOM 3267 C C . LEU A 1 442 ? 47.377 -12.079 -22.241 1.00 83.06 442 LEU A C 1
ATOM 3269 O O . LEU A 1 442 ? 47.443 -11.143 -21.442 1.00 83.06 442 LEU A O 1
ATOM 3273 N N . GLY A 1 443 ? 46.828 -13.258 -21.934 1.00 77.25 443 GLY A N 1
ATOM 3274 C CA . GLY A 1 443 ? 46.151 -13.549 -20.674 1.00 77.25 443 GLY A CA 1
ATOM 3275 C C . GLY A 1 443 ? 44.854 -12.754 -20.492 1.00 77.25 443 GLY A C 1
ATOM 3276 O O . GLY A 1 443 ? 44.519 -11.845 -21.260 1.00 77.25 443 GLY A O 1
ATOM 3277 N N . HIS A 1 444 ? 44.100 -13.092 -19.449 1.00 83.81 444 HIS A N 1
ATOM 3278 C CA . HIS A 1 444 ? 42.898 -12.349 -19.092 1.00 83.81 444 HIS A CA 1
ATOM 3279 C C . HIS A 1 444 ? 43.258 -11.080 -18.306 1.00 83.81 444 HIS A C 1
ATOM 3281 O O . HIS A 1 444 ? 43.860 -11.147 -17.238 1.00 83.81 444 HIS A O 1
ATOM 3287 N N . ASN A 1 445 ? 42.852 -9.913 -18.814 1.00 86.19 445 ASN A N 1
ATOM 3288 C CA . ASN A 1 445 ? 42.899 -8.658 -18.062 1.00 86.19 445 ASN A CA 1
ATOM 3289 C C . ASN A 1 445 ? 41.665 -8.574 -17.149 1.00 86.19 445 ASN A C 1
ATOM 3291 O O . ASN A 1 445 ? 40.601 -8.133 -17.587 1.00 86.19 445 ASN A O 1
ATOM 3295 N N . LEU A 1 446 ? 41.784 -9.122 -15.940 1.00 88.75 446 LEU A N 1
ATOM 3296 C CA . LEU A 1 446 ? 40.668 -9.417 -15.040 1.00 88.75 446 LEU A CA 1
ATOM 3297 C C . LEU A 1 446 ? 40.248 -8.183 -14.226 1.00 88.75 446 LEU A C 1
ATOM 3299 O O . LEU A 1 446 ? 41.022 -7.653 -13.433 1.00 88.75 446 LEU A O 1
ATOM 3303 N N . ILE A 1 447 ? 38.997 -7.758 -14.402 1.00 85.75 447 ILE A N 1
ATOM 3304 C CA . ILE A 1 447 ? 38.310 -6.776 -13.557 1.00 85.75 447 ILE A CA 1
ATOM 3305 C C . ILE A 1 447 ? 37.539 -7.545 -12.484 1.00 85.75 447 ILE A C 1
ATOM 3307 O O . ILE A 1 447 ? 36.795 -8.467 -12.815 1.00 85.75 447 ILE A O 1
ATOM 3311 N N . ALA A 1 448 ? 37.708 -7.171 -11.216 1.00 86.75 448 ALA A N 1
ATOM 3312 C CA . ALA A 1 448 ? 36.996 -7.775 -10.094 1.00 86.75 448 ALA A CA 1
ATOM 3313 C C . ALA A 1 448 ? 35.697 -7.021 -9.767 1.00 86.75 448 ALA A C 1
ATOM 3315 O O . ALA A 1 448 ? 35.684 -5.793 -9.685 1.00 86.75 448 ALA A O 1
ATOM 3316 N N . HIS A 1 449 ? 34.632 -7.779 -9.516 1.00 85.88 449 HIS A N 1
ATOM 3317 C CA . HIS A 1 449 ? 33.314 -7.306 -9.103 1.00 85.88 449 HIS A CA 1
ATOM 3318 C C . HIS A 1 449 ? 33.010 -7.793 -7.688 1.00 85.88 449 HIS A C 1
ATOM 3320 O O . HIS A 1 449 ? 33.297 -8.939 -7.331 1.00 85.88 449 HIS A O 1
ATOM 3326 N N . VAL A 1 450 ? 32.414 -6.926 -6.871 1.00 85.62 450 VAL A N 1
ATOM 3327 C CA . VAL A 1 450 ? 32.065 -7.256 -5.483 1.00 85.62 450 VAL A CA 1
ATOM 3328 C C . VAL A 1 450 ? 30.858 -8.197 -5.406 1.00 85.62 450 VAL A C 1
ATOM 3330 O O . VAL A 1 450 ? 29.949 -8.147 -6.239 1.00 85.62 450 VAL A O 1
ATOM 3333 N N . ALA A 1 451 ? 30.851 -9.053 -4.382 1.00 85.88 451 ALA A N 1
ATOM 3334 C CA . ALA A 1 451 ? 29.728 -9.935 -4.085 1.00 85.88 451 ALA A CA 1
ATOM 3335 C C . ALA A 1 451 ? 28.465 -9.133 -3.735 1.00 85.88 451 ALA A C 1
ATOM 3337 O O . ALA A 1 451 ? 28.547 -8.088 -3.084 1.00 85.88 451 ALA A O 1
ATOM 3338 N N . LYS A 1 452 ? 27.294 -9.673 -4.081 1.00 87.94 452 LYS A N 1
ATOM 3339 C CA . LYS A 1 452 ? 25.999 -9.200 -3.581 1.00 87.94 452 LYS A CA 1
ATOM 3340 C C . LYS A 1 452 ? 25.341 -10.327 -2.796 1.00 87.94 452 LYS A C 1
ATOM 3342 O O . LYS A 1 452 ? 25.127 -11.410 -3.335 1.00 87.94 452 LYS A O 1
ATOM 3347 N N . ALA A 1 453 ? 24.995 -10.080 -1.536 1.00 84.31 453 ALA A N 1
ATOM 3348 C CA . ALA A 1 453 ? 24.229 -11.042 -0.749 1.00 84.31 453 ALA A CA 1
ATOM 3349 C C . ALA A 1 453 ? 22.828 -11.251 -1.354 1.00 84.31 453 ALA A C 1
ATOM 3351 O O . ALA A 1 453 ? 22.185 -10.293 -1.787 1.00 84.31 453 ALA A O 1
ATOM 3352 N N . ALA A 1 454 ? 22.353 -12.497 -1.366 1.00 86.50 454 ALA A N 1
ATOM 3353 C CA . ALA A 1 454 ? 20.969 -12.804 -1.715 1.00 86.50 454 ALA A CA 1
ATOM 3354 C C . ALA A 1 454 ? 20.014 -12.302 -0.618 1.00 86.50 454 ALA A C 1
ATOM 3356 O O . ALA A 1 454 ? 20.354 -12.325 0.567 1.00 86.50 454 ALA A O 1
ATOM 3357 N N . THR A 1 455 ? 18.812 -11.876 -1.003 1.00 87.25 455 THR A N 1
ATOM 3358 C CA . THR A 1 455 ? 17.736 -11.499 -0.072 1.00 87.25 455 THR A CA 1
ATOM 3359 C C . THR A 1 455 ? 16.647 -12.577 -0.078 1.00 87.25 455 THR A C 1
ATOM 3361 O O . THR A 1 455 ? 16.828 -13.645 -0.662 1.00 87.25 455 THR A O 1
ATOM 3364 N N . CYS A 1 456 ? 15.505 -12.349 0.579 1.00 84.12 456 CYS A N 1
ATOM 3365 C CA . CYS A 1 456 ? 14.391 -13.306 0.532 1.00 84.12 456 CYS A CA 1
ATOM 3366 C C . CYS A 1 456 ? 13.765 -13.426 -0.872 1.00 84.12 456 CYS A C 1
ATOM 3368 O O . CYS A 1 456 ? 13.211 -14.473 -1.198 1.00 84.12 456 CYS A O 1
ATOM 3370 N N . THR A 1 457 ? 13.865 -12.372 -1.690 1.00 83.88 457 THR A N 1
ATOM 3371 C CA . THR A 1 457 ? 13.223 -12.248 -3.012 1.00 83.88 457 THR A CA 1
ATOM 3372 C C . THR A 1 457 ? 14.221 -12.038 -4.151 1.00 83.88 457 THR A C 1
ATOM 3374 O O . THR A 1 457 ? 13.998 -12.530 -5.254 1.00 83.88 457 THR A O 1
ATOM 3377 N N . GLU A 1 458 ? 15.337 -11.349 -3.903 1.00 85.44 458 GLU A N 1
ATOM 3378 C CA . GLU A 1 458 ? 16.390 -11.133 -4.893 1.00 85.44 458 GLU A CA 1
ATOM 3379 C C . GLU A 1 458 ? 17.503 -12.171 -4.772 1.00 85.44 458 GLU A C 1
ATOM 3381 O O . GLU A 1 458 ? 17.955 -12.523 -3.679 1.00 85.44 458 GLU A O 1
ATOM 3386 N N . LYS A 1 459 ? 18.007 -12.603 -5.926 1.00 88.75 459 LYS A N 1
ATOM 3387 C CA . LYS A 1 459 ? 19.226 -13.401 -6.017 1.00 88.75 459 LYS A CA 1
ATOM 3388 C C . LYS A 1 459 ? 20.466 -12.558 -5.699 1.00 88.75 459 LYS A C 1
ATOM 3390 O O . LYS A 1 459 ? 20.496 -11.347 -5.939 1.00 88.75 459 LYS A O 1
ATOM 3395 N N . GLY A 1 460 ? 21.492 -13.224 -5.184 1.00 89.12 460 GLY A N 1
ATOM 3396 C CA . GLY A 1 460 ? 22.829 -12.676 -4.972 1.00 89.12 460 GLY A CA 1
ATOM 3397 C C . GLY A 1 460 ? 23.838 -13.225 -5.980 1.00 89.12 460 GLY A C 1
ATOM 3398 O O . GLY A 1 460 ? 23.480 -13.923 -6.927 1.00 89.12 460 GLY A O 1
ATOM 3399 N N . TRP A 1 461 ? 25.115 -12.941 -5.750 1.00 89.69 461 TRP A N 1
ATOM 3400 C CA . TRP A 1 461 ? 26.240 -13.528 -6.478 1.00 89.69 461 TRP A CA 1
ATOM 3401 C C . TRP A 1 461 ? 27.523 -13.469 -5.648 1.00 89.69 461 TRP A C 1
ATOM 3403 O O . TRP A 1 461 ? 27.723 -12.546 -4.848 1.00 89.69 461 TRP A O 1
ATOM 3413 N N . ASN A 1 462 ? 28.407 -14.441 -5.873 1.00 86.81 462 ASN A N 1
ATOM 3414 C CA . ASN A 1 462 ? 29.766 -14.433 -5.330 1.00 86.81 462 ASN A CA 1
ATOM 3415 C C . ASN A 1 462 ? 30.575 -13.249 -5.896 1.00 86.81 462 ASN A C 1
ATOM 3417 O O . ASN A 1 462 ? 30.217 -12.667 -6.920 1.00 86.81 462 ASN A O 1
ATOM 3421 N N . ALA A 1 463 ? 31.684 -12.882 -5.248 1.00 87.94 463 ALA A N 1
ATOM 3422 C CA . ALA A 1 463 ? 32.636 -11.951 -5.856 1.00 87.94 463 ALA A CA 1
ATOM 3423 C C . ALA A 1 463 ? 33.263 -12.633 -7.081 1.00 87.94 463 ALA A C 1
ATOM 3425 O O . ALA A 1 463 ? 33.772 -13.747 -6.966 1.00 87.94 463 ALA A O 1
ATOM 3426 N N . TYR A 1 464 ? 33.206 -11.985 -8.242 1.00 87.12 464 TYR A N 1
ATOM 3427 C CA . TYR A 1 464 ? 33.556 -12.600 -9.523 1.00 87.12 464 TYR A CA 1
ATOM 3428 C C . TYR A 1 464 ? 34.491 -11.714 -10.341 1.00 87.12 464 TYR A C 1
ATOM 3430 O O . TYR A 1 464 ? 34.635 -10.522 -10.075 1.00 87.12 464 TYR A O 1
ATOM 3438 N N . GLN A 1 465 ? 35.150 -12.297 -11.338 1.00 89.62 465 GLN A N 1
ATOM 3439 C CA . GLN A 1 465 ? 36.059 -11.581 -12.225 1.00 89.62 465 GLN A CA 1
ATOM 3440 C C . GLN A 1 465 ? 35.615 -11.716 -13.678 1.00 89.62 465 GLN A C 1
ATOM 3442 O O . GLN A 1 465 ? 35.191 -12.790 -14.097 1.00 89.62 465 GLN A O 1
ATOM 3447 N N . THR A 1 466 ? 35.741 -10.636 -14.450 1.00 88.50 466 THR A N 1
ATOM 3448 C CA . THR A 1 466 ? 35.467 -10.603 -15.896 1.00 88.50 466 THR A CA 1
ATOM 3449 C C . THR A 1 466 ? 36.686 -10.105 -16.652 1.00 88.50 466 THR A C 1
ATOM 3451 O O . THR A 1 466 ? 37.302 -9.121 -16.238 1.00 88.50 466 THR A O 1
ATOM 3454 N N . CYS A 1 467 ? 37.021 -10.705 -17.790 1.00 89.50 467 CYS A N 1
ATOM 3455 C CA . CYS A 1 467 ? 38.082 -10.171 -18.631 1.00 89.50 467 CYS A CA 1
ATOM 3456 C C . CYS A 1 467 ? 37.604 -8.951 -19.435 1.00 89.50 467 CYS A C 1
ATOM 3458 O O . CYS A 1 467 ? 36.632 -9.019 -20.174 1.00 89.50 467 CYS A O 1
ATOM 3460 N N . SER A 1 468 ? 38.347 -7.844 -19.395 1.00 87.00 468 SER A N 1
ATOM 3461 C CA . SER A 1 468 ? 38.034 -6.632 -20.171 1.00 87.00 468 SER A CA 1
ATOM 3462 C C . SER A 1 468 ? 38.335 -6.737 -21.682 1.00 87.00 468 SER A C 1
ATOM 3464 O O . SER A 1 468 ? 38.441 -5.713 -22.354 1.00 87.00 468 SER A O 1
ATOM 3466 N N . ARG A 1 469 ? 38.612 -7.943 -22.195 1.00 82.56 469 ARG A N 1
ATOM 3467 C CA . ARG A 1 469 ? 39.083 -8.213 -23.571 1.00 82.56 469 ARG A CA 1
ATOM 3468 C C . ARG A 1 469 ? 38.412 -9.431 -24.231 1.00 82.56 469 ARG A C 1
ATOM 3470 O O . ARG A 1 469 ? 38.672 -9.684 -25.401 1.00 82.56 469 ARG A O 1
ATOM 3477 N N . CYS A 1 470 ? 37.625 -10.213 -23.489 1.00 84.12 470 CYS A N 1
ATOM 3478 C CA . CYS A 1 470 ? 36.901 -11.397 -23.969 1.00 84.12 470 CYS A CA 1
ATOM 3479 C C . CYS A 1 470 ? 35.865 -11.838 -22.925 1.00 84.12 470 CYS A C 1
ATOM 3481 O O . CYS A 1 470 ? 35.989 -11.477 -21.756 1.00 84.12 470 CYS A O 1
ATOM 3483 N N . ASP A 1 471 ? 34.912 -12.685 -23.310 1.00 84.25 471 ASP A N 1
ATOM 3484 C CA . ASP A 1 471 ? 33.749 -13.076 -22.490 1.00 84.25 471 ASP A CA 1
ATOM 3485 C C . ASP A 1 471 ? 34.066 -14.025 -21.310 1.00 84.25 471 ASP A C 1
ATOM 3487 O O . ASP A 1 471 ? 33.180 -14.679 -20.759 1.00 84.25 471 ASP A O 1
ATOM 3491 N N . TYR A 1 472 ? 35.334 -14.120 -20.898 1.00 84.06 472 TYR A N 1
ATOM 3492 C CA . TYR A 1 472 ? 35.733 -14.879 -19.714 1.00 84.06 472 TYR A CA 1
ATOM 3493 C C . TYR A 1 472 ? 35.149 -14.239 -18.451 1.00 84.06 472 TYR A C 1
ATOM 3495 O O . TYR A 1 472 ? 35.441 -13.079 -18.141 1.00 84.06 472 TYR A O 1
ATOM 3503 N N . SER A 1 473 ? 34.375 -15.021 -17.699 1.00 85.81 473 SER A N 1
ATOM 3504 C CA . SER A 1 473 ? 33.741 -14.618 -16.447 1.00 85.81 473 SER A CA 1
ATOM 3505 C C . SER A 1 473 ? 33.756 -15.764 -15.436 1.00 85.81 473 SER A C 1
ATOM 3507 O O . SER A 1 473 ? 33.528 -16.914 -15.804 1.00 85.81 473 SER A O 1
ATOM 3509 N N . THR A 1 474 ? 33.975 -15.449 -14.158 1.00 88.94 474 THR A N 1
ATOM 3510 C CA . THR A 1 474 ? 33.840 -16.391 -13.028 1.00 88.94 474 THR A CA 1
ATOM 3511 C C . THR A 1 474 ? 32.526 -16.179 -12.260 1.00 88.94 474 THR A C 1
ATOM 3513 O O . THR A 1 474 ? 32.483 -16.346 -11.041 1.00 88.94 474 THR A O 1
ATOM 3516 N N . TYR A 1 475 ? 31.482 -15.688 -12.935 1.00 86.12 475 TYR A N 1
ATOM 3517 C CA . TYR A 1 475 ? 30.206 -15.338 -12.309 1.00 86.12 475 TYR A CA 1
ATOM 3518 C C . TYR A 1 475 ? 29.446 -16.574 -11.812 1.00 86.12 475 TYR A C 1
ATOM 3520 O O . TYR A 1 475 ? 29.108 -17.459 -12.595 1.00 86.12 475 TYR A O 1
ATOM 3528 N N . GLU A 1 476 ? 29.114 -16.579 -10.521 1.00 85.38 476 GLU A N 1
ATOM 3529 C CA . GLU A 1 476 ? 28.251 -17.574 -9.884 1.00 85.38 476 GLU A CA 1
ATOM 3530 C C . GLU A 1 476 ? 27.089 -16.881 -9.167 1.00 85.38 476 GLU A C 1
ATOM 3532 O O . GLU A 1 476 ? 27.284 -16.005 -8.318 1.00 85.38 476 GLU A O 1
ATOM 3537 N N . GLU A 1 477 ? 25.871 -17.295 -9.511 1.00 89.44 477 GLU A N 1
ATOM 3538 C CA . GLU A 1 477 ? 24.621 -16.770 -8.967 1.00 89.44 477 GLU A CA 1
ATOM 3539 C C . GLU A 1 477 ? 24.245 -17.493 -7.661 1.00 89.44 477 GLU A C 1
ATOM 3541 O O . GLU A 1 477 ? 24.266 -18.721 -7.585 1.00 89.44 477 GLU A O 1
ATOM 3546 N N . ILE A 1 478 ? 23.849 -16.736 -6.636 1.00 87.12 478 ILE A N 1
ATOM 3547 C CA . ILE A 1 478 ? 23.319 -17.271 -5.377 1.00 87.12 478 ILE A CA 1
ATOM 3548 C C . ILE A 1 478 ? 21.794 -17.154 -5.430 1.00 87.12 478 ILE A C 1
ATOM 3550 O O . ILE A 1 478 ? 21.259 -16.048 -5.534 1.00 87.12 478 ILE A O 1
ATOM 3554 N N . ALA A 1 479 ? 21.083 -18.277 -5.330 1.00 84.81 479 ALA A N 1
ATOM 3555 C CA . ALA A 1 479 ? 19.621 -18.285 -5.301 1.00 84.81 479 ALA A CA 1
ATOM 3556 C C . ALA A 1 479 ? 19.057 -17.398 -4.170 1.00 84.81 479 ALA A C 1
ATOM 3558 O O . ALA A 1 479 ? 19.655 -17.278 -3.099 1.00 84.81 479 ALA A O 1
ATOM 3559 N N . ALA A 1 480 ? 17.886 -16.794 -4.402 1.00 86.81 480 ALA A N 1
ATOM 3560 C CA . ALA A 1 480 ? 17.168 -16.051 -3.369 1.00 86.81 480 ALA A CA 1
ATOM 3561 C C . ALA A 1 480 ? 16.878 -16.961 -2.160 1.00 86.81 480 ALA A C 1
ATOM 3563 O O . ALA A 1 480 ? 16.524 -18.129 -2.320 1.00 86.81 480 ALA A O 1
ATOM 3564 N N . LEU A 1 481 ? 17.015 -16.422 -0.948 1.00 86.50 481 LEU A N 1
ATOM 3565 C CA . LEU A 1 481 ? 16.979 -17.179 0.311 1.00 86.50 481 LEU A CA 1
ATOM 3566 C C . LEU A 1 481 ? 15.589 -17.725 0.678 1.00 86.50 481 LEU A C 1
ATOM 3568 O O . LEU A 1 481 ? 15.474 -18.489 1.640 1.00 86.50 481 LEU A O 1
ATOM 3572 N N . GLY A 1 482 ? 14.548 -17.292 -0.039 1.00 83.19 482 GLY A N 1
ATOM 3573 C CA . GLY A 1 482 ? 13.149 -17.552 0.282 1.00 83.19 482 GLY A CA 1
ATOM 3574 C C . GLY A 1 482 ? 12.688 -16.867 1.572 1.00 83.19 482 GLY A C 1
ATOM 3575 O O . GLY A 1 482 ? 13.474 -16.290 2.332 1.00 83.19 482 GLY A O 1
ATOM 3576 N N . HIS A 1 483 ? 11.385 -16.941 1.840 1.00 86.50 483 HIS A N 1
ATOM 3577 C CA . HIS A 1 483 ? 10.822 -16.475 3.104 1.00 86.50 483 HIS A CA 1
ATOM 3578 C C . HIS A 1 483 ? 10.976 -17.548 4.188 1.00 86.50 483 HIS A C 1
ATOM 3580 O O . HIS A 1 483 ? 10.540 -18.684 4.016 1.00 86.50 483 HIS A O 1
ATOM 3586 N N . ASN A 1 484 ? 11.568 -17.180 5.326 1.00 88.19 484 ASN A N 1
ATOM 3587 C CA . ASN A 1 484 ? 11.602 -18.025 6.519 1.00 88.19 484 ASN A CA 1
ATOM 3588 C C . ASN A 1 484 ? 10.328 -17.772 7.331 1.00 88.19 484 ASN A C 1
ATOM 3590 O O . ASN A 1 484 ? 10.303 -16.881 8.181 1.00 88.19 484 ASN A O 1
ATOM 3594 N N . LEU A 1 485 ? 9.256 -18.472 6.966 1.00 90.50 485 LEU A N 1
ATOM 3595 C CA . LEU A 1 485 ? 7.901 -18.221 7.453 1.00 90.50 485 LEU A CA 1
ATOM 3596 C C . LEU A 1 485 ? 7.730 -18.641 8.923 1.00 90.50 485 LEU A C 1
ATOM 3598 O O . LEU A 1 485 ? 8.217 -19.687 9.345 1.00 90.50 485 LEU A O 1
ATOM 3602 N N . LEU A 1 486 ? 7.019 -17.806 9.678 1.00 86.00 486 LEU A N 1
ATOM 3603 C CA . LEU A 1 486 ? 6.541 -18.048 11.036 1.00 86.00 486 LEU A CA 1
ATOM 3604 C C . LEU A 1 486 ? 5.014 -17.953 11.024 1.00 86.00 486 LEU A C 1
ATOM 3606 O O . LEU A 1 486 ? 4.484 -16.929 10.587 1.00 86.00 486 LEU A O 1
ATOM 3610 N N . ASP A 1 487 ? 4.330 -18.995 11.491 1.00 90.62 487 ASP A N 1
ATOM 3611 C CA . ASP A 1 487 ? 2.867 -19.065 11.545 1.00 90.62 487 ASP A CA 1
ATOM 3612 C C . ASP A 1 487 ? 2.291 -18.353 12.779 1.00 90.62 487 ASP A C 1
ATOM 3614 O O . ASP A 1 487 ? 2.762 -18.537 13.903 1.00 90.62 487 ASP A O 1
ATOM 3618 N N . HIS A 1 488 ? 1.217 -17.590 12.575 1.00 88.19 488 HIS A N 1
ATOM 3619 C CA . HIS A 1 488 ? 0.444 -16.900 13.609 1.00 88.19 488 HIS A CA 1
ATOM 3620 C C . HIS A 1 488 ? -1.012 -17.366 13.572 1.00 88.19 488 HIS A C 1
ATOM 3622 O O . HIS A 1 488 ? -1.631 -17.458 12.509 1.00 88.19 488 HIS A O 1
ATOM 3628 N N . ALA A 1 489 ? -1.577 -17.648 14.745 1.00 87.62 489 ALA A N 1
ATOM 3629 C CA . ALA A 1 489 ? -2.950 -18.125 14.861 1.00 87.62 489 ALA A CA 1
ATOM 3630 C C . ALA A 1 489 ? -3.984 -17.038 14.505 1.00 87.62 489 ALA A C 1
ATOM 3632 O O . ALA A 1 489 ? -3.812 -15.856 14.818 1.00 87.62 489 ALA A O 1
ATOM 3633 N N . ALA A 1 490 ? -5.091 -17.469 13.897 1.00 88.31 490 ALA A N 1
ATOM 3634 C CA . ALA A 1 490 ? -6.256 -16.625 13.653 1.00 88.31 490 ALA A CA 1
ATOM 3635 C C . ALA A 1 490 ? -6.861 -16.113 14.969 1.00 88.31 490 ALA A C 1
ATOM 3637 O O . ALA A 1 490 ? -6.904 -16.841 15.965 1.00 88.31 490 ALA A O 1
ATOM 3638 N N . LYS A 1 491 ? -7.431 -14.906 14.942 1.00 90.31 491 LYS A N 1
ATOM 3639 C CA . LYS A 1 491 ? -8.318 -14.402 15.997 1.00 90.31 491 LYS A CA 1
ATOM 3640 C C . LYS A 1 491 ? -9.689 -14.127 15.393 1.00 90.31 491 LYS A C 1
ATOM 3642 O O . LYS A 1 491 ? -9.805 -13.343 14.456 1.00 90.31 491 LYS A O 1
ATOM 3647 N N . ALA A 1 492 ? -10.737 -14.738 15.939 1.00 86.69 492 ALA A N 1
ATOM 3648 C CA . ALA A 1 492 ? -12.103 -14.421 15.535 1.00 86.69 492 ALA A CA 1
ATOM 3649 C C . ALA A 1 492 ? -12.452 -12.961 15.884 1.00 86.69 492 ALA A C 1
ATOM 3651 O O . ALA A 1 492 ? -12.096 -12.471 16.956 1.00 86.69 492 ALA A O 1
ATOM 3652 N N . ALA A 1 493 ? -13.161 -12.277 14.985 1.00 88.06 493 ALA A N 1
ATOM 3653 C CA . ALA A 1 493 ? -13.728 -10.962 15.270 1.00 88.06 493 ALA A CA 1
ATOM 3654 C C . ALA A 1 493 ? -14.892 -11.079 16.270 1.00 88.06 493 ALA A C 1
ATOM 3656 O O . ALA A 1 493 ? -15.626 -12.069 16.264 1.00 88.06 493 ALA A O 1
ATOM 3657 N N . THR A 1 494 ? -15.085 -10.057 17.103 1.00 88.81 494 THR A N 1
ATOM 3658 C CA . THR A 1 494 ? -16.234 -9.943 18.017 1.00 88.81 494 THR A CA 1
ATOM 3659 C C . THR A 1 494 ? -17.162 -8.821 17.543 1.00 88.81 494 THR A C 1
ATOM 3661 O O . THR A 1 494 ? -16.951 -8.246 16.476 1.00 88.81 494 THR A O 1
ATOM 3664 N N . CYS A 1 495 ? -18.208 -8.484 18.302 1.00 85.88 495 CYS A N 1
ATOM 3665 C CA . CYS A 1 495 ? -19.088 -7.360 17.955 1.00 85.88 495 CYS A CA 1
ATOM 3666 C C . CYS A 1 495 ? -18.351 -6.006 17.937 1.00 85.88 495 CYS A C 1
ATOM 3668 O O . CYS A 1 495 ? -18.730 -5.112 17.184 1.00 85.88 495 CYS A O 1
ATOM 3670 N N . THR A 1 496 ? -17.304 -5.864 18.757 1.00 84.69 496 THR A N 1
ATOM 3671 C CA . THR A 1 496 ? -16.571 -4.608 18.998 1.00 84.69 496 THR A CA 1
ATOM 3672 C C . THR A 1 496 ? -15.094 -4.681 18.613 1.00 84.69 496 THR A C 1
ATOM 3674 O O . THR A 1 496 ? -14.524 -3.672 18.201 1.00 84.69 496 THR A O 1
ATOM 3677 N N . GLU A 1 497 ? -14.465 -5.855 18.703 1.00 86.69 497 GLU A N 1
ATOM 3678 C CA . GLU A 1 497 ? -13.070 -6.062 18.316 1.00 86.69 497 GLU A CA 1
ATOM 3679 C C . GLU A 1 497 ? -12.948 -6.669 16.920 1.00 86.69 497 GLU A C 1
ATOM 3681 O O . GLU A 1 497 ? -13.684 -7.581 16.536 1.00 86.69 497 GLU A O 1
ATOM 3686 N N . LYS A 1 498 ? -11.944 -6.201 16.178 1.00 90.06 498 LYS A N 1
ATOM 3687 C CA . LYS A 1 498 ? -11.519 -6.832 14.931 1.00 90.06 498 LYS A CA 1
ATOM 3688 C C . LYS A 1 498 ? -10.832 -8.175 15.197 1.00 90.06 498 LYS A C 1
ATOM 3690 O O . LYS A 1 498 ? -10.210 -8.379 16.244 1.00 90.06 498 LYS A O 1
ATOM 3695 N N . GLY A 1 499 ? -10.915 -9.056 14.210 1.00 90.44 499 GLY A N 1
ATOM 3696 C CA . GLY A 1 499 ? -10.168 -10.308 14.138 1.00 90.44 499 GLY A CA 1
ATOM 3697 C C . GLY A 1 499 ? -9.123 -10.285 13.024 1.00 90.44 499 GLY A C 1
ATOM 3698 O O . GLY A 1 499 ? -8.873 -9.252 12.402 1.00 90.44 499 GLY A O 1
ATOM 3699 N N . TRP A 1 500 ? -8.547 -11.445 12.739 1.00 92.69 500 TRP A N 1
ATOM 3700 C CA . TRP A 1 500 ? -7.661 -11.688 11.603 1.00 92.69 500 TRP A CA 1
ATOM 3701 C C . TRP A 1 500 ? -7.641 -13.175 11.244 1.00 92.69 500 TRP A C 1
ATOM 3703 O O . TRP A 1 500 ? -7.780 -14.039 12.117 1.00 92.69 500 TRP A O 1
ATOM 3713 N N . ASP A 1 501 ? -7.448 -13.469 9.958 1.00 91.31 501 ASP A N 1
ATOM 3714 C CA . ASP A 1 501 ? -7.170 -14.830 9.491 1.00 91.31 501 ASP A CA 1
ATOM 3715 C C . ASP A 1 501 ? -5.829 -15.336 10.059 1.00 91.31 501 ASP A C 1
ATOM 3717 O O . ASP A 1 501 ? -4.991 -14.551 10.507 1.00 91.31 501 ASP A O 1
ATOM 3721 N N . ALA A 1 502 ? -5.594 -16.651 10.028 1.00 89.62 502 ALA A N 1
ATOM 3722 C CA . ALA A 1 502 ? -4.270 -17.196 10.336 1.00 89.62 502 ALA A CA 1
ATOM 3723 C C . ALA A 1 502 ? -3.276 -16.722 9.265 1.00 89.62 502 ALA A C 1
ATOM 3725 O O . ALA A 1 502 ? -3.563 -16.820 8.070 1.00 89.62 502 ALA A O 1
ATOM 3726 N N . TYR A 1 503 ? -2.127 -16.198 9.687 1.00 89.94 503 TYR A N 1
ATOM 3727 C CA . TYR A 1 503 ? -1.189 -15.518 8.796 1.00 89.94 503 TYR A CA 1
ATOM 3728 C C . TYR A 1 503 ? 0.256 -15.929 9.054 1.00 89.94 503 TYR A C 1
ATOM 3730 O O . TYR A 1 503 ? 0.594 -16.473 10.100 1.00 89.94 503 TYR A O 1
ATOM 3738 N N . GLN A 1 504 ? 1.120 -15.662 8.083 1.00 92.81 504 GLN A N 1
ATOM 3739 C CA . GLN A 1 504 ? 2.536 -15.992 8.125 1.00 92.81 504 GLN A CA 1
ATOM 3740 C C . GLN A 1 504 ? 3.370 -14.726 7.976 1.00 92.81 504 GLN A C 1
ATOM 3742 O O . GLN A 1 504 ? 3.037 -13.863 7.166 1.00 92.81 504 GLN A O 1
ATOM 3747 N N . THR A 1 505 ? 4.473 -14.630 8.719 1.00 89.62 505 THR A N 1
ATOM 3748 C CA . THR A 1 505 ? 5.462 -13.543 8.591 1.00 89.62 505 THR A CA 1
ATOM 3749 C C . THR A 1 505 ? 6.845 -14.103 8.307 1.00 89.62 505 THR A C 1
ATOM 3751 O O . THR A 1 505 ? 7.238 -15.085 8.933 1.00 89.62 505 THR A O 1
ATOM 3754 N N . CYS A 1 506 ? 7.632 -13.471 7.440 1.00 90.94 506 CYS A N 1
ATOM 3755 C CA . CYS A 1 506 ? 9.032 -13.854 7.263 1.00 90.94 506 CYS A CA 1
ATOM 3756 C C . CYS A 1 506 ? 9.903 -13.323 8.414 1.00 90.94 506 CYS A C 1
ATOM 3758 O O . CYS A 1 506 ? 9.941 -12.126 8.671 1.00 90.94 506 CYS A O 1
ATOM 3760 N N . SER A 1 507 ? 10.713 -14.175 9.047 1.00 87.81 507 SER A N 1
ATOM 3761 C CA . SER A 1 507 ? 11.643 -13.761 10.114 1.00 87.81 507 SER A CA 1
ATOM 3762 C C . SER A 1 507 ? 12.877 -12.968 9.622 1.00 87.81 507 SER A C 1
ATOM 3764 O O . SER A 1 507 ? 13.860 -12.852 10.355 1.00 87.81 507 SER A O 1
ATOM 3766 N N . ARG A 1 508 ? 12.897 -12.540 8.352 1.00 83.94 508 ARG A N 1
ATOM 3767 C CA . ARG A 1 508 ? 14.055 -11.933 7.660 1.00 83.94 508 ARG A CA 1
ATOM 3768 C C . ARG A 1 508 ? 13.703 -10.715 6.790 1.00 83.94 508 ARG A C 1
ATOM 3770 O O . ARG A 1 508 ? 14.612 -10.100 6.242 1.00 83.94 508 ARG A O 1
ATOM 3777 N N . CYS A 1 509 ? 12.419 -10.409 6.600 1.00 85.88 509 CYS A N 1
ATOM 3778 C CA . CYS A 1 509 ? 11.926 -9.267 5.819 1.00 85.88 509 CYS A CA 1
ATOM 3779 C C . CYS A 1 509 ? 10.435 -9.039 6.106 1.00 85.88 509 CYS A C 1
ATOM 3781 O O . CYS A 1 509 ? 9.760 -9.953 6.574 1.00 85.88 509 CYS A O 1
ATOM 3783 N N . ASP A 1 510 ? 9.891 -7.890 5.716 1.00 84.25 510 ASP A N 1
ATOM 3784 C CA . ASP A 1 510 ? 8.517 -7.452 6.033 1.00 84.25 510 ASP A CA 1
ATOM 3785 C C . ASP A 1 510 ? 7.403 -8.183 5.247 1.00 84.25 510 ASP A C 1
ATOM 3787 O O . ASP A 1 510 ? 6.296 -7.675 5.074 1.00 84.25 510 ASP A O 1
ATOM 3791 N N . TYR A 1 511 ? 7.679 -9.395 4.754 1.00 86.75 511 TYR A N 1
ATOM 3792 C CA . TYR A 1 511 ? 6.671 -10.239 4.118 1.00 86.75 511 TYR A CA 1
ATOM 3793 C C . TYR A 1 511 ? 5.681 -10.732 5.173 1.00 86.75 511 TYR A C 1
ATOM 3795 O O . TYR A 1 511 ? 6.077 -11.388 6.141 1.00 86.75 511 TYR A O 1
ATOM 3803 N N . SER A 1 512 ? 4.399 -10.457 4.944 1.00 88.19 512 SER A N 1
ATOM 3804 C CA . SER A 1 512 ? 3.293 -10.890 5.788 1.00 88.19 512 SER A CA 1
ATOM 3805 C C . SER A 1 512 ? 2.077 -11.248 4.936 1.00 88.19 512 SER A C 1
ATOM 3807 O O . SER A 1 512 ? 1.770 -10.542 3.976 1.00 88.19 512 SER A O 1
ATOM 3809 N N . THR A 1 513 ? 1.357 -12.307 5.306 1.00 90.44 513 THR A N 1
ATOM 3810 C CA . THR A 1 513 ? 0.031 -12.633 4.744 1.00 90.44 513 THR A CA 1
ATOM 3811 C C . THR A 1 513 ? -1.128 -12.123 5.612 1.00 90.44 513 THR A C 1
ATOM 3813 O O . THR A 1 513 ? -2.268 -12.543 5.420 1.00 90.44 513 THR A O 1
ATOM 3816 N N . TYR A 1 514 ? -0.852 -11.229 6.574 1.00 88.88 514 TYR A N 1
ATOM 3817 C CA . TYR A 1 514 ? -1.844 -10.696 7.514 1.00 88.88 514 TYR A CA 1
ATOM 3818 C C . TYR A 1 514 ? -3.069 -10.112 6.803 1.00 88.88 514 TYR A C 1
ATOM 3820 O O . TYR A 1 514 ? -2.961 -9.207 5.973 1.00 88.88 514 TYR A O 1
ATOM 3828 N N . LYS A 1 515 ? -4.247 -10.605 7.191 1.00 87.75 515 LYS A N 1
ATOM 3829 C CA . LYS A 1 515 ? -5.542 -10.161 6.685 1.00 87.75 515 LYS A CA 1
ATOM 3830 C C . LYS A 1 515 ? -6.492 -9.922 7.852 1.00 87.75 515 LYS A C 1
ATOM 3832 O O . LYS A 1 515 ? -6.917 -10.850 8.537 1.00 87.75 515 LYS A O 1
ATOM 3837 N N . GLU A 1 516 ? -6.801 -8.650 8.068 1.00 92.31 516 GLU A N 1
ATOM 3838 C CA . GLU A 1 516 ? -7.715 -8.186 9.107 1.00 92.31 516 GLU A CA 1
ATOM 3839 C C . GLU A 1 516 ? -9.170 -8.566 8.773 1.00 92.31 516 GLU A C 1
ATOM 3841 O O . GLU A 1 516 ? -9.612 -8.460 7.628 1.00 92.31 516 GLU A O 1
ATOM 3846 N N . ILE A 1 517 ? -9.924 -8.976 9.792 1.00 89.25 517 ILE A N 1
ATOM 3847 C CA . ILE A 1 517 ? -11.366 -9.225 9.731 1.00 89.25 517 ILE A CA 1
ATOM 3848 C C . ILE A 1 517 ? -12.047 -8.105 10.521 1.00 89.25 517 ILE A C 1
ATOM 3850 O O . ILE A 1 517 ? -11.767 -7.917 11.706 1.00 89.25 517 ILE A O 1
ATOM 3854 N N . ALA A 1 518 ? -12.945 -7.356 9.881 1.00 85.19 518 ALA A N 1
ATOM 3855 C CA . ALA A 1 518 ? -13.693 -6.292 10.547 1.00 85.19 518 ALA A CA 1
ATOM 3856 C C . ALA A 1 518 ? -14.501 -6.824 11.749 1.00 85.19 518 ALA A C 1
ATOM 3858 O O . ALA A 1 518 ? -14.958 -7.968 11.743 1.00 85.19 518 ALA A O 1
ATOM 3859 N N . ALA A 1 519 ? -14.699 -5.978 12.765 1.00 88.06 519 ALA A N 1
ATOM 3860 C CA . ALA A 1 519 ? -15.615 -6.279 13.863 1.00 88.06 519 ALA A CA 1
ATOM 3861 C C . ALA A 1 519 ? -17.024 -6.562 13.311 1.00 88.06 519 ALA A C 1
ATOM 3863 O O . ALA A 1 519 ? -17.477 -5.899 12.376 1.00 88.06 519 ALA A O 1
ATOM 3864 N N . LEU A 1 520 ? -17.716 -7.541 13.892 1.00 87.62 520 LEU A N 1
ATOM 3865 C CA . LEU A 1 520 ? -18.990 -8.072 13.393 1.00 87.62 520 LEU A CA 1
ATOM 3866 C C . LEU A 1 520 ? -20.165 -7.088 13.521 1.00 87.62 520 LEU A C 1
ATOM 3868 O O . LEU A 1 520 ? -21.224 -7.339 12.945 1.00 87.62 520 LEU A O 1
ATOM 3872 N N . GLY A 1 521 ? -19.992 -6.006 14.288 1.00 85.38 521 GLY A N 1
ATOM 3873 C CA . GLY A 1 521 ? -21.064 -5.099 14.687 1.00 85.38 521 GLY A CA 1
ATOM 3874 C C . GLY A 1 521 ? -22.022 -5.729 15.702 1.00 85.38 521 GLY A C 1
ATOM 3875 O O . GLY A 1 521 ? -21.875 -6.888 16.096 1.00 85.38 521 GLY A O 1
ATOM 3876 N N . HIS A 1 522 ? -23.018 -4.954 16.131 1.00 87.38 522 HIS A N 1
ATOM 3877 C CA . HIS A 1 522 ? -24.111 -5.467 16.954 1.00 87.38 522 HIS A CA 1
ATOM 3878 C C . HIS A 1 522 ? -25.245 -5.993 16.070 1.00 87.38 522 HIS A C 1
ATOM 3880 O O . HIS A 1 522 ? -25.705 -5.314 15.155 1.00 87.38 522 HIS A O 1
ATOM 3886 N N . ASP A 1 523 ? -25.699 -7.203 16.375 1.00 90.62 523 ASP A N 1
ATOM 3887 C CA . ASP A 1 523 ? -26.811 -7.882 15.712 1.00 90.62 523 ASP A CA 1
ATOM 3888 C C . ASP A 1 523 ? -28.085 -7.603 16.515 1.00 90.62 523 ASP A C 1
ATOM 3890 O O . ASP A 1 523 ? -28.407 -8.317 17.467 1.00 90.62 523 ASP A O 1
ATOM 3894 N N . LEU A 1 524 ? -28.693 -6.448 16.239 1.00 91.38 524 LEU A N 1
ATOM 3895 C CA . LEU A 1 524 ? -29.676 -5.814 17.115 1.00 91.38 524 LEU A CA 1
ATOM 3896 C C . LEU A 1 524 ? -31.061 -6.459 16.999 1.00 91.38 524 LEU A C 1
ATOM 3898 O O . LEU A 1 524 ? -31.617 -6.593 15.912 1.00 91.38 524 LEU A O 1
ATOM 3902 N N . VAL A 1 525 ? -31.630 -6.796 18.154 1.00 89.00 525 VAL A N 1
ATOM 3903 C CA . VAL A 1 525 ? -33.004 -7.269 18.334 1.00 89.00 525 VAL A CA 1
ATOM 3904 C C . VAL A 1 525 ? -33.794 -6.184 19.059 1.00 89.00 525 VAL A C 1
ATOM 3906 O O . VAL A 1 525 ? -33.416 -5.789 20.164 1.00 89.00 525 VAL A O 1
ATOM 3909 N N . ASP A 1 526 ? -34.873 -5.706 18.441 1.00 90.81 526 ASP A N 1
ATOM 3910 C CA . ASP A 1 526 ? -35.751 -4.667 18.988 1.00 90.81 526 ASP A CA 1
ATOM 3911 C C . ASP A 1 526 ? -36.758 -5.224 20.009 1.00 90.81 526 ASP A C 1
ATOM 3913 O O . ASP A 1 526 ? -37.420 -6.237 19.772 1.00 90.81 526 ASP A O 1
ATOM 3917 N N . HIS A 1 527 ? -36.939 -4.505 21.117 1.00 88.06 527 HIS A N 1
ATOM 3918 C CA . HIS A 1 527 ? -37.920 -4.781 22.167 1.00 88.06 527 HIS A CA 1
ATOM 3919 C C . HIS A 1 527 ? -38.867 -3.592 22.333 1.00 88.06 527 HIS A C 1
ATOM 3921 O O . HIS A 1 527 ? -38.443 -2.435 22.404 1.00 88.06 527 HIS A O 1
ATOM 3927 N N . ALA A 1 528 ? -40.167 -3.871 22.421 1.00 89.44 528 ALA A N 1
ATOM 3928 C CA . ALA A 1 528 ? -41.189 -2.839 22.553 1.00 89.44 528 ALA A CA 1
ATOM 3929 C C . ALA A 1 528 ? -41.153 -2.141 23.927 1.00 89.44 528 ALA A C 1
ATOM 3931 O O . ALA A 1 528 ? -40.882 -2.757 24.962 1.00 89.44 528 ALA A O 1
ATOM 3932 N N . ALA A 1 529 ? -41.489 -0.849 23.930 1.00 88.12 529 ALA A N 1
ATOM 3933 C CA . ALA A 1 529 ? -41.661 -0.065 25.149 1.00 88.12 529 ALA A CA 1
ATOM 3934 C C . ALA A 1 529 ? -42.807 -0.613 26.015 1.00 88.12 529 ALA A C 1
ATOM 3936 O O . ALA A 1 529 ? -43.846 -1.026 25.493 1.00 88.12 529 ALA A O 1
ATOM 3937 N N . LYS A 1 530 ? -42.666 -0.506 27.338 1.00 90.12 530 LYS A N 1
ATOM 3938 C CA . LYS A 1 530 ? -43.765 -0.685 28.293 1.00 90.12 530 LYS A CA 1
ATOM 3939 C C . LYS A 1 530 ? -43.974 0.622 29.050 1.00 90.12 530 LYS A C 1
ATOM 3941 O O . LYS A 1 530 ? -43.050 1.122 29.686 1.00 90.12 530 LYS A O 1
ATOM 3946 N N . ALA A 1 531 ? -45.187 1.166 29.017 1.00 87.12 531 ALA A N 1
ATOM 3947 C CA . ALA A 1 531 ? -45.526 2.330 29.830 1.00 87.12 531 ALA A CA 1
ATOM 3948 C C . ALA A 1 531 ? -45.446 1.992 31.332 1.00 87.12 531 ALA A C 1
ATOM 3950 O O . ALA A 1 531 ? -45.874 0.917 31.753 1.00 87.12 531 ALA A O 1
ATOM 3951 N N . ALA A 1 532 ? -44.913 2.916 32.133 1.00 87.69 532 ALA A N 1
ATOM 3952 C CA . ALA A 1 532 ? -44.982 2.827 33.588 1.00 87.69 532 ALA A CA 1
ATOM 3953 C C . ALA A 1 532 ? -46.415 3.109 34.074 1.00 87.69 532 ALA A C 1
ATOM 3955 O O . ALA A 1 532 ? -47.137 3.902 33.467 1.00 87.69 532 ALA A O 1
ATOM 3956 N N . THR A 1 533 ? -46.815 2.489 35.182 1.00 88.81 533 THR A N 1
ATOM 3957 C CA . THR A 1 533 ? -48.091 2.753 35.868 1.00 88.81 533 THR A CA 1
ATOM 3958 C C . THR A 1 533 ? -47.817 3.400 37.229 1.00 88.81 533 THR A C 1
ATOM 3960 O O . THR A 1 533 ? -46.668 3.693 37.556 1.00 88.81 533 THR A O 1
ATOM 3963 N N . CYS A 1 534 ? -48.841 3.646 38.051 1.00 86.69 534 CYS A N 1
ATOM 3964 C CA . CYS A 1 534 ? -48.637 4.153 39.415 1.00 86.69 534 CYS A CA 1
ATOM 3965 C C . CYS A 1 534 ? -47.803 3.209 40.300 1.00 86.69 534 CYS A C 1
ATOM 3967 O O . CYS A 1 534 ? -47.105 3.683 41.194 1.00 86.69 534 CYS A O 1
ATOM 3969 N N . THR A 1 535 ? -47.860 1.898 40.042 1.00 84.94 535 THR A N 1
ATOM 3970 C CA . THR A 1 535 ? -47.254 0.845 40.874 1.00 84.94 535 THR A CA 1
ATOM 3971 C C . THR A 1 535 ? -46.189 0.023 40.146 1.00 84.94 535 THR A C 1
ATOM 3973 O O . THR A 1 535 ? -45.240 -0.434 40.779 1.00 84.94 535 THR A O 1
ATOM 3976 N N . GLU A 1 536 ? -46.295 -0.149 38.826 1.00 88.12 536 GLU A N 1
ATOM 3977 C CA . GLU A 1 536 ? -45.314 -0.878 38.022 1.00 88.12 536 GLU A CA 1
ATOM 3978 C C . GLU A 1 536 ? -44.370 0.063 37.275 1.00 88.12 536 GLU A C 1
ATOM 3980 O O . GLU A 1 536 ? -44.779 1.062 36.677 1.00 88.12 536 GLU A O 1
ATOM 3985 N N . LYS A 1 537 ? -43.092 -0.318 37.234 1.00 88.81 537 LYS A N 1
ATOM 3986 C CA . LYS A 1 537 ? -42.107 0.304 36.350 1.00 88.81 537 LYS A CA 1
ATOM 3987 C C . LYS A 1 537 ? -42.405 -0.005 34.879 1.00 88.81 537 LYS A C 1
ATOM 3989 O O . LYS A 1 537 ? -42.953 -1.062 34.539 1.00 88.81 537 LYS A O 1
ATOM 3994 N N . GLY A 1 538 ? -41.982 0.913 34.019 1.00 90.06 538 GLY A N 1
ATOM 3995 C CA . GLY A 1 538 ? -41.957 0.762 32.569 1.00 90.06 538 GLY A CA 1
ATOM 3996 C C . GLY A 1 538 ? -40.530 0.734 32.024 1.00 90.06 538 GLY A C 1
ATOM 3997 O O . GLY A 1 538 ? -39.557 0.689 32.775 1.00 90.06 538 GLY A O 1
ATOM 3998 N N . TRP A 1 539 ? -40.406 0.805 30.705 1.00 91.00 539 TRP A N 1
ATOM 3999 C CA . TRP A 1 539 ? -39.143 0.965 29.987 1.00 91.00 539 TRP A CA 1
ATOM 4000 C C . TRP A 1 539 ? -39.396 1.554 28.599 1.00 91.00 539 TRP A C 1
ATOM 4002 O O . TRP A 1 539 ? -40.446 1.328 27.988 1.00 91.00 539 TRP A O 1
ATOM 4012 N N . ASN A 1 540 ? -38.416 2.297 28.084 1.00 88.88 540 ASN A N 1
ATOM 4013 C CA . ASN A 1 540 ? -38.422 2.728 26.685 1.00 88.88 540 ASN A CA 1
ATOM 4014 C C . ASN A 1 540 ? -38.293 1.522 25.741 1.00 88.88 540 ASN A C 1
ATOM 4016 O O . ASN A 1 540 ? -37.882 0.443 26.159 1.00 88.88 540 ASN A O 1
ATOM 4020 N N . ALA A 1 541 ? -38.607 1.704 24.455 1.00 88.00 541 ALA A N 1
ATOM 4021 C CA . ALA A 1 541 ? -38.225 0.717 23.447 1.00 88.00 541 ALA A CA 1
ATOM 4022 C C . ALA A 1 541 ? -36.692 0.627 23.415 1.00 88.00 541 ALA A C 1
ATOM 4024 O O . ALA A 1 541 ? -36.017 1.659 23.431 1.00 88.00 541 ALA A O 1
ATOM 4025 N N . TYR A 1 542 ? -36.156 -0.589 23.418 1.00 88.94 542 TYR A N 1
ATOM 4026 C CA . TYR A 1 542 ? -34.723 -0.836 23.562 1.00 88.94 542 TYR A CA 1
ATOM 4027 C C . TYR A 1 542 ? -34.253 -1.939 22.621 1.00 88.94 542 TYR A C 1
ATOM 4029 O O . TYR A 1 542 ? -35.049 -2.704 22.086 1.00 88.94 542 TYR A O 1
ATOM 4037 N N . GLN A 1 543 ? -32.945 -2.018 22.418 1.00 92.06 543 GLN A N 1
ATOM 4038 C CA . GLN A 1 543 ? -32.305 -2.976 21.529 1.00 92.06 543 GLN A CA 1
ATOM 4039 C C . GLN A 1 543 ? -31.302 -3.810 22.317 1.00 92.06 543 GLN A C 1
ATOM 4041 O O . GLN A 1 543 ? -30.608 -3.276 23.182 1.00 92.06 543 GLN A O 1
ATOM 4046 N N . THR A 1 544 ? -31.199 -5.100 22.004 1.00 89.81 544 THR A N 1
ATOM 4047 C CA . THR A 1 544 ? -30.174 -6.006 22.549 1.00 89.81 544 THR A CA 1
ATOM 4048 C C . THR A 1 544 ? -29.401 -6.663 21.420 1.00 89.81 544 THR A C 1
ATOM 4050 O O . THR A 1 544 ? -30.016 -7.102 20.451 1.00 89.81 544 THR A O 1
ATOM 4053 N N . CYS A 1 545 ? -28.084 -6.803 21.537 1.00 91.12 545 CYS A N 1
ATOM 4054 C CA . CYS A 1 545 ? -27.321 -7.611 20.587 1.00 91.12 545 CYS A CA 1
ATOM 4055 C C . CYS A 1 545 ? -27.572 -9.111 20.836 1.00 91.12 545 CYS A C 1
ATOM 4057 O O . CYS A 1 545 ? -27.462 -9.579 21.964 1.00 91.12 545 CYS A O 1
ATOM 4059 N N . SER A 1 546 ? -27.838 -9.896 19.790 1.00 89.31 546 SER A N 1
ATOM 4060 C CA . SER A 1 546 ? -27.989 -11.360 19.895 1.00 89.31 546 SER A CA 1
ATOM 4061 C C . SER A 1 546 ? -26.670 -12.103 20.194 1.00 89.31 546 SER A C 1
ATOM 4063 O O . SER A 1 546 ? -26.680 -13.306 20.452 1.00 89.31 546 SER A O 1
ATOM 4065 N N . ARG A 1 547 ? -25.528 -11.396 20.136 1.00 85.88 547 ARG A N 1
ATOM 4066 C CA . ARG A 1 547 ? -24.159 -11.954 20.166 1.00 85.88 547 ARG A CA 1
ATOM 4067 C C . ARG A 1 547 ? -23.275 -11.422 21.305 1.00 85.88 547 ARG A C 1
ATOM 4069 O O . ARG A 1 547 ? -22.134 -11.863 21.424 1.00 85.88 547 ARG A O 1
ATOM 4076 N N . CYS A 1 548 ? -23.743 -10.452 22.095 1.00 87.31 548 CYS A N 1
ATOM 4077 C CA . CYS A 1 548 ? -23.048 -9.925 23.278 1.00 87.31 548 CYS A CA 1
ATOM 4078 C C . CYS A 1 548 ? -23.996 -9.107 24.167 1.00 87.31 548 CYS A C 1
ATOM 4080 O O . CYS A 1 548 ? -25.068 -8.709 23.722 1.00 87.31 548 CYS A O 1
ATOM 4082 N N . ASP A 1 549 ? -23.562 -8.761 25.379 1.00 86.62 549 ASP A N 1
ATOM 4083 C CA . ASP A 1 549 ? -24.372 -8.079 26.405 1.00 86.62 549 ASP A CA 1
ATOM 4084 C C . ASP A 1 549 ? -24.682 -6.590 26.118 1.00 86.62 549 ASP A C 1
ATOM 4086 O O . ASP A 1 549 ? -25.053 -5.832 27.015 1.00 86.62 549 ASP A O 1
ATOM 4090 N N . TYR A 1 550 ? -24.530 -6.136 24.869 1.00 88.56 550 TYR A N 1
ATOM 4091 C CA . TYR A 1 550 ? -24.920 -4.786 24.467 1.00 88.56 550 TYR A CA 1
ATOM 4092 C C . TYR A 1 550 ? -26.439 -4.623 24.565 1.00 88.56 550 TYR A C 1
ATOM 4094 O O . TYR A 1 550 ? -27.193 -5.346 23.909 1.00 88.56 550 TYR A O 1
ATOM 4102 N N . THR A 1 551 ? -26.874 -3.630 25.338 1.00 89.88 551 THR A N 1
ATOM 4103 C CA . THR A 1 551 ? -28.281 -3.267 25.506 1.00 89.88 551 THR A CA 1
ATOM 4104 C C . THR A 1 551 ? -28.453 -1.753 25.597 1.00 89.88 551 THR A C 1
ATOM 4106 O O . THR A 1 551 ? -27.622 -1.062 26.186 1.00 89.88 551 THR A O 1
ATOM 4109 N N . THR A 1 552 ? -29.549 -1.234 25.042 1.00 90.06 552 THR A N 1
ATOM 4110 C CA . THR A 1 552 ? -29.994 0.160 25.230 1.00 90.06 552 THR A CA 1
ATOM 4111 C C . THR A 1 552 ? -31.146 0.284 26.236 1.00 90.06 552 THR A C 1
ATOM 4113 O O . THR A 1 552 ? -31.855 1.289 26.246 1.00 90.06 552 THR A O 1
ATOM 4116 N N . TYR A 1 553 ? -31.358 -0.735 27.081 1.00 88.12 553 TYR A N 1
ATOM 4117 C CA . TYR A 1 553 ? -32.428 -0.758 28.083 1.00 88.12 553 TYR A CA 1
ATOM 4118 C C . TYR A 1 553 ? -32.354 0.440 29.043 1.00 88.12 553 TYR A C 1
ATOM 4120 O O . TYR A 1 553 ? -31.379 0.617 29.773 1.00 88.12 553 TYR A O 1
ATOM 4128 N N . VAL A 1 554 ? -33.430 1.231 29.072 1.00 85.62 554 VAL A N 1
ATOM 4129 C CA . VAL A 1 554 ? -33.641 2.323 30.028 1.00 85.62 554 VAL A CA 1
ATOM 4130 C C . VAL A 1 554 ? -34.970 2.094 30.736 1.00 85.62 554 VAL A C 1
ATOM 4132 O O . VAL A 1 554 ? -36.043 2.224 30.139 1.00 85.62 554 VAL A O 1
ATOM 4135 N N . GLU A 1 555 ? -34.877 1.756 32.020 1.00 91.56 555 GLU A N 1
ATOM 4136 C CA . GLU A 1 555 ? -36.014 1.607 32.923 1.00 91.56 555 GLU A CA 1
ATOM 4137 C C . GLU A 1 555 ? -36.666 2.968 33.212 1.00 91.56 555 GLU A C 1
ATOM 4139 O O . GLU A 1 555 ? -35.985 3.968 33.443 1.00 91.56 555 GLU A O 1
ATOM 4144 N N . ILE A 1 556 ? -37.996 2.997 33.231 1.00 88.31 556 ILE A N 1
ATOM 4145 C CA . ILE A 1 556 ? -38.801 4.148 33.639 1.00 88.31 556 ILE A CA 1
ATOM 4146 C C . ILE A 1 556 ? -39.382 3.818 35.023 1.00 88.31 556 ILE A C 1
ATOM 4148 O O . ILE A 1 556 ? -40.130 2.841 35.134 1.00 88.31 556 ILE A O 1
ATOM 4152 N N . PRO A 1 557 ? -39.075 4.593 36.082 1.00 85.12 557 PRO A N 1
ATOM 4153 C CA . PRO A 1 557 ? -39.674 4.397 37.400 1.00 85.12 557 PRO A CA 1
ATOM 4154 C C . PRO A 1 557 ? -41.208 4.379 37.355 1.00 85.12 557 PRO A C 1
ATOM 4156 O O . PRO A 1 557 ? -41.820 5.013 36.494 1.00 85.12 557 PRO A O 1
ATOM 4159 N N . ALA A 1 558 ? -41.834 3.679 38.305 1.00 88.50 558 ALA A N 1
ATOM 4160 C CA . ALA A 1 558 ? -43.279 3.772 38.500 1.00 88.50 558 ALA A CA 1
ATOM 4161 C C . ALA A 1 558 ? -43.676 5.241 38.740 1.00 88.50 558 ALA A C 1
ATOM 4163 O O . ALA A 1 558 ? -42.974 5.977 39.434 1.00 88.50 558 ALA A O 1
ATOM 4164 N N . LEU A 1 559 ? -44.800 5.665 38.164 1.00 88.44 559 LEU A N 1
ATOM 4165 C CA . LEU A 1 559 ? -45.246 7.063 38.141 1.00 88.44 559 LEU A CA 1
ATOM 4166 C C . LEU A 1 559 ? -45.654 7.606 39.520 1.00 88.44 559 LEU A C 1
ATOM 4168 O O . LEU A 1 559 ? -45.871 8.811 39.650 1.00 88.44 559 LEU A O 1
ATOM 4172 N N . GLY A 1 560 ? -45.803 6.726 40.514 1.00 85.75 560 GLY A N 1
ATOM 4173 C CA . GLY A 1 560 ? -46.406 7.037 41.804 1.00 85.75 560 GLY A CA 1
ATOM 4174 C C . GLY A 1 560 ? -47.911 7.297 41.703 1.00 85.75 560 GLY A C 1
ATOM 4175 O O . GLY A 1 560 ? -48.505 7.285 40.620 1.00 85.75 560 GLY A O 1
ATOM 4176 N N . HIS A 1 561 ? -48.536 7.533 42.853 1.00 86.56 561 HIS A N 1
ATOM 4177 C CA . HIS A 1 561 ? -49.927 7.968 42.925 1.00 86.56 561 HIS A CA 1
ATOM 4178 C C . HIS A 1 561 ? -50.009 9.497 42.923 1.00 86.56 561 HIS A C 1
ATOM 4180 O O . HIS A 1 561 ? -49.260 10.175 43.622 1.00 86.56 561 HIS A O 1
ATOM 4186 N N . ASP A 1 562 ? -50.937 10.018 42.131 1.00 88.62 562 ASP A N 1
ATOM 4187 C CA . ASP A 1 562 ? -51.166 11.439 41.877 1.00 88.62 562 ASP A CA 1
ATOM 4188 C C . ASP A 1 562 ? -52.502 11.829 42.522 1.00 88.62 562 ASP A C 1
ATOM 4190 O O . ASP A 1 562 ? -53.541 11.894 41.863 1.00 88.62 562 ASP A O 1
ATOM 4194 N N . TYR A 1 563 ? -52.496 11.914 43.854 1.00 89.81 563 TYR A N 1
ATOM 4195 C CA . TYR A 1 563 ? -53.698 12.101 44.668 1.00 89.81 563 TYR A CA 1
ATOM 4196 C C . TYR A 1 563 ? -54.222 13.537 44.603 1.00 89.81 563 TYR A C 1
ATOM 4198 O O . TYR A 1 563 ? -53.457 14.488 44.750 1.00 89.81 563 TYR A O 1
ATOM 4206 N N . ALA A 1 564 ? -55.539 13.691 44.456 1.00 83.19 564 ALA A N 1
ATOM 4207 C CA . ALA A 1 564 ? -56.186 14.999 44.465 1.00 83.19 564 ALA A CA 1
ATOM 4208 C C . ALA A 1 564 ? -55.968 15.771 45.787 1.00 83.19 564 ALA A C 1
ATOM 4210 O O . ALA A 1 564 ? -55.903 15.196 46.880 1.00 83.19 564 ALA A O 1
ATOM 4211 N N . ASP A 1 565 ? -55.898 17.103 45.702 1.00 83.25 565 ASP A N 1
ATOM 4212 C CA . ASP A 1 565 ? -55.816 17.964 46.887 1.00 83.25 565 ASP A CA 1
ATOM 4213 C C . ASP A 1 565 ? -57.124 17.982 47.693 1.00 83.25 565 ASP A C 1
ATOM 4215 O O . ASP A 1 565 ? -57.090 17.952 48.928 1.00 83.25 565 ASP A O 1
ATOM 4219 N N . ASP A 1 566 ? -58.259 17.956 46.994 1.00 83.75 566 ASP A N 1
ATOM 4220 C CA . ASP A 1 566 ? -59.601 17.926 47.568 1.00 83.75 566 ASP A CA 1
ATOM 4221 C C . ASP A 1 566 ? -60.070 16.510 47.933 1.00 83.75 566 ASP A C 1
ATOM 4223 O O . ASP A 1 566 ? -59.705 15.511 47.313 1.00 83.75 566 ASP A O 1
ATOM 4227 N N . TYR A 1 567 ? -60.943 16.437 48.940 1.00 86.06 567 TYR A N 1
ATOM 4228 C CA . TYR A 1 567 ? -61.589 15.196 49.366 1.00 86.06 567 TYR A CA 1
ATOM 4229 C C . TYR A 1 567 ? -62.916 14.983 48.636 1.00 86.06 567 TYR A C 1
ATOM 4231 O O . TYR A 1 567 ? -63.798 15.842 48.691 1.00 86.06 567 TYR A O 1
ATOM 4239 N N . THR A 1 568 ? -63.123 13.790 48.086 1.00 85.62 568 THR A N 1
ATOM 4240 C CA . THR A 1 568 ? -64.438 13.330 47.614 1.00 85.62 568 THR A CA 1
ATOM 4241 C C . THR A 1 568 ? -65.115 12.460 48.670 1.00 85.62 568 THR A C 1
ATOM 4243 O O . THR A 1 568 ? -64.451 11.726 49.398 1.00 85.62 568 THR A O 1
ATOM 4246 N N . ILE A 1 569 ? -66.445 12.534 48.768 1.00 87.94 569 ILE A N 1
ATOM 4247 C CA . ILE A 1 569 ? -67.238 11.686 49.671 1.00 87.94 569 ILE A CA 1
ATOM 4248 C C . ILE A 1 569 ? -67.405 10.310 49.019 1.00 87.94 569 ILE A C 1
ATOM 4250 O O . ILE A 1 569 ? -68.109 10.199 48.017 1.00 87.94 569 ILE A O 1
ATOM 4254 N N . ASP A 1 570 ? -66.799 9.271 49.596 1.00 85.88 570 ASP A N 1
ATOM 4255 C CA . ASP A 1 570 ? -66.937 7.890 49.107 1.00 85.88 570 ASP A CA 1
ATOM 4256 C C . ASP A 1 570 ? -68.196 7.224 49.680 1.00 85.88 570 ASP A C 1
ATOM 4258 O O . ASP A 1 570 ? -68.799 6.354 49.055 1.00 85.88 570 ASP A O 1
ATOM 4262 N N . THR A 1 571 ? -68.623 7.629 50.879 1.00 87.19 571 THR A N 1
ATOM 4263 C CA . THR A 1 571 ? -69.882 7.187 51.493 1.00 87.19 571 THR A CA 1
ATOM 4264 C C . THR A 1 571 ? -70.481 8.327 52.321 1.00 87.19 571 THR A C 1
ATOM 4266 O O . THR A 1 571 ? -69.827 8.809 53.247 1.00 87.19 571 THR A O 1
ATOM 4269 N N . PRO A 1 572 ? -71.709 8.796 52.032 1.00 83.56 572 PRO A N 1
ATOM 4270 C CA . PRO A 1 572 ? -72.325 9.884 52.785 1.00 83.56 572 PRO A CA 1
ATOM 4271 C C . PRO A 1 572 ? -72.700 9.446 54.208 1.00 83.56 572 PRO A C 1
ATOM 4273 O O . PRO A 1 572 ? -73.190 8.338 54.425 1.00 83.56 572 PRO A O 1
ATOM 4276 N N . ALA A 1 573 ? -72.503 10.337 55.182 1.00 84.31 573 ALA A N 1
ATOM 4277 C CA . ALA A 1 573 ? -72.908 10.102 56.566 1.00 84.31 573 ALA A CA 1
ATOM 4278 C C . ALA A 1 573 ? -74.437 10.148 56.734 1.00 84.31 573 ALA A C 1
ATOM 4280 O O . ALA A 1 573 ? -75.130 10.922 56.071 1.00 84.31 573 ALA A O 1
ATOM 4281 N N . THR A 1 574 ? -74.959 9.349 57.664 1.00 83.44 574 THR A N 1
ATOM 4282 C CA . THR A 1 574 ? -76.385 9.290 58.020 1.00 83.44 574 THR A CA 1
ATOM 4283 C C . THR A 1 574 ? -76.602 9.719 59.475 1.00 83.44 574 THR A C 1
ATOM 4285 O O . THR A 1 574 ? -75.646 9.987 60.205 1.00 83.44 574 THR A O 1
ATOM 4288 N N . CYS A 1 575 ? -77.860 9.758 59.931 1.00 75.31 575 CYS A N 1
ATOM 4289 C CA . CYS A 1 575 ? -78.190 10.142 61.308 1.00 75.31 575 CYS A CA 1
ATOM 4290 C C . CYS A 1 575 ? -77.603 9.195 62.380 1.00 75.31 575 CYS A C 1
ATOM 4292 O O . CYS A 1 575 ? -77.449 9.604 63.530 1.00 75.31 575 CYS A O 1
ATOM 4294 N N . THR A 1 576 ? -77.253 7.955 62.010 1.00 77.69 576 THR A N 1
ATOM 4295 C CA . THR A 1 576 ? -76.743 6.905 62.915 1.00 77.69 576 THR A CA 1
ATOM 4296 C C . THR A 1 576 ? -75.424 6.265 62.471 1.00 77.69 576 THR A C 1
ATOM 4298 O O . THR A 1 576 ? -74.803 5.563 63.266 1.00 77.69 576 THR A O 1
ATOM 4301 N N . THR A 1 577 ? -74.973 6.481 61.232 1.00 81.25 577 THR A N 1
ATOM 4302 C CA . THR A 1 577 ? -73.766 5.852 60.670 1.00 81.25 577 THR A CA 1
ATOM 4303 C C . THR A 1 577 ? -72.819 6.917 60.130 1.00 81.25 577 THR A C 1
ATOM 4305 O O . THR A 1 577 ? -73.229 7.796 59.372 1.00 81.25 577 THR A O 1
ATOM 4308 N N . ALA A 1 578 ? -71.547 6.841 60.523 1.00 84.50 578 ALA A N 1
ATOM 4309 C CA . ALA A 1 578 ? -70.501 7.685 59.958 1.00 84.50 578 ALA A CA 1
ATOM 4310 C C . ALA A 1 578 ? -70.293 7.362 58.468 1.00 84.50 578 ALA A C 1
ATOM 4312 O O . ALA A 1 578 ? -70.363 6.203 58.064 1.00 84.50 578 ALA A O 1
ATOM 4313 N N . GLY A 1 579 ? -70.041 8.395 57.670 1.00 86.50 579 GLY A N 1
ATOM 4314 C CA . GLY A 1 579 ? -69.626 8.264 56.276 1.00 86.50 579 GLY A CA 1
ATOM 4315 C C . GLY A 1 579 ? -68.104 8.201 56.141 1.00 86.50 579 GLY A C 1
ATOM 4316 O O . GLY A 1 579 ? -67.380 8.232 57.137 1.00 86.50 579 GLY A O 1
ATOM 4317 N N . SER A 1 580 ? -67.608 8.202 54.907 1.00 87.88 580 SER A N 1
ATOM 4318 C CA . SER A 1 580 ? -66.186 8.347 54.588 1.00 87.88 580 SER A CA 1
ATOM 4319 C C . SER A 1 580 ? -65.964 9.356 53.465 1.00 87.88 580 SER A C 1
ATOM 4321 O O . SER A 1 580 ? -66.811 9.549 52.585 1.00 87.88 580 SER A O 1
ATOM 4323 N N . LYS A 1 581 ? -64.796 9.989 53.505 1.00 87.38 581 LYS A N 1
ATOM 4324 C CA . LYS A 1 581 ? -64.216 10.733 52.392 1.00 87.38 581 LYS A CA 1
ATOM 4325 C C . LYS A 1 581 ? -62.744 10.360 52.249 1.00 87.38 581 LYS A C 1
ATOM 4327 O O . LYS A 1 581 ? -62.075 10.095 53.250 1.00 87.38 581 LYS A O 1
ATOM 4332 N N . SER A 1 582 ? -62.225 10.417 51.034 1.00 89.88 582 SER A N 1
ATOM 4333 C CA . SER A 1 582 ? -60.820 10.140 50.741 1.00 89.88 582 SER A CA 1
ATOM 4334 C C . SER A 1 582 ? -60.319 11.001 49.581 1.00 89.88 582 SER A C 1
ATOM 4336 O O . SER A 1 582 ? -61.086 11.742 48.957 1.00 89.88 582 SER A O 1
ATOM 4338 N N . LYS A 1 583 ? -59.015 10.932 49.316 1.00 88.81 583 LYS A N 1
ATOM 4339 C CA . LYS A 1 583 ? -58.372 11.524 48.142 1.00 88.81 583 LYS A CA 1
ATOM 4340 C C . LYS A 1 583 ? -58.089 10.431 47.125 1.00 88.81 583 LYS A C 1
ATOM 4342 O O . LYS A 1 583 ? -57.387 9.471 47.436 1.00 88.81 583 LYS A O 1
ATOM 4347 N N . HIS A 1 584 ? -58.607 10.585 45.914 1.00 85.00 584 HIS A N 1
ATOM 4348 C CA . HIS A 1 584 ? -58.456 9.607 44.834 1.00 85.00 584 HIS A CA 1
ATOM 4349 C C . HIS A 1 584 ? -57.254 9.963 43.956 1.00 85.00 584 HIS A C 1
ATOM 4351 O O . HIS A 1 584 ? -56.958 11.142 43.749 1.00 85.00 584 HIS A O 1
ATOM 4357 N N . CYS A 1 585 ? -56.542 8.955 43.454 1.00 89.12 585 CYS A N 1
ATOM 4358 C CA . CYS A 1 585 ? -55.476 9.147 42.474 1.00 89.12 585 CYS A CA 1
ATOM 4359 C C . CYS A 1 585 ? -56.078 9.467 41.096 1.00 89.12 585 CYS A C 1
ATOM 4361 O O . CYS A 1 585 ? -56.949 8.753 40.609 1.00 89.12 585 CYS A O 1
ATOM 4363 N N . SER A 1 586 ? -55.565 10.493 40.414 1.00 85.25 586 SER A N 1
ATOM 4364 C CA . SER A 1 586 ? -56.042 10.923 39.087 1.00 85.25 586 SER A CA 1
ATOM 4365 C C . SER A 1 586 ? -55.828 9.885 37.966 1.00 85.25 586 SER A C 1
ATOM 4367 O O . SER A 1 586 ? -56.308 10.076 36.848 1.00 85.25 586 SER A O 1
ATOM 4369 N N . ARG A 1 587 ? -55.091 8.797 38.247 1.00 84.50 587 ARG A N 1
ATOM 4370 C CA . ARG A 1 587 ? -54.577 7.825 37.261 1.00 84.50 587 ARG A CA 1
ATOM 4371 C C . ARG A 1 587 ? -54.937 6.360 37.560 1.00 84.50 587 ARG A C 1
ATOM 4373 O O . ARG A 1 587 ? -54.626 5.497 36.742 1.00 84.50 587 ARG A O 1
ATOM 4380 N N . CYS A 1 588 ? -55.535 6.060 38.717 1.00 86.50 588 CYS A N 1
ATOM 4381 C CA . CYS A 1 588 ? -55.949 4.708 39.127 1.00 86.50 588 CYS A CA 1
ATOM 4382 C C . CYS A 1 588 ? -56.886 4.757 40.347 1.00 86.50 588 CYS A C 1
ATOM 4384 O O . CYS A 1 588 ? -56.806 5.701 41.125 1.00 86.50 588 CYS A O 1
ATOM 4386 N N . ASP A 1 589 ? -57.645 3.692 40.609 1.00 86.25 589 ASP A N 1
ATOM 4387 C CA . ASP A 1 589 ? -58.654 3.602 41.689 1.00 86.25 589 ASP A CA 1
ATOM 4388 C C . ASP A 1 589 ? -58.093 3.562 43.137 1.00 86.25 589 ASP A C 1
ATOM 4390 O O . ASP A 1 589 ? -58.770 3.144 44.075 1.00 86.25 589 ASP A O 1
ATOM 4394 N N . ALA A 1 590 ? -56.833 3.958 43.338 1.00 85.31 590 ALA A N 1
ATOM 4395 C CA . ALA A 1 590 ? -56.190 4.018 44.647 1.00 85.31 590 ALA A CA 1
ATOM 4396 C C . ALA A 1 590 ? -56.608 5.279 45.418 1.00 85.31 590 ALA A C 1
ATOM 4398 O O . ALA A 1 590 ? -56.635 6.380 44.858 1.00 85.31 590 ALA A O 1
ATOM 4399 N N . THR A 1 591 ? -56.852 5.127 46.721 1.00 87.31 591 THR A N 1
ATOM 4400 C CA . THR A 1 591 ? -57.253 6.211 47.625 1.00 87.31 591 THR A CA 1
ATOM 4401 C C . THR A 1 591 ? -56.284 6.378 48.798 1.00 87.31 591 THR A C 1
ATOM 4403 O O . THR A 1 591 ? -55.713 5.410 49.297 1.00 87.31 591 THR A O 1
ATOM 4406 N N . THR A 1 592 ? -56.110 7.620 49.255 1.00 85.81 592 THR A N 1
ATOM 4407 C CA . THR A 1 592 ? -55.379 7.976 50.485 1.00 85.81 592 THR A CA 1
ATOM 4408 C C . THR A 1 592 ? -56.237 8.855 51.395 1.00 85.81 592 THR A C 1
ATOM 4410 O O . THR A 1 592 ? -57.315 9.314 51.011 1.00 85.81 592 THR A O 1
ATOM 4413 N N . ASP A 1 593 ? -55.753 9.096 52.612 1.00 84.19 593 ASP A N 1
ATOM 4414 C CA . ASP A 1 593 ? -56.320 10.033 53.590 1.00 84.19 593 ASP A CA 1
ATOM 4415 C C . ASP A 1 593 ? -57.795 9.728 53.916 1.00 84.19 593 ASP A C 1
ATOM 4417 O O . ASP A 1 593 ? -58.621 10.620 54.129 1.00 84.19 593 ASP A O 1
ATOM 4421 N N . VAL A 1 594 ? -58.136 8.434 53.949 1.00 86.12 594 VAL A N 1
ATOM 4422 C CA . VAL A 1 594 ? -59.485 7.945 54.255 1.00 86.12 594 VAL A CA 1
ATOM 4423 C C . VAL A 1 594 ? -59.880 8.415 55.654 1.00 86.12 594 VAL A C 1
ATOM 4425 O O . VAL A 1 594 ? -59.343 7.965 56.665 1.00 86.12 594 VAL A O 1
ATOM 4428 N N . THR A 1 595 ? -60.832 9.342 55.713 1.00 82.81 595 THR A N 1
ATOM 4429 C CA . THR A 1 595 ? -61.280 9.995 56.944 1.00 82.81 595 THR A CA 1
ATOM 4430 C C . THR A 1 595 ? -62.778 9.803 57.129 1.00 82.81 595 THR A C 1
ATOM 4432 O O . THR A 1 595 ? -63.576 9.969 56.204 1.00 82.81 595 THR A O 1
ATOM 4435 N N . ALA A 1 596 ? -63.174 9.446 58.351 1.00 85.44 596 ALA A N 1
ATOM 4436 C CA . ALA A 1 596 ? -64.577 9.287 58.698 1.00 85.44 596 ALA A CA 1
ATOM 4437 C C . ALA A 1 596 ? -65.282 10.653 58.730 1.00 85.44 596 ALA A C 1
ATOM 4439 O O . ALA A 1 596 ? -64.822 11.589 59.386 1.00 85.44 596 ALA A O 1
ATOM 4440 N N . ILE A 1 597 ? -66.430 10.747 58.065 1.00 84.50 597 ILE A N 1
ATOM 4441 C CA . ILE A 1 597 ? -67.379 11.848 58.234 1.00 84.50 597 ILE A CA 1
ATOM 4442 C C . ILE A 1 597 ? -68.271 11.464 59.423 1.00 84.50 597 ILE A C 1
ATOM 4444 O O . ILE A 1 597 ? -68.970 10.453 59.321 1.00 84.50 597 ILE A O 1
ATOM 4448 N N . PRO A 1 598 ? -68.283 12.210 60.544 1.00 83.69 598 PRO A N 1
ATOM 4449 C CA . PRO A 1 598 ? -69.132 11.879 61.685 1.00 83.69 598 PRO A CA 1
ATOM 4450 C C . PRO A 1 598 ? -70.605 11.720 61.287 1.00 83.69 598 PRO A C 1
ATOM 4452 O O . PRO A 1 598 ? -71.097 12.439 60.416 1.00 83.69 598 PRO A O 1
ATOM 4455 N N . ALA A 1 599 ? -71.312 10.790 61.938 1.00 81.94 599 ALA A N 1
ATOM 4456 C CA . ALA A 1 599 ? -72.757 10.650 61.773 1.00 81.94 599 ALA A CA 1
ATOM 4457 C C . ALA A 1 599 ? -73.439 12.002 62.047 1.00 81.94 599 ALA A C 1
ATOM 4459 O O . ALA A 1 599 ? -73.103 12.682 63.017 1.00 81.94 599 ALA A O 1
ATOM 4460 N N . THR A 1 600 ? -74.401 12.391 61.210 1.00 81.12 600 THR A N 1
ATOM 4461 C CA . THR A 1 600 ? -75.021 13.729 61.256 1.00 81.12 600 THR A CA 1
ATOM 4462 C C . THR A 1 600 ? -75.914 13.948 62.479 1.00 81.12 600 THR A C 1
ATOM 4464 O O . THR A 1 600 ? -76.339 15.072 62.743 1.00 81.12 600 THR A O 1
ATOM 4467 N N . GLY A 1 601 ? -76.174 12.885 63.246 1.00 76.56 601 GLY A N 1
ATOM 4468 C CA . GLY A 1 601 ? -77.052 12.893 64.405 1.00 76.56 601 GLY A CA 1
ATOM 4469 C C . GLY A 1 601 ? -78.531 12.966 64.028 1.00 76.56 601 GLY A C 1
ATOM 4470 O O . GLY A 1 601 ? -78.919 12.961 62.858 1.00 76.56 601 GLY A O 1
ATOM 4471 N N . HIS A 1 602 ? -79.383 13.023 65.047 1.00 76.38 602 HIS A N 1
ATOM 4472 C CA . HIS A 1 602 ? -80.823 13.163 64.864 1.00 76.38 602 HIS A CA 1
ATOM 4473 C C . HIS A 1 602 ? -81.253 14.625 65.032 1.00 76.38 602 HIS A C 1
ATOM 4475 O O . HIS A 1 602 ? -81.046 15.227 66.085 1.00 76.38 602 HIS A O 1
ATOM 4481 N N . THR A 1 603 ? -81.876 15.179 63.993 1.00 74.00 603 THR A N 1
ATOM 4482 C CA . THR A 1 603 ? -82.462 16.524 63.979 1.00 74.00 603 THR A CA 1
ATOM 4483 C C . THR A 1 603 ? -83.870 16.515 64.572 1.00 74.00 603 THR A C 1
ATOM 4485 O O . THR A 1 603 ? -84.637 15.579 64.339 1.00 74.00 603 THR A O 1
ATOM 4488 N N . GLU A 1 604 ? -84.249 17.572 65.296 1.00 69.75 604 GLU A N 1
ATOM 4489 C CA . GLU A 1 604 ? -85.588 17.673 65.892 1.00 69.75 604 GLU A CA 1
ATOM 4490 C C . GLU A 1 604 ? -86.692 17.612 64.824 1.00 69.75 604 GLU A C 1
ATOM 4492 O O . GLU A 1 604 ? -86.610 18.266 63.782 1.00 69.75 604 GLU A O 1
ATOM 4497 N N . GLY A 1 605 ? -87.707 16.777 65.064 1.00 68.06 605 GLY A N 1
ATOM 4498 C CA . GLY A 1 605 ? -88.873 16.605 64.193 1.00 68.06 605 GLY A CA 1
ATOM 4499 C C . GLY A 1 605 ? -90.166 16.585 64.996 1.00 68.06 605 GLY A C 1
ATOM 4500 O O . GLY A 1 605 ? -90.960 17.517 64.908 1.00 68.06 605 GLY A O 1
ATOM 4501 N N . THR A 1 606 ? -90.357 15.564 65.835 1.00 74.12 606 THR A N 1
ATOM 4502 C CA . THR A 1 606 ? -91.399 15.581 66.876 1.00 74.12 606 THR A CA 1
ATOM 4503 C C . THR A 1 606 ? -90.776 15.719 68.261 1.00 74.12 606 THR 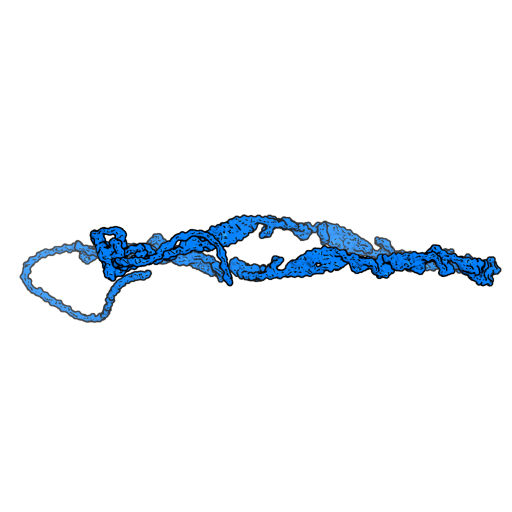A C 1
ATOM 4505 O O . THR A 1 606 ? -89.751 15.106 68.559 1.00 74.12 606 THR A O 1
ATOM 4508 N N . ALA A 1 607 ? -91.402 16.517 69.127 1.00 72.56 607 ALA A N 1
ATOM 4509 C CA . ALA A 1 607 ? -90.996 16.620 70.523 1.00 72.56 607 ALA A CA 1
ATOM 4510 C C . ALA A 1 607 ? -91.344 15.330 71.285 1.00 72.56 607 ALA A C 1
ATOM 4512 O O . ALA A 1 607 ? -92.429 14.772 71.113 1.00 72.56 607 ALA A O 1
ATOM 4513 N N . ALA A 1 608 ? -90.447 14.886 72.169 1.00 72.50 608 ALA A N 1
ATOM 4514 C CA . ALA A 1 608 ? -90.709 13.741 73.034 1.00 72.50 608 ALA A CA 1
ATOM 4515 C C . ALA A 1 608 ? -91.914 14.000 73.963 1.00 72.50 608 ALA A C 1
ATOM 4517 O O . ALA A 1 608 ? -92.074 15.085 74.537 1.00 72.50 608 ALA A O 1
ATOM 4518 N N . THR A 1 609 ? -92.744 12.977 74.148 1.00 75.62 609 THR A N 1
ATOM 4519 C CA . THR A 1 609 ? -93.890 12.992 75.068 1.00 75.62 609 THR A CA 1
ATOM 4520 C C . THR A 1 609 ? -93.557 12.199 76.333 1.00 75.62 609 THR A C 1
ATOM 4522 O O . THR A 1 609 ? -92.447 11.684 76.477 1.00 75.62 609 THR A O 1
ATOM 4525 N N . CYS A 1 610 ? -94.500 12.071 77.267 1.00 69.00 610 CYS A N 1
ATOM 4526 C CA . CYS A 1 610 ? -94.328 11.194 78.427 1.00 69.00 610 CYS A CA 1
ATOM 4527 C C . CYS A 1 610 ? -94.392 9.687 78.095 1.00 69.00 610 CYS A C 1
ATOM 4529 O O . CYS A 1 610 ? -94.087 8.876 78.968 1.00 69.00 610 CYS A O 1
ATOM 4531 N N . THR A 1 611 ? -94.752 9.301 76.863 1.00 70.12 611 THR A N 1
ATOM 4532 C CA . THR A 1 611 ? -94.865 7.895 76.425 1.00 70.12 611 THR A CA 1
ATOM 4533 C C . THR A 1 611 ? -94.050 7.554 75.174 1.00 70.12 611 THR A C 1
ATOM 4535 O O . THR A 1 611 ? -93.684 6.395 75.005 1.00 70.12 611 THR A O 1
ATOM 4538 N N . THR A 1 612 ? -93.721 8.532 74.326 1.00 74.12 612 THR A N 1
ATOM 4539 C CA . THR A 1 612 ? -92.959 8.356 73.076 1.00 74.12 612 THR A CA 1
ATOM 4540 C C . THR A 1 612 ? -91.696 9.211 73.057 1.00 74.12 612 THR A C 1
ATOM 4542 O O . THR A 1 612 ? -91.664 10.323 73.595 1.00 74.12 612 THR A O 1
ATOM 4545 N N . LYS A 1 613 ? -90.641 8.707 72.413 1.00 78.62 613 LYS A N 1
ATOM 4546 C CA . LYS A 1 613 ? -89.409 9.467 72.160 1.00 78.62 613 LYS A CA 1
ATOM 4547 C C . LYS A 1 613 ? -89.627 10.574 71.121 1.00 78.62 613 LYS A C 1
ATOM 4549 O O . LYS A 1 613 ? -90.684 10.655 70.495 1.00 78.62 613 LYS A O 1
ATOM 4554 N N . ALA A 1 614 ? -88.617 11.427 70.950 1.00 75.00 614 ALA A N 1
ATOM 4555 C CA . ALA A 1 614 ? -88.560 12.352 69.824 1.00 75.00 614 ALA A CA 1
ATOM 4556 C C . ALA A 1 614 ? -88.317 11.565 68.528 1.00 75.00 614 ALA A C 1
ATOM 4558 O O . ALA A 1 614 ? -87.549 10.602 68.535 1.00 75.00 614 ALA A O 1
ATOM 4559 N N . ILE A 1 615 ? -88.948 11.961 67.422 1.00 77.56 615 ILE A N 1
ATOM 4560 C CA . ILE A 1 615 ? -88.724 11.354 66.102 1.00 77.56 615 ILE A CA 1
ATOM 4561 C C . ILE A 1 615 ? -87.893 12.314 65.252 1.00 77.56 615 ILE A C 1
ATOM 4563 O O . ILE A 1 615 ? -88.199 13.505 65.163 1.00 77.56 615 ILE A O 1
ATOM 4567 N N . CYS A 1 616 ? -86.832 11.787 64.638 1.00 77.94 616 CYS A N 1
ATOM 4568 C CA . CYS A 1 616 ? -85.907 12.551 63.808 1.00 77.94 616 CYS A CA 1
ATOM 4569 C C . CYS A 1 616 ? -86.582 13.039 62.519 1.00 77.94 616 CYS A C 1
ATOM 4571 O O . CYS A 1 616 ? -87.085 12.224 61.744 1.00 77.94 616 CYS A O 1
ATOM 4573 N N . SER A 1 617 ? -86.527 14.346 62.245 1.00 76.56 617 SER A N 1
ATOM 4574 C CA . SER A 1 617 ? -87.116 14.947 61.034 1.00 76.56 617 SER A CA 1
ATOM 4575 C C . SER A 1 617 ? -86.494 14.451 59.725 1.00 76.56 617 SER A C 1
ATOM 4577 O O . SER A 1 617 ? -87.190 14.389 58.716 1.00 76.56 617 SER A O 1
ATOM 4579 N N . VAL A 1 618 ? -85.209 14.080 59.732 1.00 75.00 618 VAL A N 1
ATOM 4580 C CA . VAL A 1 618 ? -84.477 13.660 58.523 1.00 75.00 618 VAL A CA 1
ATOM 4581 C C . VAL A 1 618 ? -84.566 12.154 58.257 1.00 75.00 618 VAL A C 1
ATOM 4583 O O . VAL A 1 618 ? -84.607 11.751 57.098 1.00 75.00 618 VAL A O 1
ATOM 4586 N N . CYS A 1 619 ? -84.593 11.307 59.295 1.00 75.75 619 CYS A N 1
ATOM 4587 C CA . CYS A 1 619 ? -84.518 9.845 59.127 1.00 75.75 619 CYS A CA 1
ATOM 4588 C C . CYS A 1 619 ? -85.656 9.039 59.782 1.00 75.75 619 CYS A C 1
ATOM 4590 O O . CYS A 1 619 ? -85.625 7.810 59.749 1.00 75.75 619 CYS A O 1
ATOM 4592 N N . GLY A 1 620 ? -86.658 9.693 60.381 1.00 73.69 620 GLY A N 1
ATOM 4593 C CA . GLY A 1 620 ? -87.892 9.054 60.864 1.00 73.69 620 GLY A CA 1
ATOM 4594 C C . GLY A 1 620 ? -87.747 8.100 62.059 1.00 73.69 620 GLY A C 1
ATOM 4595 O O . GLY A 1 620 ? -88.733 7.499 62.472 1.00 73.69 620 GLY A O 1
ATOM 4596 N N . GLN A 1 621 ? -86.544 7.952 62.621 1.00 80.50 621 GLN A N 1
ATOM 4597 C CA . GLN A 1 621 ? -86.271 7.077 63.766 1.00 80.50 621 GLN A CA 1
ATOM 4598 C C . GLN A 1 621 ? -86.521 7.773 65.109 1.00 80.50 621 GLN A C 1
ATOM 4600 O O . GLN A 1 621 ? -86.285 8.977 65.248 1.00 80.50 621 GLN A O 1
ATOM 4605 N N . GLU A 1 622 ? -86.940 6.995 66.110 1.00 77.44 622 GLU A N 1
ATOM 4606 C CA . GLU A 1 622 ? -87.020 7.431 67.507 1.00 77.44 622 GLU A CA 1
ATOM 4607 C C . GLU A 1 622 ? -85.629 7.619 68.130 1.00 77.44 622 GLU A C 1
ATOM 4609 O O . GLU A 1 622 ? -84.787 6.721 68.077 1.00 77.44 622 GLU A O 1
ATOM 4614 N N . TYR A 1 623 ? -85.409 8.744 68.812 1.00 69.81 623 TYR A N 1
ATOM 4615 C CA . TYR A 1 623 ? -84.140 9.059 69.464 1.00 69.81 623 TYR A CA 1
ATOM 4616 C C . TYR A 1 623 ? -84.316 9.825 70.786 1.00 69.81 623 TYR A C 1
ATOM 4618 O O . TYR A 1 623 ? -85.397 10.302 71.135 1.00 69.81 623 TYR A O 1
ATOM 4626 N N . GLY A 1 624 ? -83.231 9.913 71.559 1.00 71.44 624 GLY A N 1
ATOM 4627 C CA . GLY A 1 624 ? -83.238 10.551 72.875 1.00 71.44 624 GLY A CA 1
ATOM 4628 C C . GLY A 1 624 ? -84.063 9.790 73.923 1.00 71.44 624 GLY A C 1
ATOM 4629 O O . GLY A 1 624 ? -84.246 8.570 73.847 1.00 71.44 624 GLY A O 1
ATOM 4630 N N . ALA A 1 625 ? -84.537 10.525 74.930 1.00 74.75 625 ALA A N 1
ATOM 4631 C CA . ALA A 1 625 ? -85.347 10.015 76.033 1.00 74.75 625 ALA A CA 1
ATOM 4632 C C . ALA A 1 625 ? -86.763 10.614 76.015 1.00 74.75 625 ALA A C 1
ATOM 4634 O O . ALA A 1 625 ? -86.978 11.713 75.507 1.00 74.75 625 ALA A O 1
ATOM 4635 N N . ILE A 1 626 ? -87.724 9.898 76.607 1.00 75.44 626 ILE A N 1
ATOM 4636 C CA . ILE A 1 626 ? -89.097 10.386 76.798 1.00 75.44 626 ILE A CA 1
ATOM 4637 C C . ILE A 1 626 ? -89.127 11.596 77.747 1.00 75.44 626 ILE A C 1
ATOM 4639 O O . ILE A 1 626 ? -88.416 11.628 78.757 1.00 75.44 626 ILE A O 1
ATOM 4643 N N . ASN A 1 627 ? -89.977 12.581 77.458 1.00 73.62 627 ASN A N 1
ATOM 4644 C CA . ASN A 1 627 ? -90.150 13.759 78.302 1.00 73.62 627 ASN A CA 1
ATOM 4645 C C . ASN A 1 627 ? -91.137 13.461 79.440 1.00 73.62 627 ASN A C 1
ATOM 4647 O O . ASN A 1 627 ? -92.342 13.691 79.330 1.00 73.62 627 ASN A O 1
ATOM 4651 N N . LYS A 1 628 ? -90.594 12.986 80.565 1.00 69.25 628 LYS A N 1
ATOM 4652 C CA . LYS A 1 628 ? -91.330 12.647 81.798 1.00 69.25 628 LYS A CA 1
ATOM 4653 C C . LYS A 1 628 ? -92.128 13.804 82.420 1.00 69.25 628 LYS A C 1
ATOM 4655 O O . LYS A 1 628 ? -92.913 13.560 83.326 1.00 69.25 628 LYS A O 1
ATOM 4660 N N . ASN A 1 629 ? -91.940 15.041 81.960 1.00 67.06 629 ASN A N 1
ATOM 4661 C CA . ASN A 1 629 ? -92.637 16.216 82.488 1.00 67.06 629 ASN A CA 1
ATOM 4662 C C . ASN A 1 629 ? -93.822 16.648 81.598 1.00 67.06 629 ASN A C 1
ATOM 4664 O O . ASN A 1 629 ? -94.562 17.559 81.962 1.00 67.06 629 ASN A O 1
ATOM 4668 N N . ASN A 1 630 ? -94.022 16.007 80.440 1.00 65.56 630 ASN A N 1
ATOM 4669 C CA . ASN A 1 630 ? -95.068 16.346 79.473 1.00 65.56 630 ASN A CA 1
ATOM 4670 C C . ASN A 1 630 ? -96.382 15.593 79.780 1.00 65.56 630 ASN A C 1
ATOM 4672 O O . ASN A 1 630 ? -96.746 14.641 79.087 1.00 65.56 630 ASN A O 1
ATOM 4676 N N . HIS A 1 631 ? -97.062 15.993 80.860 1.00 61.06 631 HIS A N 1
ATOM 4677 C CA . HIS A 1 631 ? -98.320 15.405 81.343 1.00 61.06 631 HIS A CA 1
ATOM 4678 C C . HIS A 1 631 ? -99.448 16.448 81.435 1.00 61.06 631 HIS A C 1
ATOM 4680 O O . HIS A 1 631 ? -99.205 17.611 81.751 1.00 61.06 631 HIS A O 1
ATOM 4686 N N . GLN A 1 632 ? -100.700 16.015 81.245 1.00 56.16 632 GLN A N 1
ATOM 4687 C CA . GLN A 1 632 ? -101.900 16.794 81.582 1.00 56.16 632 GLN A CA 1
ATOM 4688 C C . GLN A 1 632 ? -102.611 16.174 82.792 1.00 56.16 632 GLN A C 1
ATOM 4690 O O . GLN A 1 632 ? -102.702 14.952 82.901 1.00 56.16 632 GLN A O 1
ATOM 4695 N N . ILE A 1 633 ? -103.099 17.016 83.707 1.00 54.94 633 ILE A N 1
ATOM 4696 C CA . ILE A 1 633 ? -103.700 16.606 84.985 1.00 54.94 633 ILE A CA 1
ATOM 4697 C C . ILE A 1 633 ? -105.179 17.004 85.000 1.00 54.94 633 ILE A C 1
ATOM 4699 O O . ILE A 1 633 ? -105.514 18.155 84.731 1.00 54.94 633 ILE A O 1
ATOM 4703 N N . ILE A 1 634 ? -106.055 16.062 85.358 1.00 51.72 634 ILE A N 1
ATOM 4704 C CA . ILE A 1 634 ? -107.502 16.268 85.519 1.00 51.72 634 ILE A CA 1
ATOM 4705 C C . ILE A 1 634 ? -107.880 15.862 86.950 1.00 51.72 634 ILE A C 1
ATOM 4707 O O . ILE A 1 634 ? -107.476 14.798 87.415 1.00 51.72 634 ILE A O 1
ATOM 4711 N N . GLN A 1 635 ? -108.637 16.705 87.658 1.00 43.62 635 GLN A N 1
ATOM 4712 C CA . GLN A 1 635 ? -109.115 16.423 89.018 1.00 43.62 635 GLN A CA 1
ATOM 4713 C C . GLN A 1 635 ? -110.586 15.987 89.022 1.00 43.62 635 GLN A C 1
ATOM 4715 O O . GLN A 1 635 ? -111.415 16.567 88.323 1.00 43.62 635 GLN A O 1
ATOM 4720 N N . HIS A 1 636 ? -110.923 15.025 89.885 1.00 43.22 636 HIS A N 1
ATOM 4721 C CA . HIS A 1 636 ? -112.300 14.650 90.216 1.00 43.22 636 HIS A CA 1
ATOM 4722 C C . HIS A 1 636 ? -112.512 14.669 91.738 1.00 43.22 636 HIS A C 1
ATOM 4724 O O . HIS A 1 636 ? -111.599 14.369 92.506 1.00 43.22 636 HIS A O 1
ATOM 4730 N N . ALA A 1 637 ? -113.717 15.051 92.170 1.00 38.22 637 ALA A N 1
ATOM 4731 C CA . ALA A 1 637 ? -114.054 15.263 93.578 1.00 38.22 637 ALA A CA 1
ATOM 4732 C C . ALA A 1 637 ? -114.483 13.972 94.306 1.00 38.22 637 ALA A C 1
ATOM 4734 O O . ALA A 1 637 ? -114.992 13.030 93.698 1.00 38.22 637 ALA A O 1
ATOM 4735 N N . ALA A 1 638 ? -114.289 13.946 95.628 1.00 37.06 638 ALA A N 1
ATOM 4736 C CA . ALA A 1 638 ? -114.488 12.766 96.470 1.00 37.06 638 ALA A CA 1
ATOM 4737 C C . ALA A 1 638 ? -115.959 12.487 96.848 1.00 37.06 638 ALA A C 1
ATOM 4739 O O . ALA A 1 638 ? -116.805 13.382 96.866 1.00 37.06 638 ALA A O 1
ATOM 4740 N N . LYS A 1 639 ? -116.241 11.236 97.240 1.00 42.19 639 LYS A N 1
ATOM 4741 C CA . LYS A 1 639 ? -117.508 10.793 97.846 1.00 42.19 639 LYS A CA 1
ATOM 4742 C C . LYS A 1 639 ? -117.220 9.813 98.996 1.00 42.19 639 LYS A C 1
ATOM 4744 O O . LYS A 1 639 ? -116.227 9.094 98.947 1.00 42.19 639 LYS A O 1
ATOM 4749 N N . ALA A 1 640 ? -118.044 9.838 100.044 1.00 36.66 640 ALA A N 1
ATOM 4750 C CA . ALA A 1 640 ? -117.781 9.152 101.317 1.00 36.66 640 ALA A CA 1
ATOM 4751 C C . ALA A 1 640 ? -118.000 7.622 101.281 1.00 36.66 640 ALA A C 1
ATOM 4753 O O . ALA A 1 640 ? -118.660 7.102 100.381 1.00 36.66 640 ALA A O 1
ATOM 4754 N N . ALA A 1 641 ? -117.456 6.922 102.283 1.00 42.78 641 ALA A N 1
ATOM 4755 C CA . ALA A 1 641 ? -117.376 5.460 102.352 1.00 42.78 641 ALA A CA 1
ATOM 4756 C C . ALA A 1 641 ? -118.346 4.813 103.363 1.00 42.78 641 ALA A C 1
ATOM 4758 O O . ALA A 1 641 ? -118.621 5.374 104.422 1.00 42.78 641 ALA A O 1
ATOM 4759 N N . THR A 1 642 ? -118.771 3.584 103.059 1.00 38.44 642 THR A N 1
ATOM 4760 C CA . THR A 1 642 ? -119.410 2.598 103.956 1.00 38.44 642 THR A CA 1
ATOM 4761 C C . THR A 1 642 ? -118.982 1.179 103.540 1.00 38.44 642 THR A C 1
ATOM 4763 O O . THR A 1 642 ? -118.335 1.012 102.505 1.00 38.44 642 THR A O 1
ATOM 4766 N N . CYS A 1 643 ? -119.275 0.157 104.353 1.00 39.59 643 CYS A N 1
ATOM 4767 C CA . CYS A 1 643 ? -118.690 -1.186 104.240 1.00 39.59 643 CYS A CA 1
ATOM 4768 C C . CYS A 1 643 ? -119.725 -2.332 104.189 1.00 39.59 643 CYS A C 1
ATOM 4770 O O . CYS A 1 643 ? -120.634 -2.382 105.013 1.00 39.59 643 CYS A O 1
ATOM 4772 N N . THR A 1 644 ? -119.522 -3.283 103.264 1.00 42.72 644 THR A N 1
ATOM 4773 C CA . THR A 1 644 ? -120.106 -4.648 103.212 1.00 42.72 644 THR A CA 1
ATOM 4774 C C . THR A 1 644 ? -119.355 -5.499 102.162 1.00 42.72 644 THR A C 1
ATOM 4776 O O . THR A 1 644 ? -118.439 -4.985 101.521 1.00 42.72 644 THR A O 1
ATOM 4779 N N . ALA A 1 645 ? -119.667 -6.799 102.026 1.00 37.72 645 ALA A N 1
ATOM 4780 C CA . ALA A 1 645 ? -118.803 -7.800 101.374 1.00 37.72 645 ALA A CA 1
ATOM 4781 C C . ALA A 1 645 ? -119.401 -8.538 100.143 1.00 37.72 645 ALA A C 1
ATOM 4783 O O . ALA A 1 645 ? -120.606 -8.500 99.909 1.00 37.72 645 ALA A O 1
ATOM 4784 N N . ASP A 1 646 ? -118.507 -9.270 99.460 1.00 40.06 646 ASP A N 1
ATOM 4785 C CA . ASP A 1 646 ? -118.679 -10.433 98.559 1.00 40.06 646 ASP A CA 1
ATOM 4786 C C . ASP A 1 646 ? -119.281 -10.320 97.134 1.00 40.06 646 ASP A C 1
ATOM 4788 O O . ASP A 1 646 ? -120.339 -9.747 96.887 1.00 40.06 646 ASP A O 1
ATOM 4792 N N . GLY A 1 647 ? -118.618 -11.031 96.198 1.00 34.31 647 GLY A N 1
ATOM 4793 C CA . GLY A 1 647 ? -119.076 -11.347 94.828 1.00 34.31 647 GLY A CA 1
ATOM 4794 C C . GLY A 1 647 ? -118.425 -10.518 93.695 1.00 34.31 647 GLY A C 1
ATOM 4795 O O . GLY A 1 647 ? -118.206 -9.328 93.863 1.00 34.31 647 GLY A O 1
ATOM 4796 N N . TYR A 1 648 ? -118.090 -11.045 92.501 1.00 33.38 648 TYR A N 1
ATOM 4797 C CA . TYR A 1 648 ? -118.215 -12.409 91.953 1.00 33.38 648 TYR A CA 1
ATOM 4798 C C . TYR A 1 648 ? -117.109 -12.769 90.926 1.00 33.38 648 TYR A C 1
ATOM 4800 O O . TYR A 1 648 ? -116.758 -11.969 90.070 1.00 33.38 648 TYR A O 1
ATOM 4808 N N . LYS A 1 649 ? -116.649 -14.028 91.026 1.00 36.72 649 LYS A N 1
ATOM 4809 C CA . LYS A 1 649 ? -116.236 -15.048 90.020 1.00 36.72 649 LYS A CA 1
ATOM 4810 C C . LYS A 1 649 ? -115.801 -14.685 88.575 1.00 36.72 649 LYS A C 1
ATOM 4812 O O . LYS A 1 649 ? -116.359 -13.836 87.898 1.00 36.72 649 LYS A O 1
ATOM 4817 N N . ALA A 1 650 ? -114.869 -15.506 88.074 1.00 37.69 650 ALA A N 1
ATOM 4818 C CA . ALA A 1 650 ? -114.285 -15.489 86.725 1.00 37.69 650 ALA A CA 1
ATOM 4819 C C . ALA A 1 650 ? -115.061 -16.313 85.666 1.00 37.69 650 ALA A C 1
ATOM 4821 O O . ALA A 1 650 ? -116.036 -16.999 85.972 1.00 37.69 650 ALA A O 1
ATOM 4822 N N . THR A 1 651 ? -114.568 -16.323 84.421 1.00 34.25 651 THR A N 1
ATOM 4823 C CA . THR A 1 651 ? -114.871 -17.334 83.383 1.00 34.25 651 THR A CA 1
ATOM 4824 C C . THR A 1 651 ? -113.623 -17.585 82.518 1.00 34.25 651 THR A C 1
ATOM 4826 O O . THR A 1 651 ? -112.752 -16.724 82.427 1.00 34.25 651 THR A O 1
ATOM 4829 N N . ILE A 1 652 ? -113.514 -18.782 81.935 1.00 37.81 652 ILE A N 1
ATOM 4830 C CA . ILE A 1 652 ? -112.356 -19.308 81.189 1.00 37.81 652 ILE A CA 1
ATOM 4831 C C . ILE A 1 652 ? -112.803 -19.710 79.772 1.00 37.81 652 ILE A C 1
ATOM 4833 O O . ILE A 1 652 ? -113.926 -20.183 79.610 1.00 37.81 652 ILE A O 1
ATOM 4837 N N . LEU A 1 653 ? -111.910 -19.628 78.777 1.00 33.50 653 LEU A N 1
ATOM 4838 C CA . LEU A 1 653 ? -112.003 -20.436 77.551 1.00 33.50 653 LEU A CA 1
ATOM 4839 C C . LEU A 1 653 ? -110.609 -20.928 77.103 1.00 33.50 653 LEU A C 1
ATOM 4841 O O . LEU A 1 653 ? -109.592 -20.378 77.522 1.00 33.50 653 LEU A O 1
ATOM 4845 N N . VAL A 1 654 ? -110.566 -22.023 76.335 1.00 35.62 654 VAL A N 1
ATOM 4846 C CA . VAL A 1 654 ? -109.385 -22.885 76.081 1.00 35.62 654 VAL A CA 1
ATOM 4847 C C . VAL A 1 654 ? -109.411 -23.381 74.611 1.00 35.62 654 VAL A C 1
ATOM 4849 O O . VAL A 1 654 ? -110.415 -23.162 73.940 1.00 35.62 654 VAL A O 1
ATOM 4852 N N . LEU A 1 655 ? -108.369 -24.118 74.173 1.00 32.94 655 LEU A N 1
ATOM 4853 C CA . LEU A 1 655 ? -108.208 -24.912 72.922 1.00 32.94 655 LEU A CA 1
ATOM 4854 C C . LEU A 1 655 ? -107.654 -24.163 71.673 1.00 32.94 655 LEU A C 1
ATOM 4856 O O . LEU A 1 655 ? -108.036 -23.029 71.428 1.00 32.94 655 LEU A O 1
ATOM 4860 N N . VAL A 1 656 ? -106.777 -24.748 70.820 1.00 35.06 656 VAL A N 1
ATOM 4861 C CA . VAL A 1 656 ? -105.863 -25.914 71.000 1.00 35.06 656 VAL A CA 1
ATOM 4862 C C . VAL A 1 656 ? -104.700 -25.967 69.965 1.00 35.06 656 VAL A C 1
ATOM 4864 O O . VAL A 1 656 ? -104.837 -25.469 68.857 1.00 35.06 656 VAL A O 1
ATOM 4867 N N . VAL A 1 657 ? -103.586 -26.610 70.363 1.00 35.88 657 VAL A N 1
ATOM 4868 C CA . VAL A 1 657 ? -102.496 -27.330 69.625 1.00 35.88 657 VAL A CA 1
ATOM 4869 C C . VAL A 1 657 ? -102.342 -27.205 68.086 1.00 35.88 657 VAL A C 1
ATOM 4871 O O . VAL A 1 657 ? -103.291 -27.474 67.362 1.00 35.88 657 VAL A O 1
ATOM 4874 N N . HIS A 1 658 ? -101.094 -26.991 67.609 1.00 33.16 658 HIS A N 1
ATOM 4875 C CA . HIS A 1 658 ? -100.241 -27.841 66.709 1.00 33.16 658 HIS A CA 1
ATOM 4876 C C . HIS A 1 658 ? -98.885 -27.098 66.482 1.00 33.16 658 HIS A C 1
ATOM 4878 O O . HIS A 1 658 ? -98.928 -25.916 66.176 1.00 33.16 658 HIS A O 1
ATOM 4884 N N . ILE A 1 659 ? -97.650 -27.569 66.755 1.00 36.62 659 ILE A N 1
ATOM 4885 C CA . ILE A 1 659 ? -96.870 -28.824 66.544 1.00 36.62 659 ILE A CA 1
ATOM 4886 C C . ILE A 1 659 ? -95.894 -28.732 65.335 1.00 36.62 659 ILE A C 1
ATOM 4888 O O . ILE A 1 659 ? -96.341 -28.489 64.222 1.00 36.62 659 ILE A O 1
ATOM 4892 N N . ARG A 1 660 ? -94.599 -29.071 65.576 1.00 36.34 660 ARG A N 1
ATOM 4893 C CA . ARG A 1 660 ? -93.425 -29.195 64.645 1.00 36.34 660 ARG A CA 1
ATOM 4894 C C . ARG A 1 660 ? -92.771 -27.875 64.162 1.00 36.34 660 ARG A C 1
ATOM 4896 O O . ARG A 1 660 ? -93.470 -26.890 64.008 1.00 36.34 660 ARG A O 1
ATOM 4903 N N . HIS A 1 661 ? -91.447 -27.777 63.919 1.00 34.22 661 HIS A N 1
ATOM 4904 C CA . HIS A 1 661 ? -90.302 -28.720 64.046 1.00 34.22 661 HIS A CA 1
ATOM 4905 C C . HIS A 1 661 ? -88.969 -27.965 64.366 1.00 34.22 661 HIS A C 1
ATOM 4907 O O . HIS A 1 661 ? -88.828 -26.827 63.950 1.00 34.22 661 HIS A O 1
ATOM 4913 N N . LEU A 1 662 ? -88.025 -28.640 65.062 1.00 33.72 662 LEU A N 1
ATOM 4914 C CA . LEU A 1 662 ? -86.530 -28.681 64.925 1.00 33.72 662 LEU A CA 1
ATOM 4915 C C . LEU A 1 662 ? -85.710 -27.434 64.469 1.00 33.72 662 LEU A C 1
ATOM 4917 O O . LEU A 1 662 ? -86.083 -26.790 63.504 1.00 33.72 662 LEU A O 1
ATOM 4921 N N . LYS A 1 663 ? -84.466 -27.164 64.924 1.00 36.72 663 LYS A N 1
ATOM 4922 C CA . LYS A 1 663 ? -83.645 -27.470 66.138 1.00 36.72 663 LYS A CA 1
ATOM 4923 C C . LYS A 1 663 ? -82.328 -26.611 66.065 1.00 36.72 663 LYS A C 1
ATOM 4925 O O . LYS A 1 663 ? -82.041 -26.120 64.978 1.00 36.72 663 LYS A O 1
ATOM 4930 N N . PRO A 1 664 ? -81.525 -26.422 67.144 1.00 57.34 664 PRO A N 1
ATOM 4931 C CA . PRO A 1 664 ? -80.436 -25.419 67.189 1.00 57.34 664 PRO A CA 1
ATOM 4932 C C . PRO A 1 664 ? -78.983 -25.962 67.261 1.00 57.34 664 PRO A C 1
ATOM 4934 O O . PRO A 1 664 ? -78.776 -27.128 67.588 1.00 57.34 664 PRO A O 1
ATOM 4937 N N . PHE A 1 665 ? -78.012 -25.049 67.092 1.00 32.31 665 PHE A N 1
ATOM 4938 C CA . PHE A 1 665 ? -76.618 -25.025 67.607 1.00 32.31 665 PHE A CA 1
ATOM 4939 C C . PHE A 1 665 ? -76.305 -23.531 67.915 1.00 32.31 665 PHE A C 1
ATOM 4941 O O . PHE A 1 665 ? -76.731 -22.690 67.128 1.00 32.31 665 PHE A O 1
ATOM 4948 N N . LEU A 1 666 ? -75.797 -23.052 69.068 1.00 34.34 666 LEU A N 1
ATOM 4949 C CA . LEU A 1 666 ? -74.624 -23.389 69.914 1.00 34.34 666 LEU A CA 1
ATOM 4950 C C . LEU A 1 666 ? -73.285 -23.110 69.187 1.00 34.34 666 LEU A C 1
ATOM 4952 O O . LEU A 1 666 ? -73.025 -23.782 68.198 1.00 34.34 666 LEU A O 1
ATOM 4956 N N . GLN A 1 667 ? -72.532 -22.023 69.463 1.00 34.88 667 GLN A N 1
ATOM 4957 C CA . GLN A 1 667 ? -71.744 -21.610 70.670 1.00 34.88 667 GLN A CA 1
ATOM 4958 C C . GLN A 1 667 ? -70.334 -22.271 70.755 1.00 34.88 667 GLN A C 1
ATOM 4960 O O . GLN A 1 667 ? -70.185 -23.363 70.218 1.00 34.88 667 GLN A O 1
ATOM 4965 N N . PRO A 1 668 ? -69.316 -21.660 71.415 1.00 62.44 668 PRO A N 1
ATOM 4966 C CA . PRO A 1 668 ? -68.640 -20.413 71.018 1.00 62.44 668 PRO A CA 1
ATOM 4967 C C . PRO A 1 668 ? -67.086 -20.580 71.103 1.00 62.44 668 PRO A C 1
ATOM 4969 O O . PRO A 1 668 ? -66.592 -21.625 70.696 1.00 62.44 668 PRO A O 1
ATOM 4972 N N . ASP A 1 669 ? -66.362 -19.597 71.673 1.00 35.34 669 ASP A N 1
ATOM 4973 C CA . ASP A 1 669 ? -64.959 -19.652 72.161 1.00 35.34 669 ASP A CA 1
ATOM 4974 C C . ASP A 1 669 ? -63.823 -19.721 71.104 1.00 35.34 669 ASP A C 1
ATOM 4976 O O . ASP A 1 669 ? -64.035 -20.179 69.987 1.00 35.34 669 ASP A O 1
ATOM 4980 N N . ILE A 1 670 ? -62.555 -19.346 71.369 1.00 36.19 670 ILE A N 1
ATOM 4981 C CA . ILE A 1 670 ? -61.910 -18.206 72.083 1.00 36.19 670 ILE A CA 1
ATOM 4982 C C . ILE A 1 670 ? -60.382 -18.280 71.765 1.00 36.19 670 ILE A C 1
ATOM 4984 O O . ILE A 1 670 ? -59.921 -19.328 71.321 1.00 36.19 670 ILE A O 1
ATOM 4988 N N . HIS A 1 671 ? -59.593 -17.221 72.040 1.00 35.31 671 HIS A N 1
ATOM 4989 C CA . HIS A 1 671 ? -58.113 -17.139 71.877 1.00 35.31 671 HIS A CA 1
ATOM 4990 C C . HIS A 1 671 ? -57.563 -17.189 70.425 1.00 35.31 671 HIS A C 1
ATOM 4992 O O . HIS A 1 671 ? -58.278 -17.565 69.506 1.00 35.31 671 HIS A O 1
ATOM 4998 N N . LEU A 1 672 ? -56.284 -16.887 70.129 1.00 36.59 672 LEU A N 1
ATOM 4999 C CA . LEU A 1 672 ? -55.295 -15.875 70.591 1.00 36.59 672 LEU A CA 1
ATOM 5000 C C . LEU A 1 672 ? -54.012 -16.072 69.730 1.00 36.59 672 LEU A C 1
ATOM 5002 O O . LEU A 1 672 ? -53.768 -17.182 69.277 1.00 36.59 672 LEU A O 1
ATOM 5006 N N . ALA A 1 673 ? -53.157 -15.043 69.638 1.00 37.19 673 ALA A N 1
ATOM 5007 C CA . ALA A 1 673 ? -51.700 -15.118 69.393 1.00 37.19 673 ALA A CA 1
ATOM 5008 C C . ALA A 1 673 ? -51.126 -15.192 67.946 1.00 37.19 673 ALA A C 1
ATOM 5010 O O . ALA A 1 673 ? -51.200 -16.206 67.269 1.00 37.19 673 ALA A O 1
ATOM 5011 N N . ILE A 1 674 ? -50.386 -14.118 67.617 1.00 37.75 674 ILE A N 1
ATOM 5012 C CA . ILE A 1 674 ? -48.956 -14.091 67.213 1.00 37.75 674 ILE A CA 1
ATOM 5013 C C . ILE A 1 674 ? -48.518 -14.531 65.785 1.00 37.75 674 ILE A C 1
ATOM 5015 O O . ILE A 1 674 ? -48.687 -15.665 65.363 1.00 37.75 674 ILE A O 1
ATOM 5019 N N . SER A 1 675 ? -47.829 -13.577 65.132 1.00 39.41 675 SER A N 1
ATOM 5020 C CA . SER A 1 675 ? -46.827 -13.637 64.040 1.00 39.41 675 SER A CA 1
ATOM 5021 C C . SER A 1 675 ? -47.043 -14.491 62.781 1.00 39.41 675 SER A C 1
ATOM 5023 O O . SER A 1 675 ? -46.922 -15.717 62.797 1.00 39.41 675 SER A O 1
ATOM 5025 N N . SER A 1 676 ? -47.032 -13.805 61.637 1.00 41.66 676 SER A N 1
ATOM 5026 C CA . SER A 1 676 ? -45.959 -13.932 60.631 1.00 41.66 676 SER A CA 1
ATOM 5027 C C . SER A 1 676 ? -45.707 -12.562 60.004 1.00 41.66 676 SER A C 1
ATOM 5029 O O . SER A 1 676 ? -46.711 -11.834 59.844 1.00 41.66 676 SER A O 1
#